Protein AF-A0A7V8VGI6-F1 (afdb_monomer)

Foldseek 3Di:
DPPVVVVVVCVVCVVVVVLVQFLVFWDDKWKWFDAPNDIATDPADEPRGFKMKMKTKGFAAPVPPDDQQQKWKQWPPGDTFTFDDWDDPDHRMIITMGMDGDDPDTHQWIFIGGRPHTSDIDGHHHDYPVNFVVQKDKDWPAKWFDDDPDIDAFQEEELQRLVRIKTKIKIFGPTAQLVQVVQFKWKWKAFPDHFDIDTGTFDDDSVNNNDRIDMTMGRDDPSSSVGQKMKMWIDTRPDTHDIDMGGYDHNVVQLVQKAWPAKWKWWQDPVGTDTGQDLPDPPDWTKMWIKIWIATPPRYKYWAWKWKWWAFDVDRDTHTDDIDIDIHYNDTDIDTRDIDTCVVHVGTQWMFIDRVVRTRDIRGNDPDQDWDADPVRDTDGDPPDDCDPVNVVVVVVVVVVVVVPPDDPDDDDD

Organism: NCBI:txid2755323

Secondary structure (DSSP, 8-state):
--HHHHHHHHHT-HHHHHHHHHHHHEEEEEEEEEETTEEEE-SSEETT-SEEEEEEEEE--GGG---GGGEEEE-SSSSPEEP-EEEEEETTEEEEEEEEE--SS--SEEEEEETTEEEEEEE--EE-HHHHHHH-EEEEEEEEEEETTEEEE-SEEEGGG-TTEEEEEEEE-SS-SHHHHHT--EEEEEEETT--EEEEE-PPPHHHHTSSEEEEEEEPPGGGGGSSEEEEEEEETTEEEEEEEEEEE-HHHHHHH-EEEEEEEEEEETTEEEEE-SS----SS-EEEEEEEEEPSTTEEEEEEEEEEEEETTEEEEEEEEEEEEEEESS-EEE----EEGGG-TTEEEEEEEETTEEEEEEE--SS--PEEPTTS-EE--TT----HHHHHHHHHHHHHHHTTSS-------

Nearest PDB structures (foldseek):
  8ssi-assembly2_C  TM=6.277E-01  e=2.807E-01  Burkholderia pseudomallei
  5e4e-assembly1_B  TM=3.331E-01  e=8.109E-02  Homo sapiens
  6sz6-assembly1_A  TM=5.447E-01  e=7.902E-01  Thermochaetoides thermophila
  7ui8-assembly1_A  TM=4.256E-01  e=4.138E+00  Enterococcus columbae
  6kj0-assembly1_A  TM=4.191E-01  e=3.543E+00  Lentinula edodes

Sequence (414 aa):
MWPSIRRWLDWHRPDRSQCMALRAGLRSFRWSYEHLGLVAPADAIPWVAEAVRLEITLAGSDLLACRRTDFTLHGTSETPLPCQDIQRVQPGLYRLEFRFPLSAVWPAAVQFCWRDYTLLNLTLPRLTQEDYLRSVRWRSWGVAMRWRQKAVTARCFSRRSLRGLAAAVLVSSPHRLLPLASLQPHLFVQGLPNGPHFELPLVLTASQQLDTEALLAVPFPQALLQSQQCHWQWRTTGYSGHAETITFLPPQEWEHQVVLRDACFYLNTNRGWVRHTEASLPHESGLFAPCFLLQAPPGSAGLLPLTFYALTSQAPRLRRLRQECVLVTDAPTPYIPGLFHFQDFPQLTSLELRHGSRILSTLSLSRIPQARFTAEGGFRQAPDVVWTESAEAELWERLQRLSRLGPNNKHPGT

pLDDT: mean 83.07, std 15.1, range [38.22, 97.12]

Mean predicted aligned error: 12.87 Å

Structure (mmCIF, N/CA/C/O backbone):
data_AF-A0A7V8VGI6-F1
#
_entry.id   AF-A0A7V8VGI6-F1
#
loop_
_atom_site.group_PDB
_atom_site.id
_atom_site.type_symbol
_atom_site.label_atom_id
_atom_site.label_alt_id
_atom_site.label_comp_id
_atom_site.label_asym_id
_atom_site.label_entity_id
_atom_site.label_seq_id
_atom_site.pdbx_PDB_ins_code
_atom_site.Cartn_x
_atom_site.Cartn_y
_atom_site.Cartn_z
_atom_site.occupancy
_atom_site.B_iso_or_equiv
_atom_site.auth_seq_id
_atom_site.auth_comp_id
_atom_site.auth_asym_id
_atom_site.auth_atom_id
_atom_site.pdbx_PDB_model_num
ATOM 1 N N . MET A 1 1 ? 14.822 11.434 -71.896 1.00 46.38 1 MET A N 1
ATOM 2 C CA . MET A 1 1 ? 16.238 10.999 -71.831 1.00 46.38 1 MET A CA 1
ATOM 3 C C . MET A 1 1 ? 16.795 10.831 -70.401 1.00 46.38 1 MET A C 1
ATOM 5 O O . MET A 1 1 ? 17.909 10.362 -70.253 1.00 46.38 1 MET A O 1
ATOM 9 N N . TRP A 1 2 ? 16.036 11.144 -69.339 1.00 53.53 2 TRP A N 1
ATOM 10 C CA . TRP A 1 2 ? 16.507 11.124 -67.937 1.00 53.53 2 TRP A CA 1
ATOM 11 C C . TRP A 1 2 ? 16.202 9.863 -67.078 1.00 53.53 2 TRP A C 1
ATOM 13 O O . TRP A 1 2 ? 16.972 9.590 -66.157 1.00 53.53 2 TRP A O 1
ATOM 23 N N . PRO A 1 3 ? 15.147 9.055 -67.328 1.00 55.56 3 PRO A N 1
ATOM 24 C CA . PRO A 1 3 ? 14.854 7.874 -66.495 1.00 55.56 3 PRO A CA 1
ATOM 25 C C . PRO A 1 3 ? 15.824 6.697 -66.690 1.00 55.56 3 PRO A C 1
ATOM 27 O O . PRO A 1 3 ? 16.077 5.941 -65.754 1.00 55.56 3 PRO A O 1
ATOM 30 N N . SER A 1 4 ? 16.373 6.537 -67.898 1.00 53.47 4 SER A N 1
ATOM 31 C CA . SER A 1 4 ? 17.268 5.429 -68.260 1.00 53.47 4 SER A CA 1
ATOM 32 C C . SER A 1 4 ? 18.656 5.562 -67.631 1.00 53.47 4 SER A C 1
ATOM 34 O O . SER A 1 4 ? 19.206 4.565 -67.180 1.00 53.47 4 SER A O 1
ATOM 36 N N . ILE A 1 5 ? 19.183 6.786 -67.510 1.00 56.91 5 ILE A N 1
ATOM 37 C CA . ILE A 1 5 ? 20.479 7.061 -66.865 1.00 56.91 5 ILE A CA 1
ATOM 38 C C . ILE A 1 5 ? 20.400 6.825 -65.348 1.00 56.91 5 ILE A C 1
ATOM 40 O O . ILE A 1 5 ? 21.319 6.249 -64.773 1.00 56.91 5 ILE A O 1
ATOM 44 N N . ARG A 1 6 ? 19.281 7.185 -64.697 1.00 55.50 6 ARG A N 1
ATOM 45 C CA . ARG A 1 6 ? 19.042 6.845 -63.280 1.00 55.50 6 ARG A CA 1
ATOM 46 C C . ARG A 1 6 ? 18.985 5.334 -63.058 1.00 55.50 6 ARG A C 1
ATOM 48 O O . ARG A 1 6 ? 19.694 4.839 -62.193 1.00 55.50 6 ARG A O 1
ATOM 55 N N . ARG A 1 7 ? 18.224 4.603 -63.883 1.00 54.81 7 ARG A N 1
ATOM 56 C CA . ARG A 1 7 ? 18.164 3.130 -63.810 1.00 54.81 7 ARG A CA 1
ATOM 57 C C . ARG A 1 7 ? 19.527 2.474 -64.047 1.00 54.81 7 ARG A C 1
ATOM 59 O O . ARG A 1 7 ? 19.829 1.485 -63.396 1.00 54.81 7 ARG A O 1
ATOM 66 N N . TRP A 1 8 ? 20.352 3.031 -64.933 1.00 54.03 8 TRP A N 1
ATOM 67 C CA . TRP A 1 8 ? 21.702 2.530 -65.205 1.00 54.03 8 TRP A CA 1
ATOM 68 C C . TRP A 1 8 ? 22.683 2.806 -64.048 1.00 54.03 8 TRP A C 1
ATOM 70 O O . TRP A 1 8 ? 23.447 1.927 -63.659 1.00 54.03 8 TRP A O 1
ATOM 80 N N . LEU A 1 9 ? 22.611 3.989 -63.424 1.00 53.22 9 LEU A N 1
ATOM 81 C CA . LEU A 1 9 ? 23.409 4.340 -62.238 1.00 53.22 9 LEU A CA 1
ATOM 82 C C . LEU A 1 9 ? 23.009 3.550 -60.982 1.00 53.22 9 LEU A C 1
ATOM 84 O O . LEU A 1 9 ? 23.883 3.201 -60.187 1.00 53.22 9 LEU A O 1
ATOM 88 N N . ASP A 1 10 ? 21.721 3.246 -60.807 1.00 52.88 10 ASP A N 1
ATOM 89 C CA . ASP A 1 10 ? 21.237 2.387 -59.719 1.00 52.88 10 ASP A CA 1
ATOM 90 C C . ASP A 1 10 ? 21.678 0.924 -59.920 1.00 52.88 10 ASP A C 1
ATOM 92 O O . ASP A 1 10 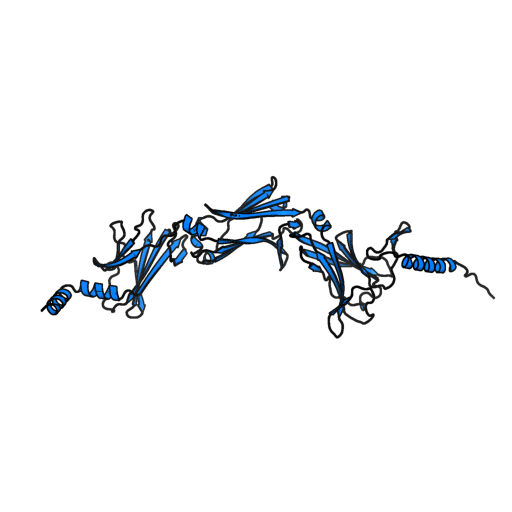? 21.999 0.243 -58.947 1.00 52.88 10 ASP A O 1
ATOM 96 N N . TRP A 1 11 ? 21.808 0.464 -61.172 1.00 53.31 11 TRP A N 1
ATOM 97 C CA . TRP A 1 11 ? 22.364 -0.857 -61.498 1.00 53.31 11 TRP A CA 1
ATOM 98 C C . TRP A 1 11 ? 23.862 -0.963 -61.159 1.00 53.31 11 TRP A C 1
ATOM 100 O O . TRP A 1 11 ? 24.323 -2.008 -60.705 1.00 53.31 11 TRP A O 1
ATOM 110 N N . HIS A 1 12 ? 24.615 0.134 -61.301 1.00 55.22 12 HIS A N 1
ATOM 111 C CA . HIS A 1 12 ? 26.033 0.206 -60.927 1.00 55.22 12 HIS A CA 1
ATOM 112 C C . HIS A 1 12 ? 26.287 0.422 -59.424 1.00 55.22 12 HIS A C 1
ATOM 114 O O . HIS A 1 12 ? 27.441 0.387 -58.994 1.00 55.22 12 HIS A O 1
ATOM 120 N N . ARG A 1 13 ? 25.244 0.630 -58.606 1.00 58.62 13 ARG A N 1
ATOM 121 C CA . ARG A 1 13 ? 25.350 0.764 -57.141 1.00 58.62 13 ARG A CA 1
ATOM 122 C C . ARG A 1 13 ? 24.299 -0.105 -56.437 1.00 58.62 13 ARG A C 1
ATOM 124 O O . ARG A 1 13 ? 23.378 0.447 -55.825 1.00 58.62 13 ARG A O 1
ATOM 131 N N . PRO A 1 14 ? 24.438 -1.446 -56.478 1.00 68.81 14 PRO A N 1
ATOM 132 C CA . PRO A 1 14 ? 23.487 -2.375 -55.855 1.00 68.81 14 PRO A CA 1
ATOM 133 C C . PRO A 1 14 ? 23.233 -2.035 -54.380 1.00 68.81 14 PRO A C 1
ATOM 135 O O . PRO A 1 14 ? 22.086 -2.050 -53.933 1.00 68.81 14 PRO A O 1
ATOM 138 N N . ASP A 1 15 ? 24.265 -1.582 -53.669 1.00 74.31 15 ASP A N 1
ATOM 139 C CA . ASP A 1 15 ? 24.189 -1.152 -52.272 1.00 74.31 15 ASP A CA 1
ATOM 140 C C . ASP A 1 15 ? 23.215 0.012 -52.038 1.00 74.31 15 ASP A C 1
ATOM 142 O O . ASP A 1 15 ? 22.512 0.047 -51.030 1.00 74.31 15 ASP A O 1
ATOM 146 N N . ARG A 1 16 ? 23.087 0.952 -52.982 1.00 78.19 16 ARG A N 1
ATOM 147 C CA . ARG A 1 16 ? 22.143 2.069 -52.842 1.00 78.19 16 ARG A CA 1
ATOM 148 C C . ARG A 1 16 ? 20.697 1.589 -52.949 1.00 78.19 16 ARG A C 1
ATOM 150 O O . ARG A 1 16 ? 19.848 2.033 -52.179 1.00 78.19 16 ARG A O 1
ATOM 157 N N . SER A 1 17 ? 20.421 0.679 -53.883 1.00 79.88 17 SER A N 1
ATOM 158 C CA . SER A 1 17 ? 19.088 0.088 -54.048 1.00 79.88 17 SER A CA 1
ATOM 159 C C . SER A 1 17 ? 18.691 -0.767 -52.837 1.00 79.88 17 SER A C 1
ATOM 161 O O . SER A 1 17 ? 17.567 -0.655 -52.348 1.00 79.88 17 SER A O 1
ATOM 163 N N . GLN A 1 18 ? 19.642 -1.527 -52.283 1.00 82.56 18 GLN A N 1
ATOM 164 C CA . GLN A 1 18 ? 19.458 -2.312 -51.062 1.00 82.56 18 GLN A CA 1
ATOM 165 C C . GLN A 1 18 ? 19.238 -1.415 -49.846 1.00 82.56 18 GLN A C 1
ATOM 167 O O . GLN A 1 18 ? 18.289 -1.634 -49.105 1.00 82.56 18 GLN A O 1
ATOM 172 N N . CYS A 1 19 ? 20.028 -0.353 -49.681 1.00 83.69 19 CYS A N 1
ATOM 173 C CA . CYS A 1 19 ? 19.823 0.644 -48.633 1.00 83.69 19 CYS A CA 1
ATOM 174 C C . CYS A 1 19 ? 18.411 1.255 -48.690 1.00 83.69 19 CYS A C 1
ATOM 176 O O . CYS A 1 19 ? 17.730 1.337 -47.670 1.00 83.69 19 CYS A O 1
ATOM 178 N N . MET A 1 20 ? 17.919 1.622 -49.879 1.00 84.31 20 MET A N 1
ATOM 179 C CA . MET A 1 20 ? 16.554 2.147 -50.032 1.00 84.31 20 MET A CA 1
ATOM 180 C C . MET A 1 20 ? 15.487 1.096 -49.692 1.00 84.31 20 MET A C 1
ATOM 182 O O . MET A 1 20 ? 14.502 1.430 -49.034 1.00 84.31 20 MET A O 1
ATOM 186 N N . ALA A 1 21 ? 15.697 -0.167 -50.075 1.00 85.19 21 ALA A N 1
ATOM 187 C CA . ALA A 1 21 ? 14.814 -1.271 -49.705 1.00 85.19 21 ALA A CA 1
ATOM 188 C C . ALA A 1 21 ? 14.811 -1.529 -48.188 1.00 85.19 21 ALA A C 1
ATOM 190 O O . ALA A 1 21 ? 13.744 -1.686 -47.604 1.00 85.19 21 ALA A O 1
ATOM 191 N N . LEU A 1 22 ? 15.978 -1.493 -47.536 1.00 87.12 22 LEU A N 1
ATOM 192 C CA . LEU A 1 22 ? 16.127 -1.619 -46.084 1.00 87.12 22 LEU A CA 1
ATOM 193 C C . LEU A 1 22 ? 15.429 -0.468 -45.354 1.00 87.12 22 LEU A C 1
ATOM 195 O O . LEU A 1 22 ? 14.666 -0.708 -44.423 1.00 87.12 22 LEU A O 1
ATOM 199 N N . ARG A 1 23 ? 15.605 0.778 -45.813 1.00 87.50 23 ARG A N 1
ATOM 200 C CA . ARG A 1 23 ? 14.881 1.937 -45.265 1.00 87.50 23 ARG A CA 1
ATOM 201 C C . ARG A 1 23 ? 13.365 1.769 -45.391 1.00 87.50 23 ARG A C 1
ATOM 203 O O . ARG A 1 23 ? 12.655 1.981 -44.415 1.00 87.50 23 ARG A O 1
ATOM 210 N N . ALA A 1 24 ? 12.868 1.344 -46.556 1.00 87.81 24 ALA A N 1
ATOM 211 C CA . ALA A 1 24 ? 11.445 1.049 -46.765 1.00 87.81 24 ALA A CA 1
ATOM 212 C C . ALA A 1 24 ? 10.958 -0.175 -45.959 1.00 87.81 24 ALA A C 1
ATOM 214 O O . ALA A 1 24 ? 9.765 -0.327 -45.678 1.00 87.81 24 ALA A O 1
ATOM 215 N N . GLY A 1 25 ? 11.885 -1.054 -45.586 1.00 88.38 25 GLY A N 1
ATOM 216 C CA . GLY A 1 25 ? 11.675 -2.234 -44.764 1.00 88.38 25 GLY A CA 1
ATOM 217 C C . GLY A 1 25 ? 11.595 -1.953 -43.266 1.00 88.38 25 GLY A C 1
ATOM 218 O O . GLY A 1 25 ? 11.126 -2.817 -42.534 1.00 88.38 25 GLY A O 1
ATOM 219 N N . LEU A 1 26 ? 11.997 -0.777 -42.778 1.00 90.19 26 LEU A N 1
ATOM 220 C CA . LEU A 1 26 ? 11.912 -0.449 -41.352 1.00 90.19 26 LEU A CA 1
ATOM 221 C C . LEU A 1 26 ? 10.456 -0.528 -40.867 1.00 90.19 26 LEU A C 1
ATOM 223 O O . LEU A 1 26 ? 9.540 -0.020 -41.518 1.00 90.19 26 LEU A O 1
ATOM 227 N N . ARG A 1 27 ? 10.229 -1.216 -39.743 1.00 91.94 27 ARG A N 1
ATOM 228 C CA . ARG A 1 27 ? 8.886 -1.416 -39.167 1.00 91.94 27 ARG A CA 1
ATOM 229 C C . ARG A 1 27 ? 8.739 -0.776 -37.800 1.00 91.94 27 ARG A C 1
ATOM 231 O O . ARG A 1 27 ? 7.761 -0.079 -37.562 1.00 91.94 27 ARG A O 1
ATOM 238 N N . SER A 1 28 ? 9.703 -1.000 -36.916 1.00 92.81 28 SER A N 1
ATOM 239 C CA . SER A 1 28 ? 9.680 -0.434 -35.571 1.00 92.81 28 SER A CA 1
ATOM 240 C C . SER A 1 28 ? 11.070 -0.395 -34.967 1.00 92.81 28 SER A C 1
ATOM 242 O O . SER A 1 28 ? 11.944 -1.172 -35.346 1.00 92.81 28 SER A O 1
ATOM 244 N N . PHE A 1 29 ? 11.239 0.468 -33.977 1.00 92.50 29 PHE A N 1
ATOM 245 C CA . PHE A 1 29 ? 12.355 0.423 -33.050 1.00 92.50 29 PHE A CA 1
ATOM 246 C C . PHE A 1 29 ? 11.809 0.493 -31.625 1.00 92.50 29 PHE A C 1
ATOM 248 O O . PHE A 1 29 ? 10.754 1.087 -31.392 1.00 92.50 29 PHE A O 1
ATOM 255 N N . ARG A 1 30 ? 12.493 -0.146 -30.681 1.00 94.12 30 ARG A N 1
ATOM 256 C CA . ARG A 1 30 ? 12.133 -0.128 -29.264 1.00 94.12 30 ARG A CA 1
ATOM 257 C C . ARG A 1 30 ? 13.374 0.070 -28.422 1.00 94.12 30 ARG A C 1
ATOM 259 O O . ARG A 1 30 ? 14.388 -0.593 -28.629 1.00 94.12 30 ARG A O 1
ATOM 266 N N . TRP A 1 31 ? 13.254 0.974 -27.466 1.00 93.75 31 TRP A N 1
ATOM 267 C CA . TRP A 1 31 ? 14.274 1.222 -26.470 1.00 93.75 31 TRP A CA 1
ATOM 268 C C . TRP A 1 31 ? 13.976 0.406 -25.214 1.00 93.75 31 TRP A C 1
ATOM 270 O O . TRP A 1 31 ? 12.830 0.273 -24.777 1.00 93.75 31 TRP A O 1
ATOM 280 N N . SER A 1 32 ? 15.024 -0.147 -24.624 1.00 95.25 32 SER A N 1
ATOM 281 C CA . SER A 1 32 ? 14.988 -0.704 -23.276 1.00 95.25 32 SER A CA 1
ATOM 282 C C . SER A 1 32 ? 16.289 -0.378 -22.558 1.00 95.25 32 SER A C 1
ATOM 284 O O . SER A 1 32 ? 17.272 0.019 -23.185 1.00 95.25 32 SER A O 1
ATOM 286 N N . TYR A 1 33 ? 16.303 -0.506 -21.239 1.00 94.94 33 TYR A N 1
ATOM 287 C CA . TYR A 1 33 ? 17.506 -0.291 -20.446 1.00 94.94 33 TYR A CA 1
ATOM 288 C C . TYR A 1 33 ? 17.715 -1.396 -19.430 1.00 94.94 33 TYR A C 1
ATOM 290 O O . TYR A 1 33 ? 16.780 -2.092 -19.038 1.00 94.94 33 TYR A O 1
ATOM 298 N N . GLU A 1 34 ? 18.966 -1.524 -19.012 1.00 94.56 34 GLU A N 1
ATOM 299 C CA . GLU A 1 34 ? 19.404 -2.413 -17.954 1.00 94.56 34 GLU A CA 1
ATOM 300 C C . GLU A 1 34 ? 19.706 -1.605 -16.700 1.00 94.56 34 GLU A C 1
ATOM 302 O O . GLU A 1 34 ? 20.375 -0.572 -16.765 1.00 94.56 34 GLU A O 1
ATOM 307 N N . HIS A 1 35 ? 19.223 -2.077 -15.559 1.00 93.88 35 HIS A N 1
ATOM 308 C CA . HIS A 1 35 ? 19.587 -1.534 -14.258 1.00 93.88 35 HIS A CA 1
ATOM 309 C C . HIS A 1 35 ? 19.416 -2.614 -13.191 1.00 93.88 35 HIS A C 1
ATOM 311 O O . HIS A 1 35 ? 18.386 -3.291 -13.179 1.00 93.88 35 HIS A O 1
ATOM 317 N N . LEU A 1 36 ? 20.411 -2.797 -12.315 1.00 89.25 36 LEU A N 1
ATOM 318 C CA . LEU A 1 36 ? 20.389 -3.808 -11.244 1.00 89.25 36 LEU A CA 1
ATOM 319 C C . LEU A 1 36 ? 20.090 -5.232 -11.752 1.00 89.25 36 LEU A C 1
ATOM 321 O O . LEU A 1 36 ? 19.386 -6.009 -11.107 1.00 89.25 36 LEU A O 1
ATOM 325 N N . GLY A 1 37 ? 20.591 -5.571 -12.943 1.00 91.31 37 GLY A N 1
ATOM 326 C CA . GLY A 1 37 ? 20.358 -6.870 -13.584 1.00 91.31 37 GLY A CA 1
ATOM 327 C C . GLY A 1 37 ? 18.950 -7.078 -14.162 1.00 91.31 37 GLY A C 1
ATOM 328 O O . GLY A 1 37 ? 18.668 -8.155 -14.685 1.00 91.31 37 GLY A O 1
ATOM 329 N N . LEU A 1 38 ? 18.072 -6.073 -14.108 1.00 94.12 38 LEU A N 1
ATOM 330 C CA . LEU A 1 38 ? 16.749 -6.093 -14.735 1.00 94.12 38 LEU A CA 1
ATOM 331 C C . LEU A 1 38 ? 16.774 -5.369 -16.079 1.00 94.12 38 LEU A C 1
ATOM 333 O O . LEU A 1 38 ? 17.516 -4.407 -16.251 1.00 94.12 38 LEU A O 1
ATOM 337 N N . VAL A 1 39 ? 15.929 -5.812 -17.014 1.00 95.12 39 VAL A N 1
ATOM 338 C CA . VAL A 1 39 ? 15.746 -5.177 -18.327 1.00 95.12 39 VAL A CA 1
ATOM 339 C C . VAL A 1 39 ? 14.330 -4.625 -18.415 1.00 95.12 39 VAL A C 1
ATOM 341 O O . VAL A 1 39 ? 13.366 -5.372 -18.252 1.00 95.12 39 VAL A O 1
ATOM 344 N N . ALA A 1 40 ? 14.199 -3.328 -18.682 1.00 94.50 40 ALA A N 1
ATOM 345 C CA . ALA A 1 40 ? 12.916 -2.639 -18.720 1.00 94.50 40 ALA A CA 1
ATOM 346 C C . ALA A 1 40 ? 12.682 -1.964 -20.081 1.00 94.50 40 ALA A C 1
ATOM 348 O O . ALA A 1 40 ? 13.556 -1.226 -20.546 1.00 94.50 40 ALA A O 1
ATOM 349 N N . PRO A 1 41 ? 11.514 -2.162 -20.725 1.00 93.69 41 PRO A N 1
ATOM 350 C CA . PRO A 1 41 ? 11.136 -1.371 -21.891 1.00 93.69 41 PRO A CA 1
ATOM 351 C C . PRO A 1 41 ? 10.929 0.086 -21.475 1.00 93.69 41 PRO A C 1
ATOM 353 O O . PRO A 1 41 ? 10.392 0.356 -20.395 1.00 93.69 41 PRO A O 1
ATOM 356 N N . ALA A 1 42 ? 11.338 1.017 -22.333 1.00 89.56 42 ALA A N 1
ATOM 357 C CA . ALA A 1 42 ? 11.364 2.424 -21.978 1.00 89.56 42 ALA A CA 1
ATOM 358 C C . ALA A 1 42 ? 11.024 3.345 -23.141 1.00 89.56 42 ALA A C 1
ATOM 360 O O . ALA A 1 42 ? 11.649 3.294 -24.195 1.00 89.56 42 ALA A O 1
ATOM 361 N N . ASP A 1 43 ? 10.106 4.269 -22.877 1.00 88.75 43 ASP A N 1
ATOM 362 C CA . ASP A 1 43 ? 9.884 5.436 -23.731 1.00 88.75 43 ASP A CA 1
ATOM 363 C C . ASP A 1 43 ? 10.898 6.550 -23.432 1.00 88.75 43 ASP A C 1
ATOM 365 O O . ASP A 1 43 ? 11.132 7.416 -24.270 1.00 88.75 43 ASP A O 1
ATOM 369 N N . ALA A 1 44 ? 11.525 6.515 -22.250 1.00 92.25 44 ALA A N 1
ATOM 370 C CA . ALA A 1 44 ? 12.619 7.392 -21.852 1.00 92.25 44 ALA A CA 1
ATOM 371 C C . ALA A 1 44 ? 13.626 6.638 -20.972 1.00 92.25 44 ALA A C 1
ATOM 373 O O . ALA A 1 44 ? 13.252 5.961 -20.014 1.00 92.25 44 ALA A O 1
ATOM 374 N N . ILE A 1 45 ? 14.907 6.750 -21.311 1.00 93.12 45 ILE A N 1
ATOM 375 C CA . ILE A 1 45 ? 16.018 6.079 -20.644 1.00 93.12 45 ILE A CA 1
ATOM 376 C C . ILE A 1 45 ? 16.424 6.870 -19.394 1.00 93.12 45 ILE A C 1
ATOM 378 O O . ILE A 1 45 ? 16.824 8.033 -19.524 1.00 93.12 45 ILE A O 1
ATOM 382 N N . PRO A 1 46 ? 16.347 6.275 -18.192 1.00 94.12 46 PRO A N 1
ATOM 383 C CA . PRO A 1 46 ? 16.677 6.960 -16.951 1.00 94.12 46 PRO A CA 1
ATOM 384 C C . PRO A 1 46 ? 18.187 7.119 -16.765 1.00 94.12 46 PRO A C 1
ATOM 386 O O . PRO A 1 46 ? 18.977 6.294 -17.217 1.00 94.12 46 PRO A O 1
ATOM 389 N N . TRP A 1 47 ? 18.580 8.146 -16.013 1.00 91.88 47 TRP A N 1
ATOM 390 C CA . TRP A 1 47 ? 19.974 8.429 -15.644 1.00 91.88 47 TRP A CA 1
ATOM 391 C C . TRP A 1 47 ? 20.690 7.279 -14.914 1.00 91.88 47 TRP A C 1
ATOM 393 O O . TRP A 1 47 ? 21.915 7.245 -14.900 1.00 91.88 47 TRP A O 1
ATOM 403 N N . VAL A 1 48 ? 19.943 6.348 -14.309 1.00 92.50 48 VAL A N 1
ATOM 404 C CA . VAL A 1 48 ? 20.495 5.187 -13.586 1.00 92.50 48 VAL A CA 1
ATOM 405 C C . VAL A 1 48 ? 20.812 3.995 -14.487 1.00 92.50 48 VAL A C 1
ATOM 407 O O . VAL A 1 48 ? 21.372 3.011 -14.011 1.00 92.50 48 VAL A O 1
ATOM 410 N N . ALA A 1 49 ? 20.401 4.033 -15.757 1.00 93.25 49 ALA A N 1
ATOM 411 C CA . ALA A 1 49 ? 20.594 2.912 -16.664 1.00 93.25 49 ALA A CA 1
ATOM 412 C C . ALA A 1 49 ? 22.089 2.602 -16.838 1.00 93.25 49 ALA A C 1
ATOM 414 O O . ALA A 1 49 ? 22.886 3.465 -17.194 1.00 93.25 49 ALA A O 1
ATOM 415 N N . GLU A 1 50 ? 22.455 1.344 -16.607 1.00 92.38 50 GLU A N 1
ATOM 416 C CA . GLU A 1 50 ? 23.825 0.839 -16.741 1.00 92.38 50 GLU A CA 1
ATOM 417 C C . GLU A 1 50 ? 24.147 0.546 -18.212 1.00 92.38 50 GLU A C 1
ATOM 419 O O . GLU A 1 50 ? 25.248 0.804 -18.708 1.00 92.38 50 GLU A O 1
ATOM 424 N N . ALA A 1 51 ? 23.149 0.042 -18.935 1.00 91.38 51 ALA A N 1
ATOM 425 C CA . ALA A 1 51 ? 23.205 -0.174 -20.369 1.00 91.38 51 ALA A CA 1
ATOM 426 C C . ALA A 1 51 ? 21.855 0.140 -21.012 1.00 91.38 51 ALA A C 1
ATOM 428 O O . ALA A 1 51 ? 20.805 0.098 -20.372 1.00 91.38 51 ALA A O 1
ATOM 429 N N . VAL A 1 52 ? 21.885 0.422 -22.306 1.00 91.81 52 VAL A N 1
ATOM 430 C CA . VAL A 1 52 ? 20.694 0.604 -23.135 1.00 91.81 52 VAL A CA 1
ATOM 431 C C . VAL A 1 52 ? 20.703 -0.466 -24.205 1.00 91.81 52 VAL A C 1
ATOM 433 O O . VAL A 1 52 ? 21.763 -0.822 -24.730 1.00 91.81 52 VAL A O 1
ATOM 436 N N . ARG A 1 53 ? 19.516 -0.955 -24.549 1.00 93.12 53 ARG A N 1
ATOM 437 C CA . ARG A 1 53 ? 19.310 -1.797 -25.716 1.00 93.12 53 ARG A CA 1
ATOM 438 C C . ARG A 1 53 ? 18.388 -1.113 -26.709 1.00 93.12 53 ARG A C 1
ATOM 440 O O . ARG A 1 53 ? 17.393 -0.488 -26.335 1.00 93.12 53 ARG A O 1
ATOM 447 N N . LEU A 1 54 ? 18.726 -1.268 -27.978 1.00 93.25 54 LEU A N 1
ATOM 448 C CA . LEU A 1 54 ? 17.904 -0.865 -29.103 1.00 93.25 54 LEU A CA 1
ATOM 449 C C . LEU A 1 54 ? 17.551 -2.112 -29.901 1.00 93.25 54 LEU A C 1
ATOM 451 O O . LEU A 1 54 ? 18.436 -2.788 -30.425 1.00 93.25 54 LEU A O 1
ATOM 455 N N . GLU A 1 55 ? 16.259 -2.386 -30.011 1.00 95.06 55 GLU A N 1
ATOM 456 C CA . GLU A 1 55 ? 15.736 -3.418 -30.898 1.00 95.06 55 GLU A CA 1
ATOM 457 C C . GLU A 1 55 ? 15.160 -2.751 -32.144 1.00 95.06 55 GLU A C 1
ATOM 459 O O . GLU A 1 55 ? 14.293 -1.885 -32.032 1.00 95.06 55 GLU A O 1
ATOM 464 N N . ILE A 1 56 ? 15.610 -3.153 -33.333 1.00 93.44 56 ILE A N 1
ATOM 465 C CA . ILE A 1 56 ? 15.086 -2.667 -34.616 1.00 93.44 56 ILE A CA 1
ATOM 466 C C . ILE A 1 56 ? 14.440 -3.832 -35.354 1.00 93.44 56 ILE A C 1
ATOM 468 O O . ILE A 1 56 ? 15.052 -4.878 -35.544 1.00 93.44 56 ILE A O 1
ATOM 472 N N . THR A 1 57 ? 13.199 -3.653 -35.795 1.00 92.88 57 THR A N 1
ATOM 473 C CA . THR A 1 57 ? 12.482 -4.623 -36.627 1.00 92.88 57 THR A CA 1
ATOM 474 C C . THR A 1 57 ? 12.493 -4.166 -38.079 1.00 92.88 57 THR A C 1
ATOM 476 O O . THR A 1 57 ? 12.053 -3.058 -38.403 1.00 92.88 57 THR A O 1
ATOM 479 N N . LEU A 1 58 ? 12.977 -5.041 -38.953 1.00 90.62 58 LEU A N 1
ATOM 480 C CA . LEU A 1 58 ? 13.236 -4.780 -40.359 1.00 90.62 58 LEU A CA 1
ATOM 481 C C . LEU A 1 58 ? 12.595 -5.874 -41.219 1.00 90.62 58 LEU A C 1
ATOM 483 O O . LEU A 1 58 ? 12.869 -7.059 -41.042 1.00 90.62 58 LEU A O 1
ATOM 487 N N . ALA A 1 59 ? 11.761 -5.475 -42.172 1.00 88.38 59 ALA A N 1
ATOM 488 C CA . ALA A 1 59 ? 11.262 -6.340 -43.228 1.00 88.38 59 ALA A CA 1
ATOM 489 C C . ALA A 1 59 ? 12.242 -6.355 -44.408 1.00 88.38 59 ALA A C 1
ATOM 491 O O . ALA A 1 59 ? 12.703 -5.304 -44.853 1.00 88.38 59 ALA A O 1
ATOM 492 N N . GLY A 1 60 ? 12.536 -7.533 -44.944 1.00 76.88 60 GLY A N 1
ATOM 493 C CA . GLY A 1 60 ? 13.459 -7.692 -46.065 1.00 76.88 60 GLY A CA 1
ATOM 494 C C . GLY A 1 60 ? 13.378 -9.086 -46.674 1.00 76.88 60 GLY A C 1
ATOM 495 O O . GLY A 1 60 ? 12.878 -10.011 -46.051 1.00 76.88 60 GLY A O 1
ATOM 496 N N . SER A 1 61 ? 13.846 -9.250 -47.910 1.00 66.88 61 SER A N 1
ATOM 497 C CA . SER A 1 61 ? 13.966 -10.571 -48.542 1.00 66.88 61 SER A CA 1
ATOM 498 C C . SER A 1 61 ? 15.047 -11.421 -47.868 1.00 66.88 61 SER A C 1
ATOM 500 O O . SER A 1 61 ? 16.032 -10.862 -47.401 1.00 66.88 61 SER A O 1
ATOM 502 N N . ASP A 1 62 ? 14.957 -12.751 -47.945 1.00 63.22 62 ASP A N 1
ATOM 503 C CA . ASP A 1 62 ? 15.986 -13.671 -47.420 1.00 63.22 62 ASP A CA 1
ATOM 504 C C . ASP A 1 62 ? 17.388 -13.464 -48.047 1.00 63.22 62 ASP A C 1
ATOM 506 O O . ASP A 1 62 ? 18.398 -13.833 -47.457 1.00 63.22 62 ASP A O 1
ATOM 510 N N . LEU A 1 63 ? 17.472 -12.806 -49.213 1.00 52.94 63 LEU A N 1
ATOM 511 C CA . LEU A 1 63 ? 18.727 -12.368 -49.850 1.00 52.94 63 LEU A CA 1
ATOM 512 C C . LEU A 1 63 ? 19.397 -11.171 -49.146 1.00 52.94 63 LEU A C 1
ATOM 514 O O . LEU A 1 63 ? 20.571 -10.901 -49.376 1.00 52.94 63 LEU A O 1
ATOM 518 N N . LEU A 1 64 ? 18.669 -10.480 -48.264 1.00 58.47 64 LEU A N 1
ATOM 519 C CA . LEU A 1 64 ? 19.184 -9.505 -47.298 1.00 58.47 64 LEU A CA 1
ATOM 520 C C . LEU A 1 64 ? 19.527 -10.211 -45.975 1.00 58.47 64 LEU A C 1
ATOM 522 O O . LEU A 1 64 ? 19.352 -9.631 -44.905 1.00 58.47 64 LEU A O 1
ATOM 526 N N . ALA A 1 65 ? 20.008 -11.462 -46.031 1.00 54.19 65 ALA A N 1
ATOM 527 C CA . ALA A 1 65 ? 20.691 -12.143 -44.929 1.00 54.19 65 ALA A CA 1
ATOM 528 C C . ALA A 1 65 ? 22.013 -11.414 -44.632 1.00 54.19 65 ALA A C 1
ATOM 530 O O . ALA A 1 65 ? 23.115 -11.869 -44.935 1.00 54.19 65 ALA A O 1
ATOM 531 N N . CYS A 1 66 ? 21.867 -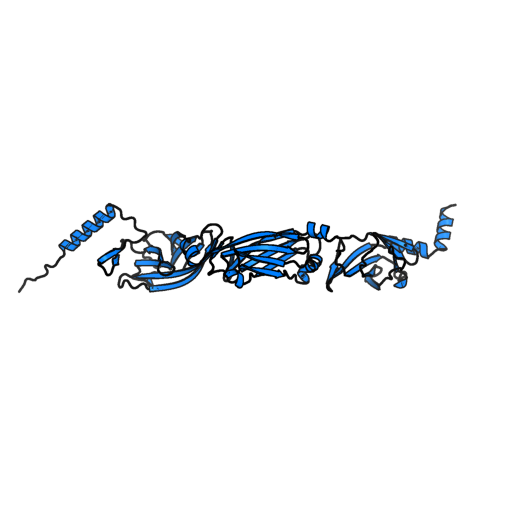10.198 -44.126 1.00 65.44 66 CYS A N 1
ATOM 532 C CA . CYS A 1 66 ? 22.923 -9.268 -43.822 1.00 65.44 66 CYS A CA 1
ATOM 533 C C . CYS A 1 66 ? 23.783 -9.852 -42.709 1.00 65.44 66 CYS A C 1
ATOM 535 O O . CYS A 1 66 ? 23.281 -10.408 -41.726 1.00 65.44 66 CYS A O 1
ATOM 537 N N . ARG A 1 67 ? 25.100 -9.722 -42.859 1.00 78.62 67 ARG A N 1
ATOM 538 C CA . ARG A 1 67 ? 26.015 -10.086 -41.786 1.00 78.62 67 ARG A CA 1
ATOM 539 C C . ARG A 1 67 ? 25.740 -9.144 -40.626 1.00 78.62 67 ARG A C 1
ATOM 541 O O . ARG A 1 67 ? 25.495 -7.960 -40.829 1.00 78.62 67 ARG A O 1
ATOM 548 N N . ARG A 1 68 ? 25.862 -9.641 -39.399 1.00 85.31 68 ARG A N 1
ATOM 549 C CA . ARG A 1 68 ? 25.788 -8.803 -38.196 1.00 85.31 68 ARG A CA 1
ATOM 550 C C . ARG A 1 68 ? 26.694 -7.564 -38.286 1.00 85.31 68 ARG A C 1
ATOM 552 O O . ARG A 1 68 ? 26.319 -6.488 -37.846 1.00 85.31 68 ARG A O 1
ATOM 559 N N . THR A 1 69 ? 27.859 -7.711 -38.913 1.00 86.44 69 THR A N 1
ATOM 560 C CA . THR A 1 69 ? 28.838 -6.639 -39.144 1.00 86.44 69 THR A CA 1
ATOM 561 C C . THR A 1 69 ? 28.385 -5.571 -40.136 1.00 86.44 69 THR A C 1
ATOM 563 O O . THR A 1 69 ? 28.978 -4.502 -40.161 1.00 86.44 69 THR A O 1
ATOM 566 N N . ASP A 1 70 ? 27.370 -5.846 -40.959 1.00 88.88 70 ASP A N 1
ATOM 567 C CA . ASP A 1 70 ? 26.836 -4.867 -41.905 1.00 88.88 70 ASP A CA 1
ATOM 568 C C . ASP A 1 70 ? 25.979 -3.812 -41.201 1.00 88.88 70 ASP A C 1
ATOM 570 O O . ASP A 1 70 ? 25.661 -2.807 -41.819 1.00 88.88 70 ASP A O 1
ATOM 574 N N . PHE A 1 71 ? 25.586 -4.011 -39.940 1.00 90.94 71 PHE A N 1
ATOM 575 C CA . PHE A 1 71 ? 24.758 -3.059 -39.209 1.00 90.94 71 PHE A CA 1
ATOM 576 C C . PHE A 1 71 ? 25.500 -2.458 -38.026 1.00 90.94 71 PHE A C 1
ATOM 578 O O . PHE A 1 71 ? 26.004 -3.172 -37.154 1.00 90.94 71 PHE A O 1
ATOM 585 N N . THR A 1 72 ? 25.501 -1.132 -37.968 1.00 92.25 72 THR A N 1
ATOM 586 C CA . THR A 1 72 ? 26.197 -0.366 -36.937 1.00 92.25 72 THR A CA 1
ATOM 587 C C . THR A 1 72 ? 25.336 0.784 -36.425 1.00 92.25 72 THR A C 1
ATOM 589 O O . THR A 1 72 ? 24.475 1.317 -37.128 1.00 92.25 72 THR A O 1
ATOM 592 N N . LEU A 1 73 ? 25.573 1.181 -35.176 1.00 90.44 73 LEU A N 1
ATOM 593 C CA . LEU A 1 73 ? 25.078 2.426 -34.600 1.00 90.44 73 LEU A CA 1
ATOM 594 C C . LEU A 1 73 ? 26.237 3.409 -34.456 1.00 90.44 73 LEU A C 1
ATOM 596 O O . LEU A 1 73 ? 27.256 3.086 -33.851 1.00 90.44 73 LEU A O 1
ATOM 600 N N . HIS A 1 74 ? 26.079 4.612 -34.993 1.00 87.81 74 HIS A N 1
ATOM 601 C CA . HIS A 1 74 ? 27.073 5.677 -34.912 1.00 87.81 74 HIS A CA 1
ATOM 602 C C . HIS A 1 74 ? 26.573 6.747 -33.938 1.00 87.81 74 HIS A C 1
ATOM 604 O O . HIS A 1 74 ? 25.489 7.306 -34.119 1.00 87.81 74 HIS A O 1
ATOM 610 N N . GLY A 1 75 ? 27.345 7.001 -32.881 1.00 79.62 75 GLY A N 1
ATOM 611 C CA . GLY A 1 75 ? 27.113 8.091 -31.931 1.00 79.62 75 GLY A CA 1
ATOM 612 C C . GLY A 1 75 ? 27.982 9.317 -32.232 1.00 79.62 75 GLY A C 1
ATOM 613 O O . GLY A 1 75 ? 28.550 9.434 -33.312 1.00 79.62 75 GLY A O 1
ATOM 614 N N . THR A 1 76 ? 28.125 10.225 -31.260 1.00 65.94 76 THR A N 1
ATOM 615 C CA . THR A 1 76 ? 29.074 11.357 -31.343 1.00 65.94 76 THR A CA 1
ATOM 616 C C . THR A 1 76 ? 30.529 10.953 -31.110 1.00 65.94 76 THR A C 1
ATOM 618 O O . THR A 1 76 ? 31.416 11.705 -31.493 1.00 65.94 76 THR A O 1
ATOM 621 N N . SER A 1 77 ? 30.797 9.801 -30.484 1.00 62.62 77 SER A N 1
ATOM 622 C CA . SER A 1 77 ? 32.143 9.225 -30.390 1.00 62.62 77 SER A CA 1
ATOM 623 C C . SER A 1 77 ? 32.372 8.277 -31.564 1.00 62.62 77 SER A C 1
ATOM 625 O O . SER A 1 77 ? 31.542 7.409 -31.822 1.00 62.62 77 SER A O 1
ATOM 627 N N . GLU A 1 78 ? 33.495 8.444 -32.251 1.00 64.19 78 GLU A N 1
ATOM 628 C CA . GLU A 1 78 ? 33.761 7.968 -33.615 1.00 64.19 78 GLU A CA 1
ATOM 629 C C . GLU A 1 78 ? 33.770 6.442 -33.826 1.00 64.19 78 GLU A C 1
ATOM 631 O O . GLU A 1 78 ? 33.828 6.004 -34.972 1.00 64.19 78 GLU A O 1
ATOM 636 N N . THR A 1 79 ? 33.688 5.614 -32.779 1.00 81.00 79 THR A N 1
ATOM 637 C CA . THR A 1 79 ? 33.648 4.151 -32.922 1.00 81.00 79 THR A CA 1
ATOM 638 C C . THR A 1 79 ? 32.221 3.639 -33.165 1.00 81.00 79 THR A C 1
ATOM 640 O O . THR A 1 79 ? 31.362 3.752 -32.285 1.00 81.00 79 THR A O 1
ATOM 643 N N . PRO A 1 80 ? 31.940 3.027 -34.333 1.00 85.62 80 PRO A N 1
ATOM 644 C CA . PRO A 1 80 ? 30.643 2.422 -34.601 1.00 85.62 80 PRO A CA 1
ATOM 645 C C . PRO A 1 80 ? 30.380 1.248 -33.655 1.00 85.62 80 PRO A C 1
ATOM 647 O O . PRO A 1 80 ? 31.218 0.360 -33.492 1.00 85.62 80 PRO A O 1
ATOM 650 N N . LEU A 1 81 ? 29.193 1.213 -33.061 1.00 88.25 81 LEU A N 1
ATOM 651 C CA . LEU A 1 81 ? 28.732 0.102 -32.239 1.00 88.25 81 LEU A CA 1
ATOM 652 C C . LEU A 1 81 ? 28.145 -0.980 -33.154 1.00 88.25 81 LEU A C 1
ATOM 654 O O . LEU A 1 81 ? 27.143 -0.718 -33.826 1.00 88.25 81 LEU A O 1
ATOM 658 N N . PRO A 1 82 ? 28.726 -2.188 -33.212 1.00 89.31 82 PRO A N 1
ATOM 659 C CA . PRO A 1 82 ? 28.213 -3.242 -34.073 1.00 89.31 82 PRO A CA 1
ATOM 660 C C . PRO A 1 82 ? 26.890 -3.797 -33.541 1.00 89.31 82 PRO A C 1
ATOM 662 O O . PRO A 1 82 ? 26.633 -3.809 -32.333 1.00 89.31 82 PRO A O 1
ATOM 665 N N . CYS A 1 83 ? 26.069 -4.322 -34.447 1.00 91.12 83 CYS A N 1
ATOM 666 C CA . CYS A 1 83 ? 24.934 -5.159 -34.078 1.00 91.12 83 CYS A CA 1
ATOM 667 C C . CYS A 1 83 ? 25.417 -6.364 -33.255 1.00 91.12 83 CYS A C 1
ATOM 669 O O . CYS A 1 83 ? 26.482 -6.924 -33.523 1.00 91.12 83 CYS A O 1
ATOM 671 N N . GLN A 1 84 ? 24.659 -6.746 -32.229 1.00 92.00 84 GLN A N 1
ATOM 672 C CA . GLN A 1 84 ? 25.001 -7.864 -31.348 1.00 92.00 84 GLN A CA 1
ATOM 673 C C . GLN A 1 84 ? 24.324 -9.156 -31.768 1.00 92.00 84 GLN A C 1
ATOM 675 O O . GLN A 1 84 ? 24.964 -10.211 -31.722 1.00 92.00 84 GLN A O 1
ATOM 680 N N . ASP A 1 85 ? 23.087 -9.063 -32.245 1.00 91.38 85 ASP A N 1
ATOM 681 C CA . ASP A 1 85 ? 22.332 -10.220 -32.696 1.00 91.38 85 ASP A CA 1
ATOM 682 C C . ASP A 1 85 ? 21.342 -9.866 -33.811 1.00 91.38 85 ASP A C 1
ATOM 684 O O . ASP A 1 85 ? 20.820 -8.750 -33.869 1.00 91.38 85 ASP A O 1
ATOM 688 N N . ILE A 1 86 ? 21.095 -10.830 -34.700 1.00 90.50 86 ILE A N 1
ATOM 689 C CA . ILE A 1 86 ? 20.073 -10.755 -35.746 1.00 90.50 86 ILE A CA 1
ATOM 690 C C . ILE A 1 86 ? 19.222 -12.013 -35.651 1.00 90.50 86 ILE A C 1
ATOM 692 O O . ILE A 1 86 ? 19.659 -13.110 -35.998 1.00 90.50 86 ILE A O 1
ATOM 696 N N . GLN A 1 87 ? 17.970 -11.836 -35.252 1.00 90.25 87 GLN A N 1
ATOM 697 C CA . GLN A 1 87 ? 17.011 -12.920 -35.111 1.00 90.25 87 GLN A CA 1
ATOM 698 C C . GLN A 1 87 ? 15.955 -12.835 -36.205 1.00 90.25 87 GLN A C 1
ATOM 700 O O . GLN A 1 87 ? 15.340 -11.791 -36.427 1.00 90.25 87 GLN A O 1
ATOM 705 N N . ARG A 1 88 ? 15.703 -13.949 -36.892 1.00 89.62 88 ARG A N 1
ATOM 706 C CA . ARG A 1 88 ? 14.582 -14.054 -37.830 1.00 89.62 88 ARG A CA 1
ATOM 707 C C . ARG A 1 88 ? 13.304 -14.305 -37.031 1.00 89.62 88 ARG A C 1
ATOM 709 O O . ARG A 1 88 ? 13.137 -15.384 -36.475 1.00 89.62 88 ARG A O 1
ATOM 716 N N . VAL A 1 89 ? 12.417 -13.314 -36.975 1.00 88.88 89 VAL A N 1
ATOM 717 C CA . VAL A 1 89 ? 11.151 -13.398 -36.222 1.00 88.88 89 VAL A CA 1
ATOM 718 C C . VAL A 1 89 ? 10.119 -14.216 -36.999 1.00 88.88 89 VAL A C 1
ATOM 720 O O . VAL A 1 89 ? 9.421 -15.050 -36.436 1.00 88.88 89 VAL A O 1
ATOM 723 N N . GLN A 1 90 ? 10.044 -13.987 -38.310 1.00 88.19 90 GLN A N 1
ATOM 724 C CA . GLN A 1 90 ? 9.217 -14.735 -39.258 1.00 88.19 90 GLN A CA 1
ATOM 725 C C . GLN A 1 90 ? 9.821 -14.593 -40.668 1.00 88.19 90 GLN A C 1
ATOM 727 O O . GLN A 1 90 ? 10.753 -13.799 -40.850 1.00 88.19 90 GLN A O 1
ATOM 732 N N . PRO A 1 91 ? 9.353 -15.342 -41.683 1.00 86.19 91 PRO A N 1
ATOM 733 C CA . PRO A 1 91 ? 9.848 -15.185 -43.045 1.00 86.19 91 PRO A CA 1
ATOM 734 C C . PRO A 1 91 ? 9.798 -13.724 -43.510 1.00 86.19 91 PRO A C 1
ATOM 736 O O . PRO A 1 91 ? 8.761 -13.068 -43.435 1.00 86.19 91 PRO A O 1
ATOM 739 N N . GLY A 1 92 ? 10.952 -13.207 -43.937 1.00 85.06 92 GLY A N 1
ATOM 740 C CA . GLY A 1 92 ? 11.122 -11.825 -44.370 1.00 85.06 92 GLY A CA 1
ATOM 741 C C . GLY A 1 92 ? 11.047 -10.741 -43.284 1.00 85.06 92 GLY A C 1
ATOM 742 O O . GLY A 1 92 ? 10.916 -9.565 -43.624 1.00 85.06 92 GLY A O 1
ATOM 743 N N . LEU A 1 93 ? 11.121 -11.097 -41.994 1.00 89.56 93 LEU A N 1
ATOM 744 C CA . LEU A 1 93 ? 11.156 -10.146 -40.879 1.00 89.56 93 LEU A CA 1
ATOM 745 C C . LEU A 1 93 ? 12.276 -10.486 -39.890 1.00 89.56 93 LEU A C 1
ATOM 747 O O . LEU A 1 93 ? 12.332 -11.585 -39.333 1.00 89.56 93 LEU A O 1
ATOM 751 N N . TYR A 1 94 ? 13.126 -9.503 -39.626 1.00 89.88 94 TYR A N 1
ATOM 752 C CA . TYR A 1 94 ? 14.314 -9.631 -38.793 1.00 89.88 94 TYR A CA 1
ATOM 753 C C . TYR A 1 94 ? 14.265 -8.644 -37.628 1.00 89.88 94 TYR A C 1
ATOM 755 O O . TYR A 1 94 ? 13.830 -7.502 -37.789 1.00 89.88 94 TYR A O 1
ATOM 763 N N . ARG A 1 95 ? 14.732 -9.082 -36.459 1.00 92.56 95 ARG A N 1
ATOM 764 C CA . ARG A 1 95 ? 14.986 -8.257 -35.279 1.00 92.56 95 ARG A CA 1
ATOM 765 C C . ARG A 1 95 ? 16.490 -8.129 -35.091 1.00 92.56 95 ARG A C 1
ATOM 767 O O . ARG A 1 95 ? 17.178 -9.132 -34.949 1.00 92.56 95 ARG A O 1
ATOM 774 N N . LEU A 1 96 ? 16.973 -6.896 -35.108 1.00 93.00 96 LEU A N 1
ATOM 775 C CA . LEU A 1 96 ? 18.359 -6.542 -34.861 1.00 93.00 96 LEU A CA 1
ATOM 776 C C . LEU A 1 96 ? 18.468 -5.998 -33.443 1.00 93.00 96 LEU A C 1
ATOM 778 O O . LEU A 1 96 ? 17.694 -5.114 -33.071 1.00 93.00 96 LEU A O 1
ATOM 782 N N . GLU A 1 97 ? 19.432 -6.494 -32.682 1.00 94.19 97 GLU A N 1
ATOM 783 C CA . GLU A 1 97 ? 19.653 -6.079 -31.300 1.00 94.19 97 GLU A CA 1
ATOM 784 C C . GLU A 1 97 ? 21.005 -5.386 -31.159 1.00 94.19 97 GLU A C 1
ATOM 786 O O . GLU A 1 97 ? 22.042 -5.864 -31.631 1.00 94.19 97 GLU A O 1
ATOM 791 N N . PHE A 1 98 ? 20.991 -4.243 -30.486 1.00 92.69 98 PHE A N 1
ATOM 792 C CA . PHE A 1 98 ? 22.176 -3.491 -30.107 1.00 92.69 98 PHE A CA 1
ATOM 793 C C . PHE A 1 98 ? 22.131 -3.269 -28.605 1.00 92.69 98 PHE A C 1
ATOM 795 O O . PHE A 1 98 ? 21.081 -2.922 -28.071 1.00 92.69 98 PHE A O 1
ATOM 802 N N . ARG A 1 99 ? 23.268 -3.411 -27.929 1.00 90.81 99 ARG A N 1
ATOM 803 C CA . ARG A 1 99 ? 23.422 -3.060 -26.515 1.00 90.81 99 ARG A CA 1
ATOM 804 C C . ARG A 1 99 ? 24.701 -2.268 -26.341 1.00 90.81 99 ARG A C 1
ATOM 806 O O . ARG A 1 99 ? 25.734 -2.608 -26.917 1.00 90.81 99 ARG A O 1
ATOM 813 N N . PHE A 1 100 ? 24.634 -1.229 -25.530 1.00 85.62 100 PHE A N 1
ATOM 814 C CA . PHE A 1 100 ? 25.776 -0.370 -25.264 1.00 85.62 100 PHE A CA 1
ATOM 815 C C . PHE A 1 100 ? 25.708 0.196 -23.842 1.00 85.62 100 PHE A C 1
ATOM 817 O O . PHE A 1 100 ? 24.610 0.391 -23.313 1.00 85.62 100 PHE A O 1
ATOM 824 N N . PRO A 1 101 ? 26.863 0.435 -23.201 1.00 83.06 101 PRO A N 1
ATOM 825 C CA . PRO A 1 101 ? 26.909 1.038 -21.878 1.00 83.06 101 PRO A CA 1
ATOM 826 C C . PRO A 1 101 ? 26.522 2.519 -21.949 1.00 83.06 101 PRO A C 1
ATOM 828 O O . PRO A 1 101 ? 26.863 3.220 -22.909 1.00 83.06 101 PRO A O 1
ATOM 831 N N . LEU A 1 102 ? 25.838 3.006 -20.916 1.00 74.12 102 LEU A N 1
ATOM 832 C CA . LEU A 1 102 ? 25.519 4.425 -20.788 1.00 74.12 102 LEU A CA 1
ATOM 833 C C . LEU A 1 102 ? 26.726 5.138 -20.160 1.00 74.12 102 LEU A C 1
ATOM 835 O O . LEU A 1 102 ? 26.951 5.077 -18.956 1.00 74.12 102 LEU A O 1
ATOM 839 N N . SER A 1 103 ? 27.567 5.760 -20.991 1.00 64.56 103 SER A N 1
ATOM 840 C CA . SER A 1 103 ? 28.661 6.618 -20.515 1.00 64.56 103 SER A CA 1
ATOM 841 C C . SER A 1 103 ? 28.136 8.013 -20.145 1.00 64.56 103 SER A C 1
ATOM 843 O O . SER A 1 103 ? 27.092 8.445 -20.633 1.00 64.56 103 SER A O 1
ATOM 845 N N . ALA A 1 104 ? 28.875 8.746 -19.303 1.00 57.44 104 ALA A N 1
ATOM 846 C CA . ALA A 1 104 ? 28.462 10.051 -18.768 1.00 57.44 104 ALA A CA 1
ATOM 847 C C . ALA A 1 104 ? 28.187 11.134 -19.837 1.00 57.44 104 ALA A C 1
ATOM 849 O O . ALA A 1 104 ? 27.503 12.116 -19.557 1.00 57.44 104 ALA A O 1
ATOM 850 N N . VAL A 1 105 ? 28.689 10.965 -21.066 1.00 61.19 105 VAL A N 1
ATOM 851 C CA . VAL A 1 105 ? 28.494 11.904 -22.178 1.00 61.19 105 VAL A CA 1
ATOM 852 C C . VAL A 1 105 ? 28.008 11.131 -23.395 1.00 61.19 105 VAL A C 1
ATOM 854 O O . VAL A 1 105 ? 28.799 10.622 -24.184 1.00 61.19 105 VAL A O 1
ATOM 857 N N . TRP A 1 106 ? 26.691 11.027 -23.545 1.00 65.50 106 TRP A N 1
ATOM 858 C CA . TRP A 1 106 ? 26.097 10.418 -24.731 1.00 65.50 106 TRP A CA 1
ATOM 859 C C . TRP A 1 106 ? 25.703 11.467 -25.782 1.00 65.50 106 TRP A C 1
ATOM 861 O O . TRP A 1 106 ? 25.418 12.620 -25.429 1.00 65.50 106 TRP A O 1
ATOM 871 N N . PRO A 1 107 ? 25.607 11.087 -27.064 1.00 71.06 107 PRO A N 1
ATOM 872 C CA . PRO A 1 107 ? 24.967 11.900 -28.090 1.00 71.06 107 PRO A CA 1
ATOM 873 C C . PRO A 1 107 ? 23.462 12.054 -27.849 1.00 71.06 107 PRO A C 1
ATOM 875 O O . PRO A 1 107 ? 22.800 11.161 -27.314 1.00 71.06 107 PRO A O 1
ATOM 878 N N . ALA A 1 108 ? 22.896 13.177 -28.288 1.00 75.62 108 ALA A N 1
ATOM 879 C CA . ALA A 1 108 ? 21.443 13.352 -28.360 1.00 75.62 108 ALA A CA 1
ATOM 880 C C . ALA A 1 108 ? 20.809 12.494 -29.476 1.00 75.62 108 ALA A C 1
ATOM 882 O O . ALA A 1 108 ? 19.633 12.143 -29.392 1.00 75.62 108 ALA A O 1
ATOM 883 N N . ALA A 1 109 ? 21.589 12.131 -30.501 1.00 83.38 109 ALA A N 1
ATOM 884 C CA . ALA A 1 109 ? 21.136 11.352 -31.647 1.00 83.38 109 ALA A CA 1
ATOM 885 C C . ALA A 1 109 ? 22.135 10.255 -32.041 1.00 83.38 109 ALA A C 1
ATOM 887 O O . ALA A 1 109 ? 23.345 10.466 -32.033 1.00 83.38 109 ALA A O 1
ATOM 888 N N . VAL A 1 110 ? 21.612 9.096 -32.427 1.00 88.00 110 VAL A N 1
ATOM 889 C CA . VAL A 1 110 ? 22.355 7.942 -32.932 1.00 88.00 110 VAL A CA 1
ATOM 890 C C . VAL A 1 110 ? 21.930 7.682 -34.367 1.00 88.00 110 VAL A C 1
ATOM 892 O O . VAL A 1 110 ? 20.740 7.699 -34.681 1.00 88.00 110 VAL A O 1
ATOM 895 N N . GLN A 1 111 ? 22.886 7.415 -35.245 1.00 91.50 111 GLN A N 1
ATOM 896 C CA . GLN A 1 111 ? 22.608 7.024 -36.620 1.00 91.50 111 GLN A CA 1
ATOM 897 C C . GLN A 1 111 ? 22.644 5.502 -36.723 1.00 91.50 111 GLN A C 1
ATOM 899 O O . GLN A 1 111 ? 23.650 4.876 -36.400 1.00 91.50 111 GLN A O 1
ATOM 904 N N . PHE A 1 112 ? 21.547 4.899 -37.165 1.00 92.31 112 PHE A N 1
ATOM 905 C CA . PHE A 1 112 ? 21.508 3.498 -37.554 1.00 92.31 112 PHE A CA 1
ATOM 906 C C . PHE A 1 112 ? 21.969 3.373 -38.998 1.00 92.31 112 PHE A C 1
ATOM 908 O O . PHE A 1 112 ? 21.357 3.968 -39.885 1.00 92.31 112 PHE A O 1
ATOM 915 N N . CYS A 1 113 ? 23.031 2.609 -39.229 1.00 91.38 113 CYS A N 1
ATOM 916 C CA . CYS A 1 113 ? 23.691 2.472 -40.518 1.00 91.38 113 CYS A CA 1
ATOM 917 C C . CYS A 1 113 ? 23.670 1.018 -41.001 1.00 91.38 113 CYS A C 1
ATOM 919 O O . CYS A 1 113 ? 23.731 0.074 -40.211 1.00 91.38 113 CYS A O 1
ATOM 921 N N . TRP A 1 114 ? 23.599 0.859 -42.321 1.00 90.69 114 TRP A N 1
ATOM 922 C CA . TRP A 1 114 ? 23.940 -0.371 -43.019 1.00 90.69 114 TRP A CA 1
ATOM 923 C C . TRP A 1 114 ? 25.182 -0.115 -43.869 1.00 90.69 114 TRP A C 1
ATOM 925 O O . TRP A 1 114 ? 25.137 0.682 -44.813 1.00 90.69 114 TRP A O 1
ATOM 935 N N . ARG A 1 115 ? 26.295 -0.757 -43.507 1.00 87.94 115 ARG A N 1
ATOM 936 C CA . ARG A 1 115 ? 27.645 -0.410 -43.959 1.00 87.94 115 ARG A CA 1
ATOM 937 C C . ARG A 1 115 ? 27.863 1.095 -43.754 1.00 87.94 115 ARG A C 1
ATOM 939 O O . ARG A 1 115 ? 27.594 1.607 -42.672 1.00 87.94 115 ARG A O 1
ATOM 946 N N . ASP A 1 116 ? 28.235 1.814 -44.806 1.00 85.38 116 ASP A N 1
ATOM 947 C CA . ASP A 1 116 ? 28.469 3.261 -44.763 1.00 85.38 116 ASP A CA 1
ATOM 948 C C . ASP A 1 116 ? 27.200 4.098 -45.015 1.00 85.38 116 ASP A C 1
ATOM 950 O O . ASP A 1 116 ? 27.257 5.326 -45.097 1.00 85.38 116 ASP A O 1
ATOM 954 N N . TYR A 1 117 ? 26.033 3.461 -45.167 1.00 88.25 117 TYR A N 1
ATOM 955 C CA . TYR A 1 117 ? 24.785 4.154 -45.470 1.00 88.25 117 TYR A CA 1
ATOM 956 C C . TYR A 1 117 ? 23.898 4.298 -44.234 1.00 88.25 117 TYR A C 1
ATOM 958 O O . TYR A 1 117 ? 23.362 3.320 -43.717 1.00 88.25 117 TYR A O 1
ATOM 966 N N . THR A 1 118 ? 23.628 5.535 -43.821 1.00 90.56 118 THR A N 1
ATOM 967 C CA . THR A 1 118 ? 22.649 5.822 -42.765 1.00 90.56 118 THR A CA 1
ATOM 968 C C . THR A 1 118 ? 21.255 5.357 -43.180 1.00 90.56 118 THR A C 1
ATOM 970 O O . THR A 1 118 ? 20.709 5.827 -44.171 1.00 90.56 118 THR A O 1
ATOM 973 N N . LEU A 1 119 ? 20.631 4.463 -42.431 1.00 90.25 119 LEU A N 1
ATOM 974 C CA . LEU A 1 119 ? 19.243 4.058 -42.625 1.00 90.25 119 LEU A CA 1
ATOM 975 C C . LEU A 1 119 ? 18.280 5.002 -41.899 1.00 90.25 119 LEU A C 1
ATOM 977 O O . LEU A 1 119 ? 17.283 5.416 -42.490 1.00 90.25 119 LEU A O 1
ATOM 981 N N . LEU A 1 120 ? 18.586 5.363 -40.650 1.00 91.50 120 LEU A N 1
ATOM 982 C CA . LEU A 1 120 ? 17.712 6.170 -39.798 1.00 91.50 120 LEU A CA 1
ATOM 983 C C . LEU A 1 120 ? 18.518 6.971 -38.769 1.00 91.50 120 LEU A C 1
ATOM 985 O O . LEU A 1 120 ? 19.498 6.470 -38.230 1.00 91.50 120 LEU A O 1
ATOM 989 N N . ASN A 1 121 ? 18.066 8.185 -38.454 1.00 91.38 121 ASN A N 1
ATOM 990 C CA . ASN A 1 121 ? 18.551 8.948 -37.304 1.00 91.38 121 ASN A CA 1
ATOM 991 C C . ASN A 1 121 ? 17.558 8.785 -36.153 1.00 91.38 121 ASN A C 1
ATOM 993 O O . ASN A 1 121 ? 16.365 9.033 -36.324 1.00 91.38 121 ASN A O 1
ATOM 997 N N . LEU A 1 122 ? 18.049 8.368 -34.993 1.00 90.12 122 LEU A N 1
ATOM 998 C CA . LEU A 1 122 ? 17.261 8.095 -33.801 1.00 90.12 122 LEU A CA 1
ATOM 999 C C . LEU A 1 122 ? 17.669 9.050 -32.687 1.00 90.12 122 LEU A C 1
ATOM 1001 O O . LEU A 1 122 ? 18.851 9.200 -32.398 1.00 90.12 122 LEU A O 1
ATOM 1005 N N . THR A 1 123 ? 16.700 9.665 -32.023 1.00 88.75 123 THR A N 1
ATOM 1006 C CA . THR A 1 123 ? 16.953 10.429 -30.797 1.00 88.75 123 THR A CA 1
ATOM 1007 C C . THR A 1 123 ? 16.903 9.481 -29.609 1.00 88.75 123 THR A C 1
ATOM 1009 O O . THR A 1 123 ? 15.988 8.661 -29.523 1.00 88.75 123 THR A O 1
ATOM 1012 N N . LEU A 1 124 ? 17.868 9.589 -28.693 1.00 86.19 124 LEU A N 1
ATOM 1013 C CA . LEU A 1 124 ? 17.811 8.849 -27.435 1.00 86.19 124 LEU A CA 1
ATOM 1014 C C . LEU A 1 124 ? 16.934 9.634 -26.444 1.00 86.19 124 LEU A C 1
ATOM 1016 O O . LEU A 1 124 ? 17.351 10.714 -26.014 1.00 86.19 124 LEU A O 1
ATOM 1020 N N . PRO A 1 125 ? 15.747 9.134 -26.064 1.00 87.62 125 PRO A N 1
ATOM 1021 C CA . PRO A 1 125 ? 14.893 9.840 -25.121 1.00 87.62 125 PRO A CA 1
ATOM 1022 C C . PRO A 1 125 ? 15.502 9.718 -23.723 1.00 87.62 125 PRO A C 1
ATOM 1024 O O . PRO A 1 125 ? 15.622 8.616 -23.199 1.00 87.62 125 PRO A O 1
ATOM 1027 N N . ARG A 1 126 ? 15.931 10.830 -23.122 1.00 90.19 126 ARG A N 1
ATOM 1028 C CA . ARG A 1 126 ? 16.550 10.831 -21.788 1.00 90.19 126 ARG A CA 1
ATOM 1029 C C . ARG A 1 126 ? 15.562 11.258 -20.724 1.00 90.19 126 ARG A C 1
ATOM 1031 O O . ARG A 1 126 ? 14.797 12.193 -20.931 1.00 90.19 126 ARG A O 1
ATOM 1038 N N . LEU A 1 127 ? 15.659 10.616 -19.570 1.00 93.06 127 LEU A N 1
ATOM 1039 C CA . LEU A 1 127 ? 14.922 10.965 -18.371 1.00 93.06 127 LEU A CA 1
ATOM 1040 C C . LEU A 1 127 ? 15.911 11.350 -17.272 1.00 93.06 127 LEU A C 1
ATOM 1042 O O . LEU A 1 127 ? 16.687 10.517 -16.795 1.00 93.06 127 LEU A O 1
ATOM 1046 N N . THR A 1 128 ? 15.903 12.629 -16.899 1.00 92.62 128 THR A N 1
ATOM 1047 C CA . THR A 1 128 ? 16.750 13.141 -15.818 1.00 92.62 128 THR A CA 1
ATOM 1048 C C . THR A 1 128 ? 16.199 12.722 -14.454 1.00 92.62 128 THR A C 1
ATOM 1050 O O . THR A 1 128 ? 15.016 12.396 -14.319 1.00 92.62 128 THR A O 1
ATOM 1053 N N . GLN A 1 129 ? 17.050 12.752 -13.423 1.00 93.69 129 GLN A N 1
ATOM 1054 C CA . GLN A 1 129 ? 16.621 12.484 -12.048 1.00 93.69 129 GLN A CA 1
ATOM 1055 C C . GLN A 1 129 ? 15.525 13.454 -11.594 1.00 93.69 129 GLN A C 1
ATOM 1057 O O . GLN A 1 129 ? 14.550 13.035 -10.973 1.00 93.69 129 GLN A O 1
ATOM 1062 N N . GLU A 1 130 ? 15.668 14.739 -11.922 1.00 93.44 130 GLU A N 1
ATOM 1063 C CA . GLU A 1 130 ? 14.692 15.766 -11.556 1.00 93.44 130 GLU A CA 1
ATOM 1064 C C . GLU A 1 130 ? 13.342 15.539 -12.234 1.00 93.44 130 GLU A C 1
ATOM 1066 O O . GLU A 1 130 ? 12.308 15.581 -11.567 1.00 93.44 130 GLU A O 1
ATOM 1071 N N . ASP A 1 131 ? 13.340 15.262 -13.540 1.00 94.44 131 ASP A N 1
ATOM 1072 C CA . ASP A 1 131 ? 12.103 15.037 -14.293 1.00 94.44 131 ASP A CA 1
ATOM 1073 C C . ASP A 1 131 ? 11.389 13.773 -13.815 1.00 94.44 131 ASP A C 1
ATOM 1075 O O . ASP A 1 131 ? 10.168 13.773 -13.638 1.00 94.44 131 ASP A O 1
ATOM 1079 N N . TYR A 1 132 ? 12.147 12.714 -13.515 1.00 95.56 132 TYR A N 1
ATOM 1080 C CA . TYR A 1 132 ? 11.582 11.511 -12.920 1.00 95.56 132 TYR A CA 1
ATOM 1081 C C . TYR A 1 132 ? 10.958 11.802 -11.559 1.00 95.56 132 TYR A C 1
ATOM 1083 O O . TYR A 1 132 ? 9.780 11.508 -11.375 1.00 95.56 132 TYR A O 1
ATOM 1091 N N . LEU A 1 133 ? 11.687 12.428 -10.630 1.00 94.31 133 LEU A N 1
ATOM 1092 C CA . LEU A 1 133 ? 11.171 12.760 -9.298 1.00 94.31 133 LEU A CA 1
ATOM 1093 C C . LEU A 1 133 ? 9.914 13.639 -9.358 1.00 94.31 133 LEU A C 1
ATOM 1095 O O . LEU A 1 133 ? 8.977 13.400 -8.601 1.00 94.31 133 LEU A O 1
ATOM 1099 N N . ARG A 1 134 ? 9.850 14.603 -10.289 1.00 93.50 134 ARG A N 1
ATOM 1100 C CA . ARG A 1 134 ? 8.648 15.423 -10.536 1.00 93.50 134 ARG A CA 1
ATOM 1101 C C . ARG A 1 134 ? 7.469 14.603 -11.070 1.00 93.50 134 ARG A C 1
ATOM 1103 O O . ARG A 1 134 ? 6.318 14.972 -10.842 1.00 93.50 134 ARG A O 1
ATOM 1110 N N . SER A 1 135 ? 7.741 13.511 -11.785 1.00 93.81 135 SER A N 1
ATOM 1111 C CA . SER A 1 135 ? 6.719 12.612 -12.333 1.00 93.81 135 SER A CA 1
ATOM 1112 C C . SER A 1 135 ? 6.182 11.596 -11.314 1.00 93.81 135 SER A C 1
ATOM 1114 O O . SER A 1 135 ? 5.042 11.145 -11.454 1.00 93.81 135 SER A O 1
ATOM 1116 N N . VAL A 1 136 ? 6.977 11.233 -10.298 1.00 94.38 136 VAL A N 1
ATOM 1117 C CA . VAL A 1 136 ? 6.589 10.246 -9.281 1.00 94.38 136 VAL A CA 1
ATOM 1118 C C . VAL A 1 136 ? 5.544 10.842 -8.341 1.00 94.38 136 VAL A C 1
ATOM 1120 O O . VAL A 1 136 ? 5.724 11.901 -7.742 1.00 94.38 136 VAL A O 1
ATOM 1123 N N . ARG A 1 137 ? 4.443 10.117 -8.156 1.00 94.50 137 ARG A N 1
ATOM 1124 C CA . ARG A 1 137 ? 3.355 10.476 -7.250 1.00 94.50 137 ARG A CA 1
ATOM 1125 C C . ARG A 1 137 ? 3.294 9.501 -6.087 1.00 94.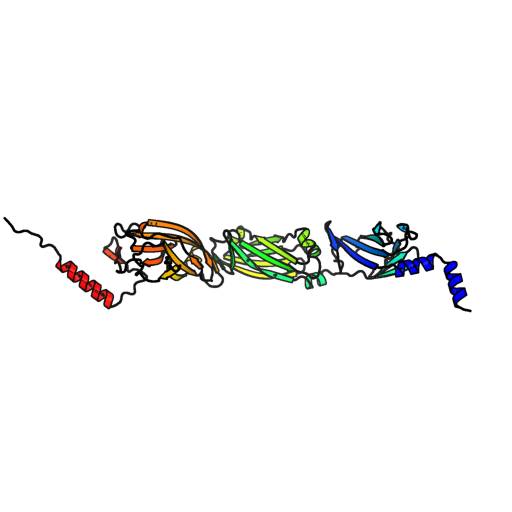50 137 ARG A C 1
ATOM 1127 O O . ARG A 1 137 ? 3.201 8.291 -6.284 1.00 94.50 137 ARG A O 1
ATOM 1134 N N . TRP A 1 138 ? 3.259 10.064 -4.886 1.00 93.50 138 TRP A N 1
ATOM 1135 C CA . TRP A 1 138 ? 3.141 9.341 -3.625 1.00 93.50 138 TRP A CA 1
ATOM 1136 C C . TRP A 1 138 ? 1.743 9.562 -3.053 1.00 93.50 138 TRP A C 1
ATOM 1138 O O . TRP A 1 138 ? 1.401 10.674 -2.650 1.00 93.50 138 TRP A O 1
ATOM 1148 N N . ARG A 1 139 ? 0.916 8.516 -3.023 1.00 93.38 139 ARG A N 1
ATOM 1149 C CA . ARG A 1 139 ? -0.421 8.559 -2.418 1.00 93.38 139 ARG A CA 1
ATOM 1150 C C . ARG A 1 139 ? -0.411 7.746 -1.137 1.00 93.38 139 ARG A C 1
ATOM 1152 O O . ARG A 1 139 ? -0.450 6.519 -1.162 1.00 93.38 139 ARG A O 1
ATOM 1159 N N . SER A 1 140 ? -0.307 8.452 -0.021 1.00 89.19 140 SER A N 1
ATOM 1160 C CA . SER A 1 140 ? -0.291 7.839 1.301 1.00 89.19 140 SER A CA 1
ATOM 1161 C C . SER A 1 140 ? -1.709 7.527 1.775 1.00 89.19 140 SER A C 1
ATOM 1163 O O . SER A 1 140 ? -2.598 8.364 1.630 1.00 89.19 140 SER A O 1
ATOM 1165 N N . TRP A 1 141 ? -1.907 6.364 2.398 1.00 83.88 141 TRP A N 1
ATOM 1166 C CA . TRP A 1 141 ? -3.151 6.040 3.117 1.00 83.88 141 TRP A CA 1
ATOM 1167 C C . TRP A 1 141 ? -3.041 6.254 4.630 1.00 83.88 141 TRP A C 1
ATOM 1169 O O . TRP A 1 141 ? -3.941 5.889 5.386 1.00 83.88 141 TRP A O 1
ATOM 1179 N N . GLY A 1 142 ? -1.934 6.852 5.069 1.00 85.50 142 GLY A N 1
ATOM 1180 C CA . GLY A 1 142 ? -1.633 7.060 6.474 1.00 85.50 142 GLY A CA 1
ATOM 1181 C C . GLY A 1 142 ? -1.169 5.778 7.156 1.00 85.50 142 GLY A C 1
ATOM 1182 O O . GLY A 1 142 ? -0.631 4.856 6.534 1.00 85.50 142 GLY A O 1
ATOM 1183 N N . VAL A 1 143 ? -1.368 5.745 8.468 1.00 89.62 143 VAL A N 1
ATOM 1184 C CA . VAL A 1 143 ? -0.950 4.640 9.325 1.00 89.62 143 VAL A CA 1
ATOM 1185 C C . VAL A 1 143 ? -2.151 3.764 9.634 1.00 89.62 143 VAL A C 1
ATOM 1187 O O . VAL A 1 143 ? -3.183 4.241 10.106 1.00 89.62 143 VAL A O 1
ATOM 1190 N N . ALA A 1 144 ? -2.001 2.470 9.375 1.00 90.38 144 ALA A N 1
ATOM 1191 C CA . ALA A 1 144 ? -2.998 1.457 9.646 1.00 90.38 144 ALA A CA 1
ATOM 1192 C C . ALA A 1 144 ? -2.530 0.527 10.766 1.00 90.38 144 ALA A C 1
ATOM 1194 O O . ALA A 1 144 ? -1.378 0.098 10.826 1.00 90.38 144 ALA A O 1
ATOM 1195 N N . MET A 1 145 ? -3.462 0.160 11.632 1.00 89.12 145 MET A N 1
ATOM 1196 C CA . MET A 1 145 ? -3.292 -0.887 12.623 1.00 89.12 145 MET A CA 1
ATOM 1197 C C . MET A 1 145 ? -3.998 -2.149 12.143 1.00 89.12 145 MET A C 1
ATOM 1199 O O . MET A 1 145 ? -5.196 -2.123 11.843 1.00 89.12 145 MET A O 1
ATOM 1203 N N . ARG A 1 146 ? -3.275 -3.271 12.112 1.00 87.38 146 ARG A N 1
ATOM 1204 C CA . ARG A 1 146 ? -3.853 -4.578 11.794 1.00 87.38 146 ARG A CA 1
ATOM 1205 C C . ARG A 1 146 ? -4.237 -5.337 13.060 1.00 87.38 146 ARG A C 1
ATOM 1207 O O . ARG A 1 146 ? -3.388 -5.652 13.888 1.00 87.38 146 ARG A O 1
ATOM 1214 N N . TRP A 1 147 ? -5.502 -5.735 13.153 1.00 85.25 147 TRP A N 1
ATOM 1215 C CA . TRP A 1 147 ? -5.995 -6.634 14.192 1.00 85.25 147 TRP A CA 1
ATOM 1216 C C . TRP A 1 147 ? -6.790 -7.786 13.583 1.00 85.25 147 TRP A C 1
ATOM 1218 O O . TRP A 1 147 ? -7.862 -7.588 13.008 1.00 85.25 147 TRP A O 1
ATOM 1228 N N . ARG A 1 148 ? -6.288 -9.016 13.749 1.00 84.12 148 ARG A N 1
ATOM 1229 C CA . ARG A 1 148 ? -6.852 -10.222 13.118 1.00 84.12 148 ARG A CA 1
ATOM 1230 C C . ARG A 1 148 ? -7.006 -10.010 11.601 1.00 84.12 148 ARG A C 1
ATOM 1232 O O . ARG A 1 148 ? -6.013 -9.777 10.921 1.00 84.12 148 ARG A O 1
ATOM 1239 N N . GLN A 1 149 ? -8.236 -10.077 11.093 1.00 87.00 149 GLN A N 1
ATOM 1240 C CA . GLN A 1 149 ? -8.594 -9.887 9.683 1.00 87.00 149 GLN A CA 1
ATOM 1241 C C . GLN A 1 149 ? -9.028 -8.443 9.360 1.00 87.00 149 GLN A C 1
ATOM 1243 O O . GLN A 1 149 ? -9.517 -8.183 8.268 1.00 87.00 149 GLN A O 1
ATOM 1248 N N . LYS A 1 150 ? -8.892 -7.503 10.305 1.00 87.06 150 LYS A N 1
ATOM 1249 C CA . LYS A 1 150 ? -9.281 -6.097 10.136 1.00 87.06 150 LYS A CA 1
ATOM 1250 C C . LYS A 1 150 ? -8.045 -5.201 10.075 1.00 87.06 150 LYS A C 1
ATOM 1252 O O . LYS A 1 150 ? -7.067 -5.442 10.784 1.00 87.06 150 LYS A O 1
ATOM 1257 N N . ALA A 1 151 ? -8.121 -4.147 9.273 1.00 88.25 151 ALA A N 1
ATOM 1258 C CA . ALA A 1 151 ? -7.164 -3.048 9.258 1.00 88.25 151 ALA A CA 1
ATOM 1259 C C . ALA A 1 151 ? -7.932 -1.735 9.415 1.00 88.25 151 ALA A C 1
ATOM 1261 O O . ALA A 1 151 ? -8.969 -1.556 8.779 1.00 88.25 151 ALA A O 1
ATOM 1262 N N . VAL A 1 152 ? -7.452 -0.851 10.286 1.00 90.62 152 VAL A N 1
ATOM 1263 C CA . VAL A 1 152 ? -8.079 0.452 10.536 1.00 90.62 152 VAL A CA 1
ATOM 1264 C C . VAL A 1 152 ? -7.014 1.530 10.532 1.00 90.62 152 VAL A C 1
ATOM 1266 O O . VAL A 1 152 ? -5.978 1.378 11.180 1.00 90.62 152 VAL A O 1
ATOM 1269 N N . THR A 1 153 ? -7.286 2.615 9.817 1.00 92.38 153 THR A N 1
ATOM 1270 C CA . THR A 1 153 ? -6.481 3.832 9.833 1.00 92.38 153 THR A CA 1
ATOM 1271 C C . THR A 1 153 ? -7.010 4.796 10.887 1.00 92.38 153 THR A C 1
ATOM 1273 O O . THR A 1 153 ? -8.215 4.901 11.104 1.00 92.38 153 THR A O 1
ATOM 1276 N N . ALA A 1 154 ? -6.102 5.477 11.580 1.00 92.50 154 ALA A N 1
ATOM 1277 C CA . ALA A 1 154 ? -6.440 6.477 12.586 1.00 92.50 154 ALA A CA 1
ATOM 1278 C C . ALA A 1 154 ? -5.258 7.434 12.789 1.00 92.50 154 ALA A C 1
ATOM 1280 O O . ALA A 1 154 ? -4.121 7.126 12.429 1.00 92.50 154 ALA A O 1
ATOM 1281 N N . ARG A 1 155 ? -5.523 8.593 13.394 1.00 92.75 155 ARG A N 1
ATOM 1282 C CA . ARG A 1 155 ? -4.488 9.554 13.820 1.00 92.75 155 ARG A CA 1
ATOM 1283 C C . ARG A 1 155 ? -4.099 9.370 15.283 1.00 92.75 155 ARG A C 1
ATOM 1285 O O . ARG A 1 155 ? -3.058 9.851 15.721 1.00 92.75 155 ARG A O 1
ATOM 1292 N N . CYS A 1 156 ? -4.928 8.656 16.037 1.00 94.25 156 CYS A N 1
ATOM 1293 C CA . CYS A 1 156 ? -4.719 8.362 17.440 1.00 94.25 156 CYS A CA 1
ATOM 1294 C C . CYS A 1 156 ? -4.939 6.870 17.709 1.00 94.25 156 CYS A C 1
ATOM 1296 O O . CYS A 1 156 ? -5.979 6.316 17.362 1.00 94.25 156 CYS A O 1
ATOM 1298 N N . PHE A 1 157 ? -3.990 6.213 18.369 1.00 93.81 157 PHE A N 1
ATOM 1299 C CA . PHE A 1 157 ? -4.094 4.794 18.700 1.00 93.81 157 PHE A CA 1
ATOM 1300 C C . PHE A 1 157 ? -3.928 4.546 20.197 1.00 93.81 157 PHE A C 1
ATOM 1302 O O . PHE A 1 157 ? -3.066 5.138 20.847 1.00 93.81 157 PHE A O 1
ATOM 1309 N N . SER A 1 158 ? -4.705 3.610 20.746 1.00 91.88 158 SER A N 1
ATOM 1310 C CA . SER A 1 158 ? -4.435 3.080 22.089 1.00 91.88 158 SER A CA 1
ATOM 1311 C C . SER A 1 158 ? -3.166 2.233 22.084 1.00 91.88 158 SER A C 1
ATOM 1313 O O . SER A 1 158 ? -3.039 1.306 21.277 1.00 91.88 158 SER A O 1
ATOM 1315 N N . ARG A 1 159 ? -2.267 2.467 23.050 1.00 89.25 159 ARG A N 1
ATOM 1316 C CA . ARG A 1 159 ? -0.999 1.727 23.197 1.00 89.25 159 ARG A CA 1
ATOM 1317 C C . ARG A 1 159 ? -1.148 0.207 23.276 1.00 89.25 159 ARG A C 1
ATOM 1319 O O . ARG A 1 159 ? -0.262 -0.522 22.836 1.00 89.25 159 ARG A O 1
ATOM 1326 N N . ARG A 1 160 ? -2.289 -0.291 23.763 1.00 83.06 160 ARG A N 1
ATOM 1327 C CA . ARG A 1 160 ? -2.617 -1.730 23.810 1.00 83.06 1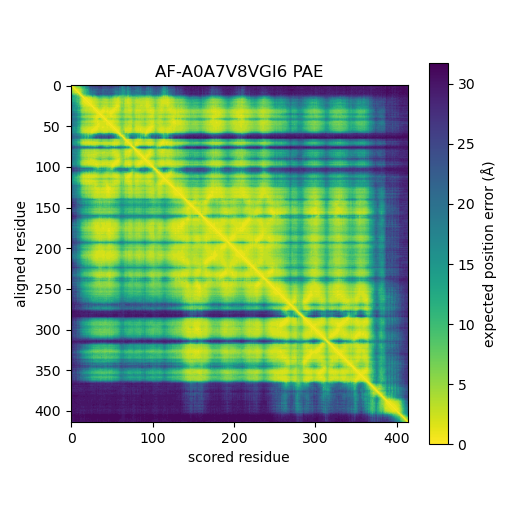60 ARG A CA 1
ATOM 1328 C C . ARG A 1 160 ? -2.718 -2.370 22.416 1.00 83.06 160 ARG A C 1
ATOM 1330 O O . ARG A 1 160 ? -2.642 -3.589 22.289 1.00 83.06 160 ARG A O 1
ATOM 1337 N N . SER A 1 161 ? -2.866 -1.548 21.385 1.00 73.94 161 SER A N 1
ATOM 1338 C CA . SER A 1 161 ? -3.295 -1.947 20.044 1.00 73.94 161 SER A CA 1
ATOM 1339 C C . SER A 1 161 ? -2.192 -1.800 19.000 1.00 73.94 161 SER A C 1
ATOM 1341 O O . SER A 1 161 ? -2.387 -2.143 17.846 1.00 73.94 161 SER A O 1
ATOM 1343 N N . LEU A 1 162 ? -1.002 -1.339 19.389 1.00 78.06 162 LEU A N 1
ATOM 1344 C CA . LEU A 1 162 ? 0.038 -0.941 18.435 1.00 78.06 162 LEU A CA 1
ATOM 1345 C C . LEU A 1 162 ? 0.785 -2.117 17.779 1.00 78.06 162 LEU A C 1
ATOM 1347 O O . LEU A 1 162 ? 1.686 -1.914 16.965 1.00 78.06 162 LEU A O 1
ATOM 1351 N N . ARG A 1 163 ? 0.433 -3.365 18.112 1.00 78.00 163 ARG A N 1
ATOM 1352 C CA . ARG A 1 163 ? 0.988 -4.536 17.423 1.00 78.00 163 ARG A CA 1
ATOM 1353 C C . ARG A 1 163 ? 0.439 -4.583 15.999 1.00 78.00 163 ARG A C 1
ATOM 1355 O O . ARG A 1 163 ? -0.767 -4.663 15.808 1.00 78.00 163 ARG A O 1
ATOM 1362 N N . GLY A 1 164 ? 1.333 -4.596 15.011 1.00 81.50 164 GLY A N 1
ATOM 1363 C CA . GLY A 1 164 ? 0.948 -4.640 13.598 1.00 81.50 164 GLY A CA 1
ATOM 1364 C C . GLY A 1 164 ? 0.588 -3.276 13.007 1.00 81.50 164 GLY A C 1
ATOM 1365 O O . GLY A 1 164 ? -0.184 -3.230 12.050 1.00 81.50 164 GLY A O 1
ATOM 1366 N N . LEU A 1 165 ? 1.115 -2.191 13.582 1.00 90.31 165 LEU A N 1
ATOM 1367 C CA . LEU A 1 165 ? 1.059 -0.855 12.999 1.00 90.31 165 LEU A CA 1
ATOM 1368 C C . LEU A 1 165 ? 1.970 -0.786 11.763 1.00 90.31 165 LEU A C 1
ATOM 1370 O O . LEU A 1 165 ? 3.119 -1.233 11.814 1.00 90.31 165 LEU A O 1
ATOM 1374 N N . ALA A 1 166 ? 1.466 -0.244 10.662 1.00 92.12 166 ALA A N 1
ATOM 1375 C CA . ALA A 1 166 ? 2.209 -0.081 9.421 1.00 92.12 166 ALA A CA 1
ATOM 1376 C C . ALA A 1 166 ? 1.740 1.173 8.680 1.00 92.12 166 ALA A C 1
ATOM 1378 O O . ALA A 1 166 ? 0.557 1.508 8.724 1.00 92.12 166 ALA A O 1
ATOM 1379 N N . ALA A 1 167 ? 2.645 1.839 7.970 1.00 93.00 167 ALA A N 1
ATOM 1380 C CA . ALA A 1 167 ? 2.255 2.826 6.966 1.00 93.00 167 ALA A CA 1
ATOM 1381 C C . ALA A 1 167 ? 2.203 2.162 5.595 1.00 93.00 167 ALA A C 1
ATOM 1383 O O . ALA A 1 167 ? 2.997 1.264 5.303 1.00 93.00 167 ALA A O 1
ATOM 1384 N N . ALA A 1 168 ? 1.279 2.620 4.758 1.00 92.62 168 ALA A N 1
ATOM 1385 C CA . ALA A 1 168 ? 1.154 2.159 3.385 1.00 92.62 168 ALA A CA 1
ATOM 1386 C C . ALA A 1 168 ? 1.123 3.339 2.411 1.00 92.62 168 ALA A C 1
ATOM 1388 O O . ALA A 1 168 ? 0.535 4.387 2.696 1.00 92.62 168 ALA A O 1
ATOM 1389 N N . VAL A 1 169 ? 1.729 3.142 1.244 1.00 93.56 169 VAL A N 1
ATOM 1390 C CA . VAL A 1 169 ? 1.792 4.134 0.173 1.00 93.56 169 VAL A CA 1
ATOM 1391 C C . VAL A 1 169 ? 1.659 3.474 -1.190 1.00 93.56 169 VAL A C 1
ATOM 1393 O O . VAL A 1 169 ? 2.243 2.421 -1.445 1.00 93.56 169 VAL A O 1
ATOM 1396 N N . LEU A 1 170 ? 0.874 4.099 -2.065 1.00 95.38 170 LEU A N 1
ATOM 1397 C CA . LEU A 1 170 ? 0.890 3.821 -3.494 1.00 95.38 170 LEU A CA 1
ATOM 1398 C C . LEU A 1 170 ? 1.877 4.772 -4.143 1.00 95.38 170 LEU A C 1
ATOM 1400 O O . LEU A 1 170 ? 1.691 5.993 -4.101 1.00 95.38 170 LEU A O 1
ATOM 1404 N N . VAL A 1 171 ? 2.905 4.208 -4.756 1.00 95.25 171 VAL A N 1
ATOM 1405 C CA . VAL A 1 171 ? 3.829 4.961 -5.595 1.00 95.25 171 VAL A CA 1
ATOM 1406 C C . VAL A 1 171 ? 3.461 4.707 -7.045 1.00 95.25 171 VAL A C 1
ATOM 1408 O O . VAL A 1 171 ? 3.233 3.565 -7.431 1.00 95.25 171 VAL A O 1
ATOM 1411 N N . SER A 1 172 ? 3.368 5.773 -7.834 1.00 96.50 172 SER A N 1
ATOM 1412 C CA . SER A 1 172 ? 3.008 5.706 -9.254 1.00 96.50 172 SER A CA 1
ATOM 1413 C C . SER A 1 172 ? 3.869 6.665 -10.069 1.00 96.50 172 SER A C 1
ATOM 1415 O O . SER A 1 172 ? 4.230 7.737 -9.584 1.00 96.50 172 SER A O 1
ATOM 1417 N N . SER A 1 173 ? 4.206 6.294 -11.297 1.00 95.50 173 SER A N 1
ATOM 1418 C CA . SER A 1 173 ? 4.947 7.127 -12.246 1.00 95.50 173 SER A CA 1
ATOM 1419 C C . SER A 1 173 ? 4.497 6.799 -13.673 1.00 95.50 173 SER A C 1
ATOM 1421 O O . SER A 1 173 ? 4.146 5.655 -13.944 1.00 95.50 173 SER A O 1
ATOM 1423 N N . PRO A 1 174 ? 4.510 7.760 -14.615 1.00 95.62 174 PRO A N 1
ATOM 1424 C CA . PRO A 1 174 ? 4.368 7.441 -16.038 1.00 95.62 174 PRO A CA 1
ATOM 1425 C C . PRO A 1 174 ? 5.542 6.603 -16.581 1.00 95.62 174 PRO A C 1
ATOM 1427 O O . PRO A 1 174 ? 5.442 6.037 -17.666 1.00 95.62 174 PRO A O 1
ATOM 1430 N N . HIS A 1 175 ? 6.651 6.523 -15.842 1.00 95.38 175 HIS A N 1
ATOM 1431 C CA . HIS A 1 175 ? 7.808 5.693 -16.151 1.00 95.38 175 HIS A CA 1
ATOM 1432 C C . HIS A 1 175 ? 7.870 4.481 -15.212 1.00 95.38 175 HIS A C 1
ATOM 1434 O O . HIS A 1 175 ? 7.173 4.415 -14.201 1.00 95.38 175 HIS A O 1
ATOM 1440 N N . ARG A 1 176 ? 8.718 3.501 -15.542 1.00 95.81 176 ARG A N 1
ATOM 1441 C CA . ARG A 1 176 ? 8.944 2.332 -14.677 1.00 95.81 176 ARG A CA 1
ATOM 1442 C C . ARG A 1 176 ? 9.499 2.762 -13.321 1.00 95.81 176 ARG A C 1
ATOM 1444 O O . ARG A 1 176 ? 10.260 3.722 -13.262 1.00 95.81 176 ARG A O 1
ATOM 1451 N N . LEU A 1 177 ? 9.172 2.025 -12.260 1.00 95.88 177 LEU A N 1
ATOM 1452 C CA . LEU A 1 177 ? 9.618 2.317 -10.893 1.00 95.88 177 LEU A CA 1
ATOM 1453 C C . LEU A 1 177 ? 11.060 1.882 -10.599 1.00 95.88 177 LEU A C 1
ATOM 1455 O O . LEU A 1 177 ? 11.594 2.195 -9.539 1.00 95.88 177 LEU A O 1
ATOM 1459 N N . LEU A 1 178 ? 11.722 1.192 -11.523 1.00 95.50 178 LEU A N 1
ATOM 1460 C CA . LEU A 1 178 ? 13.102 0.725 -11.391 1.00 95.50 178 LEU A CA 1
ATOM 1461 C C . LEU A 1 178 ? 14.099 1.836 -10.984 1.00 95.50 178 LEU A C 1
ATOM 1463 O O . LEU A 1 178 ? 14.885 1.584 -10.074 1.00 95.50 178 LEU A O 1
ATOM 1467 N N . PRO A 1 179 ? 14.043 3.079 -11.516 1.00 95.06 179 PRO A N 1
ATOM 1468 C CA . PRO A 1 179 ? 14.909 4.172 -11.061 1.00 95.06 179 PRO A CA 1
ATOM 1469 C C . PRO A 1 179 ? 14.637 4.633 -9.629 1.00 95.06 179 PRO A C 1
ATOM 1471 O O . PRO A 1 179 ? 15.511 5.212 -8.989 1.00 95.06 179 PRO A O 1
ATOM 1474 N N . LEU A 1 180 ? 13.433 4.382 -9.100 1.00 94.62 180 LEU A N 1
ATOM 1475 C CA . LEU A 1 180 ? 13.135 4.699 -7.707 1.00 94.62 180 LEU A CA 1
ATOM 1476 C C . LEU A 1 180 ? 13.979 3.843 -6.761 1.00 94.62 180 LEU A C 1
ATOM 1478 O O . LEU A 1 180 ? 14.405 4.351 -5.733 1.00 94.62 180 LEU A O 1
ATOM 1482 N N . ALA A 1 181 ? 14.265 2.583 -7.105 1.00 91.44 181 ALA A N 1
ATOM 1483 C CA . ALA A 1 181 ? 15.070 1.699 -6.259 1.00 91.44 181 ALA A CA 1
ATOM 1484 C C . ALA A 1 181 ? 16.478 2.268 -5.993 1.00 91.44 181 ALA A C 1
ATOM 1486 O O . ALA A 1 181 ? 16.999 2.136 -4.885 1.00 91.44 181 ALA A O 1
ATOM 1487 N N . SER A 1 182 ? 17.062 2.971 -6.967 1.00 91.50 182 SER A N 1
ATOM 1488 C CA . SER A 1 182 ? 18.380 3.611 -6.855 1.00 91.50 182 SER A CA 1
ATOM 1489 C C . SER A 1 182 ? 18.367 4.872 -5.983 1.00 91.50 182 SER A C 1
ATOM 1491 O O . SER A 1 182 ? 19.413 5.285 -5.492 1.00 91.50 182 SER A O 1
ATOM 1493 N N . LEU A 1 183 ? 17.195 5.478 -5.765 1.00 93.62 183 LEU A N 1
ATOM 1494 C CA . LEU A 1 183 ? 17.015 6.676 -4.936 1.00 93.62 183 LEU A CA 1
ATOM 1495 C C . LEU A 1 183 ? 16.752 6.354 -3.454 1.00 93.62 183 LEU A C 1
ATOM 1497 O O . LEU A 1 183 ? 16.404 7.247 -2.679 1.00 93.62 183 LEU A O 1
ATOM 1501 N N . GLN A 1 184 ? 16.883 5.084 -3.058 1.00 92.56 184 GLN A N 1
ATOM 1502 C CA . GLN A 1 184 ? 16.782 4.620 -1.669 1.00 92.56 184 GLN A CA 1
ATOM 1503 C C . GLN A 1 184 ? 15.538 5.166 -0.938 1.00 92.56 184 GLN A C 1
ATOM 1505 O O . GLN A 1 184 ? 15.652 5.873 0.074 1.00 92.56 184 GLN A O 1
ATOM 1510 N N . PRO A 1 185 ? 14.326 4.894 -1.459 1.00 94.75 185 PRO A N 1
ATOM 1511 C CA . PRO A 1 185 ? 13.100 5.323 -0.815 1.00 94.75 185 PRO A CA 1
ATOM 1512 C C . PRO A 1 185 ? 13.018 4.697 0.576 1.00 94.75 185 PRO A C 1
ATOM 1514 O O . PRO A 1 185 ? 13.252 3.501 0.752 1.00 94.75 185 PRO A O 1
ATOM 1517 N N . HIS A 1 186 ? 12.678 5.499 1.574 1.00 95.94 186 HIS A N 1
ATOM 1518 C CA . HIS A 1 186 ? 12.539 5.060 2.954 1.00 95.94 186 HIS A CA 1
ATOM 1519 C C . HIS A 1 186 ? 11.394 5.798 3.658 1.00 95.94 186 HIS A C 1
ATOM 1521 O O . HIS A 1 186 ? 10.963 6.885 3.270 1.00 95.94 186 HIS A O 1
ATOM 1527 N N . LEU A 1 187 ? 10.875 5.174 4.707 1.00 96.00 187 LEU A N 1
ATOM 1528 C CA . LEU A 1 187 ? 9.983 5.790 5.670 1.00 96.00 187 LEU A CA 1
ATOM 1529 C C . LEU A 1 187 ? 10.840 6.289 6.827 1.00 96.00 187 LEU A C 1
ATOM 1531 O O . LEU A 1 187 ? 11.431 5.493 7.556 1.00 96.00 187 LEU A O 1
ATOM 1535 N N . PHE A 1 188 ? 10.891 7.602 6.999 1.00 95.81 188 PHE A N 1
ATOM 1536 C CA . PHE A 1 188 ? 11.429 8.205 8.205 1.00 95.81 188 PHE A CA 1
ATOM 1537 C C . PHE A 1 188 ? 10.348 8.195 9.283 1.00 95.81 188 PHE A C 1
ATOM 1539 O O . PHE A 1 188 ? 9.218 8.614 9.036 1.00 95.81 188 PHE A O 1
ATOM 1546 N N . VAL A 1 189 ? 10.691 7.730 10.478 1.00 95.56 189 VAL A N 1
ATOM 1547 C CA . VAL A 1 189 ? 9.812 7.718 11.651 1.00 95.56 189 VAL A CA 1
ATOM 1548 C C . VAL A 1 189 ? 10.593 8.180 12.870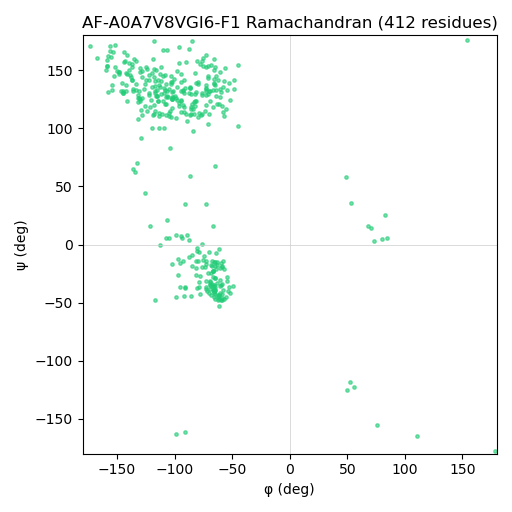 1.00 95.56 189 VAL A C 1
ATOM 1550 O O . VAL A 1 189 ? 11.677 7.679 13.152 1.00 95.56 189 VAL A O 1
ATOM 1553 N N . GLN A 1 190 ? 10.021 9.105 13.628 1.00 95.69 190 GLN A N 1
ATOM 1554 C CA . GLN A 1 190 ? 10.614 9.668 14.831 1.00 95.69 190 GLN A CA 1
ATOM 1555 C C . GLN A 1 190 ? 9.608 9.623 15.972 1.00 95.69 190 GLN A C 1
ATOM 1557 O O . GLN A 1 190 ? 8.508 10.166 15.872 1.00 95.69 190 GLN A O 1
ATOM 1562 N N . GLY A 1 191 ? 9.989 8.984 17.071 1.00 95.50 191 GLY A N 1
ATOM 1563 C CA . GLY A 1 191 ? 9.261 9.061 18.326 1.00 95.50 191 GLY A CA 1
ATOM 1564 C C . GLY A 1 191 ? 9.463 10.426 18.983 1.00 95.50 191 GLY A C 1
ATOM 1565 O O . GLY A 1 191 ? 10.587 10.907 19.091 1.00 95.50 191 GLY A O 1
ATOM 1566 N N . LEU A 1 192 ? 8.387 11.048 19.454 1.00 94.62 192 LEU A N 1
ATOM 1567 C CA . LEU A 1 192 ? 8.407 12.359 20.106 1.00 94.62 192 LEU A CA 1
ATOM 1568 C C . LEU A 1 192 ? 8.052 12.250 21.606 1.00 94.62 192 LEU A C 1
ATOM 1570 O O . LEU A 1 192 ? 7.322 11.323 21.996 1.00 94.62 192 LEU A O 1
ATOM 1574 N N . PRO A 1 193 ? 8.536 13.184 22.457 1.00 88.69 193 PRO A N 1
ATOM 1575 C CA . PRO A 1 193 ? 9.379 14.345 22.114 1.00 88.69 193 PRO A CA 1
ATOM 1576 C C . PRO A 1 193 ? 10.867 14.014 21.890 1.00 88.69 193 PRO A C 1
ATOM 1578 O O . PRO A 1 193 ? 11.462 14.559 20.973 1.00 88.69 193 PRO A O 1
ATOM 1581 N N . ASN A 1 194 ? 11.440 13.073 22.648 1.00 87.31 194 ASN A N 1
ATOM 1582 C CA . ASN A 1 194 ? 12.854 12.664 22.560 1.00 87.31 194 ASN A CA 1
ATOM 1583 C C . ASN A 1 194 ? 12.975 11.144 22.359 1.00 87.31 194 ASN A C 1
ATOM 1585 O O . ASN A 1 194 ? 13.703 10.458 23.074 1.00 87.31 194 ASN A O 1
ATOM 1589 N N . GLY A 1 195 ? 12.152 10.592 21.469 1.00 89.81 195 GLY A N 1
ATOM 1590 C CA . GLY A 1 195 ? 12.103 9.160 21.202 1.00 89.81 195 GLY A CA 1
ATOM 1591 C C . GLY A 1 195 ? 13.148 8.697 20.183 1.00 89.81 195 GLY A C 1
ATOM 1592 O O . GLY A 1 195 ? 13.864 9.509 19.590 1.00 89.81 195 GLY A O 1
ATOM 1593 N N . PRO A 1 196 ? 13.231 7.377 19.951 1.00 94.19 196 PRO A N 1
ATOM 1594 C CA . PRO A 1 196 ? 14.087 6.827 18.910 1.00 94.19 196 PRO A CA 1
ATOM 1595 C C . PRO A 1 196 ? 13.607 7.264 17.519 1.00 94.19 196 PRO A C 1
ATOM 1597 O O . PRO A 1 196 ? 12.412 7.492 17.307 1.00 94.19 196 PRO A O 1
ATOM 1600 N N . HIS A 1 197 ? 14.530 7.339 16.563 1.00 95.25 197 HIS A N 1
ATOM 1601 C CA . HIS A 1 197 ? 14.218 7.542 15.150 1.00 95.25 197 HIS A CA 1
ATOM 1602 C C . HIS A 1 197 ? 14.683 6.341 14.327 1.00 95.25 197 HIS A C 1
ATOM 1604 O O . HIS A 1 197 ? 15.629 5.652 14.707 1.00 95.25 197 HIS A O 1
ATOM 1610 N N . PHE A 1 198 ? 14.000 6.086 13.213 1.00 95.75 198 PHE A N 1
ATOM 1611 C CA . PHE A 1 198 ? 14.335 5.018 12.280 1.00 95.75 198 PHE A CA 1
ATOM 1612 C C . PHE A 1 198 ? 14.132 5.479 10.840 1.00 95.75 198 PHE A C 1
ATOM 1614 O O . PHE A 1 198 ? 13.202 6.227 10.532 1.00 95.75 198 PHE A O 1
ATOM 1621 N N . GLU A 1 199 ? 14.977 4.958 9.962 1.00 95.62 199 GLU A N 1
ATOM 1622 C CA . GLU A 1 199 ? 14.828 5.037 8.514 1.00 95.62 199 GLU A CA 1
ATOM 1623 C C . GLU A 1 199 ? 14.576 3.623 8.003 1.00 95.62 199 GLU A C 1
ATOM 1625 O O . GLU A 1 199 ? 15.428 2.741 8.099 1.00 95.62 199 GLU A O 1
ATOM 1630 N N . LEU A 1 200 ? 13.355 3.378 7.540 1.00 95.38 200 LEU A N 1
ATOM 1631 C CA . LEU A 1 200 ? 12.893 2.048 7.165 1.00 95.38 200 LEU A CA 1
ATOM 1632 C C . LEU A 1 200 ? 12.850 1.959 5.638 1.00 95.38 200 LEU A C 1
ATOM 1634 O O . LEU A 1 200 ? 12.040 2.661 5.030 1.00 95.38 200 LEU A O 1
ATOM 1638 N N . PRO A 1 201 ? 13.692 1.135 4.995 1.00 95.00 201 PRO A N 1
ATOM 1639 C CA . PRO A 1 201 ? 13.774 1.097 3.541 1.00 95.00 201 PRO A CA 1
ATOM 1640 C C . PRO A 1 201 ? 12.472 0.576 2.920 1.00 95.00 201 PRO A C 1
ATOM 1642 O O . PRO A 1 201 ? 11.884 -0.399 3.393 1.00 95.00 201 PRO A O 1
ATOM 1645 N N . LEU A 1 202 ? 12.041 1.203 1.825 1.00 94.38 202 LEU A N 1
ATOM 1646 C CA . LEU A 1 202 ? 10.974 0.696 0.972 1.00 94.38 202 LEU A CA 1
ATOM 1647 C C . LEU A 1 202 ? 11.608 -0.207 -0.081 1.00 94.38 202 LEU A C 1
ATOM 1649 O O . LEU A 1 202 ? 12.243 0.256 -1.026 1.00 94.38 202 LEU A O 1
ATOM 1653 N N . VAL A 1 203 ? 11.425 -1.513 0.082 1.00 91.88 203 VAL A N 1
ATOM 1654 C CA . VAL A 1 203 ? 11.958 -2.502 -0.854 1.00 91.88 203 VAL A CA 1
ATOM 1655 C C . VAL A 1 203 ? 10.904 -2.814 -1.908 1.00 91.88 203 VAL A C 1
ATOM 1657 O O . VAL A 1 203 ? 9.820 -3.297 -1.585 1.00 91.88 203 VAL A O 1
ATOM 1660 N N . LEU A 1 204 ? 11.234 -2.554 -3.172 1.00 94.38 204 LEU A N 1
ATOM 1661 C CA . LEU A 1 204 ? 10.423 -2.959 -4.315 1.00 94.38 204 LEU A CA 1
ATOM 1662 C C . LEU A 1 204 ? 10.902 -4.322 -4.816 1.00 94.38 204 LEU A C 1
ATOM 1664 O O . LEU A 1 204 ? 12.097 -4.521 -5.041 1.00 94.38 204 LEU A O 1
ATOM 1668 N N . THR A 1 205 ? 9.975 -5.247 -5.047 1.00 95.06 205 THR A N 1
ATOM 1669 C CA . THR A 1 205 ? 10.281 -6.497 -5.761 1.00 95.06 205 THR A CA 1
ATOM 1670 C C . THR A 1 205 ? 10.652 -6.211 -7.219 1.00 95.06 205 THR A C 1
ATOM 1672 O O . THR A 1 205 ? 10.247 -5.191 -7.772 1.00 95.06 205 THR A O 1
ATOM 1675 N N . ALA A 1 206 ? 11.349 -7.136 -7.885 1.00 94.94 206 ALA A N 1
ATOM 1676 C CA . ALA A 1 206 ? 11.677 -6.996 -9.308 1.00 94.94 206 ALA A CA 1
ATOM 1677 C C . ALA A 1 206 ? 10.435 -6.723 -10.180 1.00 94.94 206 ALA A C 1
ATOM 1679 O O . ALA A 1 206 ? 10.472 -5.868 -11.060 1.00 94.94 206 ALA A O 1
ATOM 1680 N N . SER A 1 207 ? 9.309 -7.387 -9.886 1.00 95.62 207 SER A N 1
ATOM 1681 C CA . SER A 1 207 ? 8.040 -7.149 -10.589 1.00 95.62 207 SER A CA 1
ATOM 1682 C C . SER A 1 207 ? 7.519 -5.720 -10.410 1.00 95.62 207 SER A C 1
ATOM 1684 O O . SER A 1 207 ? 7.151 -5.086 -11.388 1.00 95.62 207 SER A O 1
ATOM 1686 N N . GLN A 1 208 ? 7.573 -5.183 -9.187 1.00 95.88 208 GLN A N 1
ATOM 1687 C CA . GLN A 1 208 ? 7.144 -3.814 -8.886 1.00 95.88 208 GLN A CA 1
ATOM 1688 C C . GLN A 1 208 ? 8.080 -2.769 -9.498 1.00 95.88 208 GLN A C 1
ATOM 1690 O O . GLN A 1 208 ? 7.621 -1.721 -9.931 1.00 95.88 208 GLN A O 1
ATOM 1695 N N . GLN A 1 209 ? 9.385 -3.046 -9.560 1.00 95.44 209 GLN A N 1
ATOM 1696 C CA . GLN A 1 209 ? 10.351 -2.166 -10.222 1.00 95.44 209 GLN A CA 1
ATOM 1697 C C . GLN A 1 209 ? 10.087 -2.067 -11.734 1.00 95.44 209 GLN A C 1
ATOM 1699 O O . GLN A 1 209 ? 10.233 -1.002 -12.329 1.00 95.44 209 GLN A O 1
ATOM 1704 N N . LEU A 1 210 ? 9.665 -3.164 -12.365 1.00 95.81 210 LEU A N 1
ATOM 1705 C CA . LEU A 1 210 ? 9.299 -3.191 -13.782 1.00 95.81 210 LEU A CA 1
ATOM 1706 C C . LEU A 1 210 ? 7.887 -2.658 -14.060 1.00 95.81 210 LEU A C 1
ATOM 1708 O O . LEU A 1 210 ? 7.502 -2.558 -15.225 1.00 95.81 210 LEU A O 1
ATOM 1712 N N . ASP A 1 211 ? 7.120 -2.298 -13.036 1.00 96.25 211 ASP A N 1
ATOM 1713 C CA . ASP A 1 211 ? 5.788 -1.715 -13.175 1.00 96.25 211 ASP A CA 1
ATOM 1714 C C . ASP A 1 211 ? 5.836 -0.178 -13.097 1.00 96.25 211 ASP A C 1
ATOM 1716 O O . ASP A 1 211 ? 6.872 0.422 -12.804 1.00 96.25 211 ASP A O 1
ATOM 1720 N N . THR A 1 212 ? 4.719 0.471 -13.410 1.00 96.62 212 THR A N 1
ATOM 1721 C CA . THR A 1 212 ? 4.501 1.918 -13.259 1.00 96.62 212 THR A CA 1
ATOM 1722 C C . THR A 1 212 ? 3.855 2.272 -11.922 1.00 96.62 212 THR A C 1
ATOM 1724 O O . THR A 1 212 ? 3.851 3.439 -11.531 1.00 96.62 212 THR A O 1
ATOM 1727 N N . GLU A 1 213 ? 3.315 1.283 -11.202 1.00 97.00 213 GLU A N 1
ATOM 1728 C CA . GLU A 1 213 ? 2.681 1.463 -9.896 1.00 97.00 213 GLU A CA 1
ATOM 1729 C C . GLU A 1 213 ? 3.075 0.355 -8.910 1.00 97.00 213 GLU A C 1
ATOM 1731 O O . GLU A 1 213 ? 3.234 -0.806 -9.278 1.00 97.00 213 GLU A O 1
ATOM 1736 N N . ALA A 1 214 ? 3.216 0.704 -7.630 1.00 96.44 214 ALA A N 1
ATOM 1737 C CA . ALA A 1 214 ? 3.489 -0.257 -6.567 1.00 96.44 214 ALA A CA 1
ATOM 1738 C C . ALA A 1 214 ? 2.836 0.157 -5.244 1.00 96.44 214 ALA A C 1
ATOM 1740 O O . ALA A 1 214 ? 2.987 1.286 -4.773 1.00 96.44 214 ALA A O 1
ATOM 1741 N N . LEU A 1 215 ? 2.149 -0.801 -4.618 1.00 94.81 215 LEU A N 1
ATOM 1742 C CA . LEU A 1 215 ? 1.683 -0.719 -3.237 1.00 94.81 215 LEU A CA 1
ATOM 1743 C C . LEU A 1 215 ? 2.796 -1.189 -2.297 1.00 94.81 215 LEU A C 1
ATOM 1745 O O . LEU A 1 215 ? 3.206 -2.350 -2.351 1.00 94.81 215 LEU A O 1
ATOM 1749 N N . LEU A 1 216 ? 3.255 -0.299 -1.421 1.00 92.94 216 LEU A N 1
ATOM 1750 C CA . LEU A 1 216 ? 4.320 -0.563 -0.459 1.00 92.94 216 LEU A CA 1
ATOM 1751 C C . LEU A 1 216 ? 3.782 -0.371 0.958 1.00 92.94 216 LEU A C 1
ATOM 1753 O O . LEU A 1 216 ? 3.075 0.596 1.236 1.00 92.94 216 LEU A O 1
ATOM 1757 N N . ALA A 1 217 ? 4.111 -1.300 1.854 1.00 92.62 217 ALA A N 1
ATOM 1758 C CA . ALA A 1 217 ? 3.715 -1.252 3.255 1.00 92.62 217 ALA A CA 1
ATOM 1759 C C . ALA A 1 217 ? 4.930 -1.502 4.146 1.00 92.62 217 ALA A C 1
ATOM 1761 O O . ALA A 1 217 ? 5.681 -2.452 3.927 1.00 92.62 217 ALA A O 1
ATOM 1762 N N . VAL A 1 218 ? 5.110 -0.653 5.155 1.00 93.44 218 VAL A N 1
ATOM 1763 C CA . VAL A 1 218 ? 6.270 -0.685 6.048 1.00 93.44 218 VAL A CA 1
ATOM 1764 C C . VAL A 1 218 ? 5.786 -0.769 7.497 1.00 93.44 218 VAL A C 1
ATOM 1766 O O . VAL A 1 218 ? 5.063 0.125 7.950 1.00 93.44 218 VAL A O 1
ATOM 1769 N N . PRO A 1 219 ? 6.137 -1.836 8.239 1.00 92.38 219 PRO A N 1
ATOM 1770 C CA . PRO A 1 219 ? 5.759 -1.973 9.639 1.00 92.38 219 PRO A CA 1
ATOM 1771 C C . PRO A 1 219 ? 6.530 -0.981 10.513 1.00 92.38 219 PRO A C 1
ATOM 1773 O O . PRO A 1 219 ? 7.715 -0.737 10.299 1.00 92.38 219 PRO A O 1
ATOM 1776 N N . PHE A 1 220 ? 5.873 -0.443 11.539 1.00 91.50 220 PHE A N 1
ATOM 1777 C CA . PHE A 1 220 ? 6.524 0.455 12.491 1.00 91.50 220 PHE A CA 1
ATOM 1778 C C . PHE A 1 220 ? 7.336 -0.346 13.524 1.00 91.50 220 PHE A C 1
ATOM 1780 O O . PHE A 1 220 ? 6.844 -1.350 14.053 1.00 91.50 220 PHE A O 1
ATOM 1787 N N . PRO A 1 221 ? 8.556 0.105 13.870 1.00 90.38 221 PRO A N 1
ATOM 1788 C CA . PRO A 1 221 ? 9.362 -0.479 14.931 1.00 90.38 221 PRO A CA 1
ATOM 1789 C C . PRO A 1 221 ? 8.647 -0.475 16.278 1.00 90.38 221 PRO A C 1
ATOM 1791 O O . PRO A 1 221 ? 8.111 0.542 16.718 1.00 90.38 221 PRO A O 1
ATOM 1794 N N . GLN A 1 222 ? 8.723 -1.597 16.998 1.00 87.00 222 GLN A N 1
ATOM 1795 C CA . GLN A 1 222 ? 8.124 -1.710 18.333 1.00 87.00 222 GLN A CA 1
ATOM 1796 C C . GLN A 1 222 ? 8.761 -0.764 19.367 1.00 87.00 222 GLN A C 1
ATOM 1798 O O . GLN A 1 222 ? 8.141 -0.434 20.374 1.00 87.00 222 GLN A O 1
ATOM 1803 N N . ALA A 1 223 ? 9.982 -0.291 19.122 1.00 87.00 223 ALA A N 1
ATOM 1804 C CA . ALA A 1 223 ? 10.632 0.694 19.981 1.00 87.00 223 ALA A CA 1
ATOM 1805 C C . ALA A 1 223 ? 9.898 2.052 19.992 1.00 87.00 223 ALA A C 1
ATOM 1807 O O . ALA A 1 223 ? 9.895 2.733 21.015 1.00 87.00 223 ALA A O 1
ATOM 1808 N N . LEU A 1 224 ? 9.201 2.421 18.904 1.00 85.25 224 LEU A N 1
ATOM 1809 C CA . LEU A 1 224 ? 8.412 3.663 18.833 1.00 85.25 224 LEU A CA 1
ATOM 1810 C C . LEU A 1 224 ? 7.194 3.648 19.762 1.00 85.25 224 LEU A C 1
ATOM 1812 O O . LEU A 1 224 ? 6.659 4.701 20.097 1.00 85.25 224 LEU A O 1
ATOM 1816 N N . LEU A 1 225 ? 6.764 2.466 20.214 1.00 76.00 225 LEU A N 1
ATOM 1817 C CA . LEU A 1 225 ? 5.577 2.311 21.058 1.00 76.00 225 LEU A CA 1
ATOM 1818 C C . LEU A 1 225 ? 5.761 2.916 22.461 1.00 76.00 225 LEU A C 1
ATOM 1820 O O . LEU A 1 225 ? 4.789 3.086 23.199 1.00 76.00 225 LEU A O 1
ATOM 1824 N N . GLN A 1 226 ? 7.003 3.229 22.844 1.00 84.31 226 GLN A N 1
ATOM 1825 C CA . GLN A 1 226 ? 7.317 3.921 24.093 1.00 84.31 226 GLN A CA 1
ATOM 1826 C C . GLN A 1 226 ? 7.040 5.430 24.003 1.00 84.31 226 GLN A C 1
ATOM 1828 O O . GLN A 1 226 ? 6.714 6.054 25.018 1.00 84.31 226 GLN A O 1
ATOM 1833 N N . SER A 1 227 ? 7.102 6.007 22.801 1.00 91.19 227 SER A N 1
ATOM 1834 C CA . SER A 1 227 ? 6.883 7.432 22.547 1.00 91.19 227 SER A CA 1
ATOM 1835 C C . SER A 1 227 ? 5.410 7.820 22.665 1.00 91.19 227 SER A C 1
ATOM 1837 O O . SER A 1 227 ? 4.511 6.996 22.502 1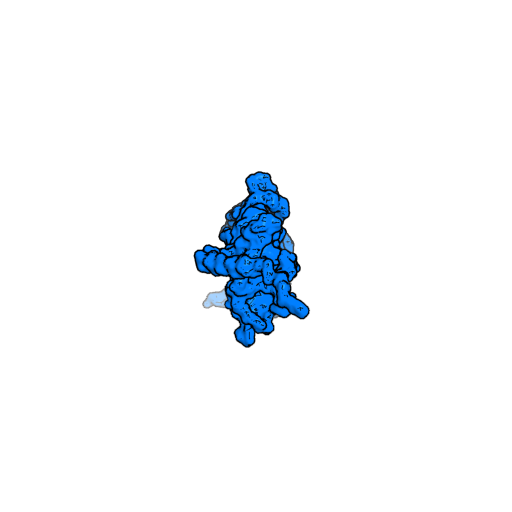.00 91.19 227 SER A O 1
ATOM 1839 N N . GLN A 1 228 ? 5.131 9.076 23.016 1.00 92.56 228 GLN A N 1
ATOM 1840 C CA . GLN A 1 228 ? 3.749 9.573 23.115 1.00 92.56 228 GLN A CA 1
ATOM 1841 C C . GLN A 1 228 ? 3.170 9.903 21.744 1.00 92.56 228 GLN A C 1
ATOM 1843 O O . GLN A 1 228 ? 1.977 9.739 21.512 1.00 92.56 228 GLN A O 1
ATOM 1848 N N . GLN A 1 229 ? 4.024 10.351 20.835 1.00 94.38 229 GLN A N 1
ATOM 1849 C CA . GLN A 1 229 ? 3.675 10.646 19.458 1.00 94.38 229 GLN A CA 1
ATOM 1850 C C . GLN A 1 229 ? 4.744 10.070 18.539 1.00 94.38 229 GLN A C 1
ATOM 1852 O O . GLN A 1 229 ? 5.874 9.810 18.964 1.00 94.38 229 GLN A O 1
ATOM 1857 N N . CYS A 1 230 ? 4.389 9.886 17.277 1.00 94.12 230 CYS A N 1
ATOM 1858 C CA . CYS A 1 230 ? 5.332 9.548 16.231 1.00 94.12 230 CYS A CA 1
ATOM 1859 C C . CYS A 1 230 ? 5.101 10.454 15.026 1.00 94.12 230 CYS A C 1
ATOM 1861 O O . CYS A 1 230 ? 4.000 10.498 14.479 1.00 94.12 230 CYS A O 1
ATOM 1863 N N . HIS A 1 231 ? 6.142 11.177 14.631 1.00 94.94 231 HIS A N 1
ATOM 1864 C CA . HIS A 1 231 ? 6.190 11.861 13.351 1.00 94.94 231 HIS A CA 1
ATOM 1865 C C . HIS A 1 231 ? 6.707 10.890 12.295 1.00 94.94 231 HIS A C 1
ATOM 1867 O O . HIS A 1 231 ? 7.676 10.174 12.548 1.00 94.94 231 HIS A O 1
ATOM 1873 N N . TRP A 1 232 ? 6.084 10.857 11.123 1.00 94.75 232 TRP A N 1
ATOM 1874 C CA . TRP A 1 232 ? 6.521 9.992 10.037 1.00 94.75 232 TRP A CA 1
ATOM 1875 C C . TRP A 1 232 ? 6.427 10.695 8.689 1.00 94.75 232 TRP A C 1
ATOM 1877 O O . TRP A 1 232 ? 5.583 11.569 8.492 1.00 94.75 232 TRP A O 1
ATOM 1887 N N . GLN A 1 233 ? 7.309 10.316 7.765 1.00 95.50 233 GLN A N 1
ATOM 1888 C CA . GLN A 1 233 ? 7.430 10.940 6.454 1.00 95.50 233 GLN A CA 1
ATOM 1889 C C . GLN A 1 233 ? 8.017 9.974 5.421 1.00 95.50 233 GLN A C 1
ATOM 1891 O O . GLN A 1 233 ? 9.015 9.304 5.684 1.00 95.50 233 GLN A O 1
ATOM 1896 N N . TRP A 1 234 ? 7.451 9.957 4.213 1.00 95.31 234 TRP A N 1
ATOM 1897 C CA . TRP A 1 234 ? 8.072 9.282 3.067 1.00 95.31 234 TRP A CA 1
ATOM 1898 C C . TRP A 1 234 ? 9.228 10.119 2.519 1.00 95.31 234 TRP A C 1
ATOM 1900 O O . TRP A 1 234 ? 9.059 11.311 2.260 1.00 95.31 234 TRP A O 1
ATOM 1910 N N . ARG A 1 235 ? 10.393 9.510 2.318 1.00 94.81 235 ARG A N 1
ATOM 1911 C CA . ARG A 1 235 ? 11.600 10.186 1.833 1.00 94.81 235 ARG A CA 1
ATOM 1912 C C . ARG A 1 235 ? 12.311 9.352 0.780 1.00 94.81 235 ARG A C 1
ATOM 1914 O O . ARG A 1 235 ? 12.178 8.135 0.725 1.00 94.81 235 ARG A O 1
ATOM 1921 N N . THR A 1 236 ? 13.075 10.025 -0.062 1.00 92.81 236 THR A N 1
ATOM 1922 C CA . THR A 1 236 ? 13.997 9.436 -1.037 1.00 92.81 236 THR A CA 1
ATOM 1923 C C . THR A 1 236 ? 15.068 10.481 -1.357 1.00 92.81 236 THR A C 1
ATOM 1925 O O . THR A 1 236 ? 14.923 11.653 -0.996 1.00 92.81 236 THR A O 1
ATOM 1928 N N . THR A 1 237 ? 16.169 10.102 -2.001 1.00 88.69 237 THR A N 1
ATOM 1929 C CA . THR A 1 237 ? 17.223 11.057 -2.359 1.00 88.69 237 THR A CA 1
ATOM 1930 C C . THR A 1 237 ? 16.665 12.177 -3.247 1.00 88.69 237 THR A C 1
ATOM 1932 O O . THR A 1 237 ? 16.250 11.942 -4.379 1.00 88.69 237 THR A O 1
ATOM 1935 N N . GLY A 1 238 ? 16.660 13.411 -2.733 1.00 82.56 238 GLY A N 1
ATOM 1936 C CA . GLY A 1 238 ? 16.172 14.592 -3.455 1.00 82.56 238 GLY A CA 1
ATOM 1937 C C . GLY A 1 238 ? 14.658 14.837 -3.386 1.00 82.56 238 GLY A C 1
ATOM 1938 O O . GLY A 1 238 ? 14.183 15.767 -4.032 1.00 82.56 238 GLY A O 1
ATOM 1939 N N . TYR A 1 239 ? 13.892 14.058 -2.609 1.00 86.19 239 TYR A N 1
ATOM 1940 C CA . TYR A 1 239 ? 12.460 14.303 -2.407 1.00 86.19 239 TYR A CA 1
ATOM 1941 C C . TYR A 1 239 ? 11.980 13.928 -1.000 1.00 86.19 239 TYR A C 1
ATOM 1943 O O . TYR A 1 239 ? 12.298 12.868 -0.457 1.00 86.19 239 TYR A O 1
ATOM 1951 N N . SER A 1 240 ? 11.127 14.792 -0.454 1.00 87.31 240 SER A N 1
ATOM 1952 C CA . SER A 1 240 ? 10.422 14.593 0.808 1.00 87.31 240 SER A CA 1
ATOM 1953 C C . SER A 1 240 ? 8.925 14.655 0.542 1.00 87.31 240 SER A C 1
ATOM 1955 O O . SER A 1 240 ? 8.407 15.667 0.071 1.00 87.31 240 SER A O 1
ATOM 1957 N N . GLY A 1 241 ? 8.241 13.552 0.818 1.00 84.38 241 GLY A N 1
ATOM 1958 C CA . GLY A 1 241 ? 6.818 13.394 0.574 1.00 84.38 241 GLY A CA 1
ATOM 1959 C C . GLY A 1 241 ? 5.951 13.786 1.761 1.00 84.38 241 GLY A C 1
ATOM 1960 O O . GLY A 1 241 ? 6.368 14.495 2.682 1.00 84.38 241 GLY A O 1
ATOM 1961 N N . HIS A 1 242 ? 4.715 13.287 1.712 1.00 88.75 242 HIS A N 1
ATOM 1962 C CA . HIS A 1 242 ? 3.710 13.464 2.752 1.00 88.75 242 HIS A CA 1
ATOM 1963 C C . HIS A 1 242 ? 4.242 13.060 4.134 1.00 88.75 242 HIS A C 1
ATOM 1965 O O . HIS A 1 242 ? 4.927 12.041 4.274 1.00 88.75 242 HIS A O 1
ATOM 1971 N N . ALA A 1 243 ? 3.885 13.866 5.133 1.00 92.44 243 ALA A N 1
ATOM 1972 C CA . ALA A 1 243 ? 4.270 13.690 6.519 1.00 92.44 243 ALA A CA 1
ATOM 1973 C C . ALA A 1 243 ? 3.076 13.948 7.440 1.00 92.44 243 ALA A C 1
ATOM 1975 O O . ALA A 1 243 ? 2.298 14.874 7.209 1.00 92.44 243 ALA A O 1
ATOM 1976 N N . GLU A 1 244 ? 2.963 13.157 8.499 1.00 93.50 244 GLU A N 1
ATOM 1977 C CA . GLU A 1 244 ? 1.930 13.303 9.521 1.00 93.50 244 GLU A CA 1
ATOM 1978 C C . GLU A 1 244 ? 2.493 12.963 10.903 1.00 93.50 244 GLU A C 1
ATOM 1980 O O . GLU A 1 244 ? 3.562 12.364 11.050 1.00 93.50 244 GLU A O 1
ATOM 1985 N N . THR A 1 245 ? 1.745 13.346 11.934 1.00 94.19 245 THR A N 1
ATOM 1986 C CA . THR A 1 245 ? 2.018 12.957 13.315 1.00 94.19 245 THR A CA 1
ATOM 1987 C C . THR A 1 245 ? 0.857 12.120 13.827 1.00 94.19 245 THR A C 1
ATOM 1989 O O . THR A 1 245 ? -0.303 12.512 13.702 1.00 94.19 245 THR A O 1
ATOM 1992 N N . ILE A 1 246 ? 1.178 10.969 14.413 1.00 93.81 246 ILE A N 1
ATOM 1993 C CA . ILE A 1 246 ? 0.225 10.091 15.092 1.00 93.81 246 ILE A CA 1
ATOM 1994 C C . ILE A 1 246 ? 0.439 10.148 16.601 1.00 93.81 246 ILE A C 1
ATOM 1996 O O . ILE A 1 246 ? 1.570 10.262 17.077 1.00 93.81 246 ILE A O 1
ATOM 2000 N N . THR A 1 247 ? -0.648 10.025 17.355 1.00 94.44 247 THR A N 1
ATOM 2001 C CA . THR A 1 247 ? -0.628 10.043 18.821 1.00 94.44 247 THR A CA 1
ATOM 2002 C C . THR A 1 247 ? -0.878 8.647 19.380 1.00 94.44 247 THR A C 1
ATOM 2004 O O . THR A 1 247 ? -1.752 7.916 18.913 1.00 94.44 247 THR A O 1
ATOM 2007 N N . PHE A 1 248 ? -0.125 8.281 20.413 1.00 93.12 248 PHE A N 1
ATOM 2008 C CA . PHE A 1 248 ? -0.251 7.023 21.137 1.00 93.12 248 PHE A CA 1
ATOM 2009 C C . PHE A 1 248 ? -0.726 7.281 22.562 1.00 93.12 248 PHE A C 1
ATOM 2011 O O . PHE A 1 248 ? 0.068 7.607 23.450 1.00 93.12 248 PHE A O 1
ATOM 2018 N N . LEU A 1 249 ? -2.019 7.078 22.797 1.00 93.31 249 LEU A N 1
ATOM 2019 C CA . LEU A 1 249 ? -2.602 7.282 24.116 1.00 93.31 249 LEU A CA 1
ATOM 2020 C C . LEU A 1 249 ? -2.330 6.086 25.042 1.00 93.31 249 LEU A C 1
ATOM 2022 O O . LEU A 1 249 ? -2.423 4.926 24.607 1.00 93.31 249 LEU A O 1
ATOM 2026 N N . PRO A 1 250 ? -2.021 6.331 26.329 1.00 92.38 250 PRO A N 1
ATOM 2027 C CA . PRO A 1 250 ? -2.039 5.301 27.360 1.00 92.38 250 PRO A CA 1
ATOM 2028 C C . PRO A 1 250 ? -3.345 4.492 27.310 1.00 92.38 250 PRO A C 1
ATOM 2030 O O . PRO A 1 250 ? -4.406 5.078 27.088 1.00 92.38 250 PRO A O 1
ATOM 2033 N N . PRO A 1 251 ? -3.314 3.162 27.539 1.00 91.56 251 PRO A N 1
ATOM 2034 C CA . PRO A 1 251 ? -4.511 2.336 27.393 1.00 91.56 251 PRO A CA 1
ATOM 2035 C C . PRO A 1 251 ? -5.657 2.826 28.272 1.00 91.56 251 PRO A C 1
ATOM 2037 O O . PRO A 1 251 ? -6.756 3.018 27.774 1.00 91.56 251 PRO A O 1
ATOM 2040 N N . GLN A 1 252 ? -5.377 3.118 29.545 1.00 92.12 252 GLN A N 1
ATOM 2041 C CA . GLN A 1 252 ? -6.384 3.623 30.474 1.00 92.12 252 GLN A CA 1
ATOM 2042 C C . GLN A 1 252 ? -6.994 4.934 29.972 1.00 92.12 252 GLN A C 1
ATOM 2044 O O . GLN A 1 252 ? -8.210 5.051 29.940 1.00 92.12 252 GLN A O 1
ATOM 2049 N N . GLU A 1 253 ? -6.179 5.897 29.544 1.00 93.88 253 GLU A N 1
ATOM 2050 C CA . GLU A 1 253 ? -6.666 7.196 29.073 1.00 93.88 253 GLU A CA 1
ATOM 2051 C C . GLU A 1 253 ? -7.603 7.052 27.868 1.00 93.88 253 GLU A C 1
ATOM 2053 O O . GLU A 1 253 ? -8.704 7.596 27.882 1.00 93.88 253 GLU A O 1
ATOM 2058 N N . TRP A 1 254 ? -7.216 6.262 26.863 1.00 94.94 254 TRP A N 1
ATOM 2059 C CA . TRP A 1 254 ? -8.066 6.019 25.696 1.00 94.94 254 TRP A CA 1
ATOM 2060 C C . TRP A 1 254 ? -9.344 5.248 26.062 1.00 94.94 254 TRP A C 1
ATOM 2062 O O . TRP A 1 254 ? -10.431 5.592 25.606 1.00 94.94 254 TRP A O 1
ATOM 2072 N N . GLU A 1 255 ? -9.239 4.235 26.927 1.00 94.25 255 GLU A N 1
ATOM 2073 C CA . GLU A 1 255 ? -10.371 3.414 27.378 1.00 94.25 255 GLU A CA 1
ATOM 2074 C C . GLU A 1 255 ? -11.420 4.232 28.144 1.00 94.25 255 GLU A C 1
ATOM 2076 O O . GLU A 1 255 ? -12.615 3.966 28.020 1.00 94.25 255 GLU A O 1
ATOM 2081 N N . HIS A 1 256 ? -11.003 5.257 28.895 1.00 92.38 256 HIS A N 1
ATOM 2082 C CA . HIS A 1 256 ? -11.938 6.157 29.576 1.00 92.38 256 HIS A CA 1
ATOM 2083 C C . HIS A 1 256 ? -12.762 7.002 28.603 1.00 92.38 256 HIS A C 1
ATOM 2085 O O . HIS A 1 256 ? -13.898 7.347 28.934 1.00 92.38 256 HIS A O 1
ATOM 2091 N N . GLN A 1 257 ? -12.224 7.281 27.415 1.00 94.31 257 GLN A N 1
ATOM 2092 C CA . GLN A 1 257 ? -12.870 8.099 26.392 1.00 94.31 257 GLN A CA 1
ATOM 2093 C C . GLN A 1 257 ? -13.797 7.299 25.463 1.00 94.31 257 GLN A C 1
ATOM 2095 O O . GLN A 1 257 ? -14.547 7.897 24.691 1.00 94.31 257 GLN A O 1
ATOM 2100 N N . VAL A 1 258 ? -13.771 5.962 25.517 1.00 95.00 258 VAL A N 1
ATOM 2101 C CA . VAL A 1 258 ? -14.740 5.139 24.785 1.00 95.00 258 VAL A CA 1
ATOM 2102 C C . VAL A 1 258 ? -16.109 5.263 25.446 1.00 95.00 258 VAL A C 1
ATOM 2104 O O . VAL A 1 258 ? -16.258 5.062 26.654 1.00 95.00 258 VAL A O 1
ATOM 2107 N N . VAL A 1 259 ? -17.120 5.561 24.634 1.00 94.62 259 VAL A N 1
ATOM 2108 C CA . VAL A 1 259 ? -18.504 5.726 25.077 1.00 94.62 259 VAL A CA 1
ATOM 2109 C C . VAL A 1 259 ? -19.395 4.619 24.527 1.00 94.62 259 VAL A C 1
ATOM 2111 O O . VAL A 1 259 ? -19.209 4.136 23.407 1.00 94.62 259 VAL A O 1
ATOM 2114 N N . LEU A 1 260 ? -20.395 4.237 25.319 1.00 94.69 260 LEU A N 1
ATOM 2115 C CA . LEU A 1 260 ? -21.542 3.480 24.838 1.00 94.69 260 LEU A CA 1
ATOM 2116 C C . LEU A 1 260 ? -22.519 4.468 24.191 1.00 94.69 260 LEU A C 1
ATOM 2118 O O . LEU A 1 260 ? -22.938 5.429 24.830 1.00 94.69 260 LEU A O 1
ATOM 2122 N N . ARG A 1 261 ? -22.867 4.244 22.926 1.00 93.62 261 ARG A N 1
ATOM 2123 C CA . ARG A 1 261 ? -23.864 5.049 22.206 1.00 93.62 261 ARG A CA 1
ATOM 2124 C C . ARG A 1 261 ? -25.267 4.495 22.335 1.00 93.62 261 ARG A C 1
ATOM 2126 O O . ARG A 1 261 ? -26.216 5.264 22.388 1.00 93.62 261 ARG A O 1
ATOM 2133 N N . ASP A 1 262 ? -25.373 3.176 22.336 1.00 92.88 262 ASP A N 1
ATOM 2134 C CA . ASP A 1 262 ? -26.643 2.472 22.347 1.00 92.88 262 ASP A CA 1
ATOM 2135 C C . ASP A 1 262 ? -26.446 1.049 22.877 1.00 92.88 262 ASP A C 1
ATOM 2137 O O . ASP A 1 262 ? -25.357 0.472 22.760 1.00 92.88 262 ASP A O 1
ATOM 2141 N N . ALA A 1 263 ? -27.501 0.477 23.444 1.00 92.12 263 ALA A N 1
ATOM 2142 C CA . ALA A 1 263 ? -27.549 -0.916 23.849 1.00 92.12 263 ALA A CA 1
ATOM 2143 C C . ALA A 1 263 ? -28.960 -1.461 23.627 1.00 92.12 263 ALA A C 1
ATOM 2145 O O . ALA A 1 263 ? -29.952 -0.847 24.010 1.00 92.12 263 ALA A O 1
ATOM 2146 N N . CYS A 1 264 ? -29.055 -2.629 23.000 1.00 90.94 264 CYS A N 1
ATOM 2147 C CA . CYS A 1 264 ? -30.332 -3.262 22.703 1.00 90.94 264 CYS A CA 1
ATOM 2148 C C . CYS A 1 264 ? -30.208 -4.785 22.649 1.00 90.94 264 CYS A C 1
ATOM 2150 O O . CYS A 1 264 ? -29.117 -5.355 22.661 1.00 90.94 264 CYS A O 1
ATOM 2152 N N . PHE A 1 265 ? -31.350 -5.448 22.556 1.00 88.75 265 PHE A N 1
ATOM 2153 C CA . PHE A 1 265 ? -31.475 -6.850 22.206 1.00 88.75 265 PHE A CA 1
ATOM 2154 C C . PHE A 1 265 ? -31.925 -6.979 20.758 1.00 88.75 265 PHE A C 1
ATOM 2156 O O . PHE A 1 265 ? -32.824 -6.269 20.318 1.00 88.75 265 PHE A O 1
ATOM 2163 N N . TYR A 1 266 ? -31.358 -7.933 20.035 1.00 89.69 266 TYR A N 1
ATOM 2164 C CA . TYR A 1 266 ? -31.975 -8.472 18.835 1.00 89.69 266 TYR A CA 1
ATOM 2165 C C . TYR A 1 266 ? -32.646 -9.793 19.180 1.00 89.69 266 TYR A C 1
ATOM 2167 O O . TYR A 1 266 ? -32.012 -10.679 19.751 1.00 89.69 266 TYR A O 1
ATOM 2175 N N . LEU A 1 267 ? -33.919 -9.926 18.834 1.00 87.62 267 LEU A N 1
ATOM 2176 C CA . LEU A 1 267 ? -34.693 -11.146 19.009 1.00 87.62 267 LEU A CA 1
ATOM 2177 C C . LEU A 1 267 ? -34.913 -11.827 17.674 1.00 87.62 267 LEU A C 1
ATOM 2179 O O . LEU A 1 267 ? -35.342 -11.180 16.719 1.00 87.62 267 LEU A O 1
ATOM 2183 N N . ASN A 1 268 ? -34.656 -13.129 17.618 1.00 86.06 268 ASN A N 1
ATOM 2184 C CA . ASN A 1 268 ? -35.021 -13.931 16.468 1.00 86.06 268 ASN A CA 1
ATOM 2185 C C . ASN A 1 268 ? -36.518 -14.250 16.532 1.00 86.06 268 ASN A C 1
ATOM 2187 O O . ASN A 1 268 ? -36.972 -14.961 17.427 1.00 86.06 268 ASN A O 1
ATOM 2191 N N . THR A 1 269 ? -37.273 -13.707 15.584 1.00 81.56 269 THR A N 1
ATOM 2192 C CA . THR A 1 269 ? -38.698 -13.984 15.392 1.00 81.56 269 THR A CA 1
ATOM 2193 C C . THR A 1 269 ? -38.896 -14.790 14.111 1.00 81.56 269 THR A C 1
ATOM 2195 O O . THR A 1 269 ? -38.030 -14.814 13.238 1.00 81.56 269 THR A O 1
ATOM 2198 N N . ASN A 1 270 ? -40.089 -15.352 13.913 1.00 80.81 270 ASN A N 1
ATOM 2199 C CA . ASN A 1 270 ? -40.447 -16.042 12.664 1.00 80.81 270 ASN A CA 1
ATOM 2200 C C . ASN A 1 270 ? -40.334 -15.147 11.407 1.00 80.81 270 ASN A C 1
ATOM 2202 O O . ASN A 1 270 ? -40.364 -15.652 10.289 1.00 80.81 270 ASN A O 1
ATOM 2206 N N . ARG A 1 271 ? -40.223 -13.820 11.576 1.00 81.00 271 ARG A N 1
ATOM 2207 C CA . ARG A 1 271 ? -40.062 -12.825 10.502 1.00 81.00 271 ARG A CA 1
ATOM 2208 C C . ARG A 1 271 ? -38.633 -12.270 10.392 1.00 81.00 271 ARG A C 1
ATOM 2210 O O . ARG A 1 271 ? -38.405 -11.360 9.602 1.00 81.00 271 ARG A O 1
ATOM 2217 N N . GLY A 1 272 ? -37.682 -12.795 11.169 1.00 84.69 272 GLY A N 1
ATOM 2218 C CA . GLY A 1 272 ? -36.292 -12.337 11.228 1.00 84.69 272 GLY A CA 1
ATOM 2219 C C . GLY A 1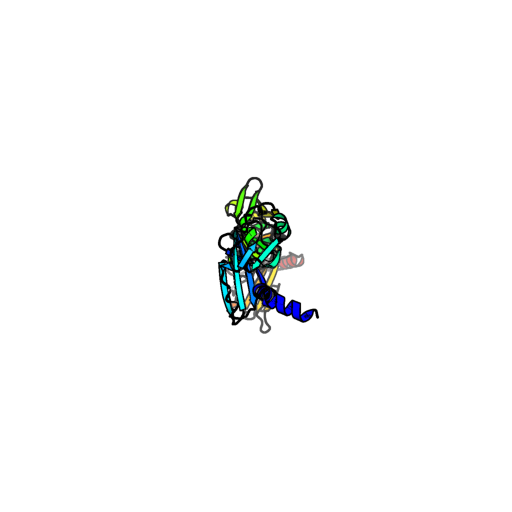 272 ? -35.926 -11.650 12.548 1.00 84.69 272 GLY A C 1
ATOM 2220 O O . GLY A 1 272 ? -36.632 -11.771 13.550 1.00 84.69 272 GLY A O 1
ATOM 2221 N N . TRP A 1 273 ? -34.795 -10.938 12.551 1.00 86.12 273 TRP A N 1
ATOM 2222 C CA . TRP A 1 273 ? -34.249 -10.283 13.744 1.00 86.12 273 TRP A CA 1
ATOM 2223 C C . TRP A 1 273 ? -34.893 -8.916 13.998 1.00 86.12 273 TRP A C 1
ATOM 2225 O O . TRP A 1 273 ? -34.816 -8.027 13.152 1.00 86.12 273 TRP A O 1
ATOM 2235 N N . VAL A 1 274 ? -35.481 -8.731 15.182 1.00 86.69 274 VAL A N 1
ATOM 2236 C CA . VAL A 1 274 ? -36.136 -7.481 15.602 1.00 86.69 274 VAL A CA 1
ATOM 2237 C C . VAL A 1 274 ? -35.353 -6.836 16.741 1.00 86.69 274 VAL A C 1
ATOM 2239 O O . VAL A 1 274 ? -34.926 -7.525 17.665 1.00 86.69 274 VAL A O 1
ATOM 2242 N N . ARG A 1 275 ? -35.149 -5.515 16.677 1.00 87.94 275 ARG A N 1
ATOM 2243 C CA . ARG A 1 275 ? -34.468 -4.730 17.719 1.00 87.94 275 ARG A CA 1
ATOM 2244 C C . ARG A 1 275 ? -35.440 -4.377 18.848 1.00 87.94 275 ARG A C 1
ATOM 2246 O O . ARG A 1 275 ? -36.495 -3.810 18.593 1.00 87.94 275 ARG A O 1
ATOM 2253 N N . HIS A 1 276 ? -35.039 -4.643 20.085 1.00 81.69 276 HIS A N 1
ATOM 2254 C CA . HIS A 1 276 ? -35.760 -4.328 21.315 1.00 81.69 276 HIS A CA 1
ATOM 2255 C C . HIS A 1 276 ? -34.838 -3.581 22.282 1.00 81.69 276 HIS A C 1
ATOM 2257 O O . HIS A 1 276 ? -33.750 -4.053 22.600 1.00 81.69 276 HIS A O 1
ATOM 2263 N N . THR A 1 277 ? -35.263 -2.417 22.760 1.00 70.62 277 THR A N 1
ATOM 2264 C CA . THR A 1 277 ? -34.525 -1.609 23.749 1.00 70.62 277 THR A CA 1
ATOM 2265 C C . THR A 1 277 ? -35.011 -1.828 25.184 1.00 70.62 277 THR A C 1
ATOM 2267 O O . THR A 1 277 ? -34.333 -1.421 26.119 1.00 70.62 277 THR A O 1
ATOM 2270 N N . GLU A 1 278 ? -36.158 -2.487 25.375 1.00 64.12 278 GLU A N 1
ATOM 2271 C CA . GLU A 1 278 ? -36.841 -2.588 26.671 1.00 64.12 278 GLU A CA 1
ATOM 2272 C C . GLU A 1 278 ? -36.989 -4.026 27.192 1.00 64.12 278 GLU A C 1
ATOM 2274 O O . GLU A 1 278 ? -36.997 -4.994 26.431 1.00 64.12 278 GLU A O 1
ATOM 2279 N N . ALA A 1 279 ? -37.202 -4.127 28.511 1.00 50.59 279 ALA A N 1
ATOM 2280 C CA . ALA A 1 279 ? -37.390 -5.346 29.308 1.00 50.59 279 ALA A CA 1
ATOM 2281 C C . ALA A 1 279 ? -38.617 -6.203 28.931 1.00 50.59 279 ALA A C 1
ATOM 2283 O O . ALA A 1 279 ? -38.843 -7.272 29.500 1.00 50.59 279 ALA A O 1
ATOM 2284 N N . SER A 1 280 ? -39.436 -5.752 27.984 1.00 55.78 280 SER A N 1
ATOM 2285 C CA . SER A 1 280 ? -40.577 -6.506 27.465 1.00 55.78 280 SER A CA 1
ATOM 2286 C C . SER A 1 280 ? -40.129 -7.427 26.336 1.00 55.78 280 SER A C 1
ATOM 2288 O O . SER A 1 280 ? -40.598 -7.319 25.205 1.00 55.78 280 SER A O 1
ATOM 2290 N N . LEU A 1 281 ? -39.198 -8.331 26.637 1.00 60.38 281 LEU A N 1
ATOM 2291 C CA . LEU A 1 281 ? -38.890 -9.411 25.710 1.00 60.38 281 LEU A CA 1
ATOM 2292 C C . LEU A 1 281 ? -40.069 -10.396 25.755 1.00 60.38 281 LEU A C 1
ATOM 2294 O O . LEU A 1 281 ? -40.561 -10.700 26.849 1.00 60.38 281 LEU A O 1
ATOM 2298 N N . PRO A 1 282 ? -40.574 -10.866 24.605 1.00 56.47 282 PRO A N 1
ATOM 2299 C CA . PRO A 1 282 ? -41.558 -11.933 24.579 1.00 56.47 282 PRO A CA 1
ATOM 2300 C C . PRO A 1 282 ? -40.982 -13.120 25.356 1.00 56.47 282 PRO A C 1
ATOM 2302 O O . PRO A 1 282 ? -39.843 -13.516 25.119 1.00 56.47 282 PRO A O 1
ATOM 2305 N N . HIS A 1 283 ? -41.764 -13.719 26.256 1.00 56.12 283 HIS A N 1
ATOM 2306 C CA . HIS A 1 283 ? -41.421 -14.990 26.914 1.00 56.12 283 HIS A CA 1
ATOM 2307 C C . HIS A 1 283 ? -41.386 -16.182 25.938 1.00 56.12 283 HIS A C 1
ATOM 2309 O O . HIS A 1 283 ? -41.421 -17.340 26.349 1.00 56.12 283 HIS A O 1
ATOM 2315 N N . GLU A 1 284 ? -41.327 -15.911 24.640 1.00 57.97 284 GLU A N 1
ATOM 2316 C CA . GLU A 1 284 ? -41.376 -16.919 23.607 1.00 57.97 284 GLU A CA 1
ATOM 2317 C C . GLU A 1 284 ? -39.972 -17.465 23.370 1.00 57.97 284 GLU A C 1
ATOM 2319 O O . GLU A 1 284 ? -38.993 -16.733 23.221 1.00 57.97 284 GLU A O 1
ATOM 2324 N N . SER A 1 285 ? -39.891 -18.792 23.391 1.00 58.84 285 SER A N 1
ATOM 2325 C CA . SER A 1 285 ? -38.727 -19.599 23.050 1.00 58.84 285 SER A CA 1
ATOM 2326 C C . SER A 1 285 ? -38.067 -19.088 21.770 1.00 58.84 285 SER A C 1
ATOM 2328 O O . SER A 1 285 ? -38.554 -19.337 20.669 1.00 58.84 285 SER A O 1
ATOM 2330 N N . GLY A 1 286 ? -36.966 -18.360 21.923 1.00 75.88 286 GLY A N 1
ATOM 2331 C CA . GLY A 1 286 ? -36.260 -17.744 20.813 1.00 75.88 286 GLY A CA 1
ATOM 2332 C C . GLY A 1 286 ? -34.816 -17.427 21.170 1.00 75.88 286 GLY A C 1
ATOM 2333 O O . GLY A 1 286 ? -34.459 -17.234 22.336 1.00 75.88 286 GLY A O 1
ATOM 2334 N N . LEU A 1 287 ? -33.973 -17.389 20.140 1.00 86.94 287 LEU A N 1
ATOM 2335 C CA . LEU A 1 287 ? -32.606 -16.899 20.261 1.00 86.94 287 LEU A CA 1
ATOM 2336 C C . LEU A 1 287 ? -32.627 -15.378 20.421 1.00 86.94 287 LEU A C 1
ATOM 2338 O O . LEU A 1 287 ? -33.331 -14.678 19.691 1.00 86.94 287 LEU A O 1
ATOM 2342 N N . PHE A 1 288 ? -31.805 -14.865 21.326 1.00 87.81 288 PHE A N 1
ATOM 2343 C CA . PHE A 1 288 ? -31.570 -13.437 21.477 1.00 87.81 288 PHE A CA 1
ATOM 2344 C C . PHE A 1 288 ? -30.082 -13.107 21.380 1.00 87.81 288 PHE A C 1
ATOM 2346 O O . PHE A 1 288 ? -29.217 -13.923 21.701 1.00 87.81 288 PHE A O 1
ATOM 2353 N N . ALA A 1 289 ? -29.785 -11.889 20.941 1.00 91.56 289 ALA A N 1
ATOM 2354 C CA . ALA A 1 289 ? -28.436 -11.370 20.805 1.00 91.56 289 ALA A CA 1
ATOM 2355 C C . ALA A 1 289 ? -28.360 -9.976 21.446 1.00 91.56 289 ALA A C 1
ATOM 2357 O O . ALA A 1 289 ? -28.923 -9.024 20.902 1.00 91.56 289 ALA A O 1
ATOM 2358 N N . PRO A 1 290 ? -27.697 -9.814 22.601 1.00 92.19 290 PRO A N 1
ATOM 2359 C CA . PRO A 1 290 ? -27.418 -8.489 23.134 1.00 92.19 290 PRO A CA 1
ATOM 2360 C C . PRO A 1 290 ? -26.447 -7.768 22.191 1.00 92.19 290 PRO A C 1
ATOM 2362 O O . PRO A 1 290 ? -25.491 -8.362 21.694 1.00 92.19 290 PRO A O 1
ATOM 2365 N N . CYS A 1 291 ? -26.686 -6.490 21.938 1.00 94.38 291 CYS A N 1
ATOM 2366 C CA . CYS A 1 291 ? -25.865 -5.660 21.074 1.00 94.38 291 CYS A CA 1
ATOM 2367 C C . CYS A 1 291 ? -25.537 -4.352 21.780 1.00 94.38 291 CYS A C 1
ATOM 2369 O O . CYS A 1 291 ? -26.430 -3.620 22.202 1.00 94.38 291 CYS A O 1
ATOM 2371 N N . PHE A 1 292 ? -24.248 -4.043 21.854 1.00 95.50 292 PHE A N 1
ATOM 2372 C CA . PHE A 1 292 ? -23.728 -2.808 22.425 1.00 95.50 292 PHE A CA 1
ATOM 2373 C C . PHE A 1 292 ? -23.021 -2.020 21.333 1.00 95.50 292 PHE A C 1
ATOM 2375 O O . PHE A 1 292 ? -22.152 -2.558 20.648 1.00 95.50 292 PHE A O 1
ATOM 2382 N N . LEU A 1 293 ? -23.382 -0.755 21.159 1.00 96.25 293 LEU A N 1
ATOM 2383 C CA . LEU A 1 293 ? -22.772 0.116 20.168 1.00 96.25 293 LEU A CA 1
ATOM 2384 C C . LEU A 1 293 ? -21.726 0.997 20.852 1.00 96.25 293 LEU A C 1
ATOM 2386 O O . LEU A 1 293 ? -22.063 1.887 21.631 1.00 96.25 293 LEU A O 1
ATOM 2390 N N . LEU A 1 294 ? -20.452 0.727 20.583 1.00 97.12 294 LEU A N 1
ATOM 2391 C CA . LEU A 1 294 ? -19.314 1.409 21.202 1.00 97.12 294 LEU A CA 1
ATOM 2392 C C . LEU A 1 294 ? -18.708 2.415 20.231 1.00 97.12 294 LEU A C 1
ATOM 2394 O O . LEU A 1 294 ? -18.645 2.151 19.034 1.00 97.12 294 LEU A O 1
ATOM 2398 N N . GLN A 1 295 ? -18.219 3.544 20.731 1.00 96.94 295 GLN A N 1
ATOM 2399 C CA . GLN A 1 295 ? -17.558 4.539 19.893 1.00 96.94 295 GLN A CA 1
ATOM 2400 C C . GLN A 1 295 ? -16.369 5.161 20.622 1.00 96.94 295 GLN A C 1
ATOM 2402 O O . GLN A 1 295 ? -16.477 5.561 21.781 1.00 96.94 295 GLN A O 1
ATOM 2407 N N . ALA A 1 296 ? -15.235 5.232 19.934 1.00 96.00 296 ALA A N 1
ATOM 2408 C CA . ALA A 1 296 ? -14.035 5.906 20.404 1.00 96.00 296 ALA A CA 1
ATOM 2409 C C . ALA A 1 296 ? -14.063 7.405 20.029 1.00 96.00 296 ALA A C 1
ATOM 2411 O O . ALA A 1 296 ? -14.898 7.835 19.228 1.00 96.00 296 ALA A O 1
ATOM 2412 N N . PRO A 1 297 ? -13.153 8.222 20.580 1.00 93.81 297 PRO A N 1
ATOM 2413 C CA . PRO A 1 297 ? -12.976 9.612 20.165 1.00 93.81 297 PRO A CA 1
ATOM 2414 C C . PRO A 1 297 ? -12.694 9.762 18.663 1.00 93.81 297 PRO A C 1
ATOM 2416 O O . PRO A 1 297 ? -12.074 8.861 18.086 1.00 93.81 297 PRO A O 1
ATOM 2419 N N . PRO A 1 298 ? -13.067 10.900 18.046 1.00 94.19 298 PRO A N 1
ATOM 2420 C CA . PRO A 1 298 ? -12.806 11.190 16.636 1.00 94.19 298 PRO A CA 1
ATOM 2421 C C . PRO A 1 298 ? -11.359 10.925 16.207 1.00 94.19 298 PRO A C 1
ATOM 2423 O O . PRO A 1 298 ? -10.415 11.329 16.886 1.00 94.19 298 PRO A O 1
ATOM 2426 N N . GLY A 1 299 ? -11.178 10.254 15.067 1.00 92.88 299 GLY A N 1
ATOM 2427 C CA . GLY A 1 299 ? -9.866 9.938 14.508 1.00 92.88 299 GLY A CA 1
ATOM 2428 C C . GLY A 1 299 ? -9.050 8.933 15.322 1.00 92.88 299 GLY A C 1
ATOM 2429 O O . GLY A 1 299 ? -7.833 8.856 15.113 1.00 92.88 299 GLY A O 1
ATOM 2430 N N . SER A 1 300 ? -9.674 8.191 16.249 1.00 94.75 300 SER A N 1
ATOM 2431 C CA . SER A 1 300 ? -8.990 7.219 17.102 1.00 94.75 300 SER A CA 1
ATOM 2432 C C . SER A 1 300 ? -9.430 5.771 16.882 1.00 94.75 300 SER A C 1
ATOM 2434 O O . SER A 1 300 ? -10.575 5.486 16.532 1.00 94.75 300 SER A O 1
ATOM 2436 N N . ALA A 1 301 ? -8.507 4.841 17.123 1.00 94.94 301 ALA A N 1
ATOM 2437 C CA . ALA A 1 301 ? -8.778 3.411 17.088 1.00 94.94 301 ALA A CA 1
ATOM 2438 C C . ALA A 1 301 ? -8.017 2.661 18.187 1.00 94.94 301 ALA A C 1
ATOM 2440 O O . ALA A 1 301 ? -6.890 3.004 18.556 1.00 94.94 301 ALA A O 1
ATOM 2441 N N . GLY A 1 302 ? -8.611 1.590 18.703 1.00 94.25 302 GLY A N 1
ATOM 2442 C CA . GLY A 1 302 ? -7.962 0.789 19.731 1.00 94.25 302 GLY A CA 1
ATOM 2443 C C . GLY A 1 302 ? -8.709 -0.481 20.107 1.00 94.25 302 GLY A C 1
ATOM 2444 O O . GLY A 1 302 ? -9.841 -0.718 19.695 1.00 94.25 302 GLY A O 1
ATOM 2445 N N . LEU A 1 303 ? -8.045 -1.321 20.891 1.00 93.12 303 LEU A N 1
ATOM 2446 C CA . LEU A 1 303 ? -8.573 -2.560 21.435 1.00 93.12 303 LEU A CA 1
ATOM 2447 C C . LEU A 1 303 ? -9.083 -2.321 22.851 1.00 93.12 303 LEU A C 1
ATOM 2449 O O . LEU A 1 303 ? -8.305 -2.000 23.750 1.00 93.12 303 LEU A O 1
ATOM 2453 N N . LEU A 1 304 ? -10.376 -2.551 23.045 1.00 94.56 304 LEU A N 1
ATOM 2454 C CA . LEU A 1 304 ? -11.047 -2.485 24.332 1.00 94.56 304 LEU A CA 1
ATOM 2455 C C . LEU A 1 304 ? -11.324 -3.909 24.842 1.00 94.56 304 LEU A C 1
ATOM 2457 O O . LEU A 1 304 ? -12.094 -4.637 24.208 1.00 94.56 304 LEU A O 1
ATOM 2461 N N . PRO A 1 305 ? -10.713 -4.347 25.959 1.00 94.75 305 PRO A N 1
ATOM 2462 C CA . PRO A 1 305 ? -11.061 -5.623 26.574 1.00 94.75 305 PRO A CA 1
ATOM 2463 C C . PRO A 1 305 ? -12.415 -5.543 27.265 1.00 94.75 305 PRO A C 1
ATOM 2465 O O . PRO A 1 305 ? -12.608 -4.781 28.208 1.00 94.75 305 PRO A O 1
ATOM 2468 N N . LEU A 1 306 ? -13.346 -6.366 26.823 1.00 96.31 306 LEU A N 1
ATOM 2469 C CA . LEU A 1 306 ? -14.695 -6.409 27.347 1.00 96.31 306 LEU A CA 1
ATOM 2470 C C . LEU A 1 306 ? -14.942 -7.742 28.029 1.00 96.31 306 LEU A C 1
ATOM 2472 O O . LEU A 1 306 ? -14.527 -8.800 27.550 1.00 96.31 306 LEU A O 1
ATOM 2476 N N . THR A 1 307 ? -15.666 -7.677 29.136 1.00 96.44 307 THR A N 1
ATOM 2477 C CA . THR A 1 307 ? -16.178 -8.845 29.833 1.00 96.44 307 THR A CA 1
ATOM 2478 C C . THR A 1 307 ? -17.689 -8.735 29.919 1.00 96.44 307 THR A C 1
ATOM 2480 O O . THR A 1 307 ? -18.231 -7.715 30.345 1.00 96.44 307 THR A O 1
ATOM 2483 N N . PHE A 1 308 ? -18.363 -9.796 29.498 1.00 95.25 308 PHE A N 1
ATOM 2484 C CA . PHE A 1 308 ? -19.810 -9.894 29.468 1.00 95.25 308 PHE A CA 1
ATOM 2485 C C . PHE A 1 308 ? -20.290 -10.811 30.592 1.00 95.25 308 PHE A C 1
ATOM 2487 O O . PHE A 1 308 ? -19.809 -11.943 30.715 1.00 95.25 308 PHE A O 1
ATOM 2494 N N . TYR A 1 309 ? -21.214 -10.322 31.414 1.00 92.69 309 TYR A N 1
ATOM 2495 C CA . TYR A 1 309 ? -21.724 -11.022 32.590 1.00 92.69 309 TYR A CA 1
ATOM 2496 C C . TYR A 1 309 ? -23.238 -11.200 32.529 1.00 92.69 309 TYR A C 1
ATOM 2498 O O . TYR A 1 309 ? -23.955 -10.319 32.066 1.00 92.69 309 TYR A O 1
ATOM 2506 N N . ALA A 1 310 ? -23.705 -12.318 33.075 1.00 89.25 310 ALA A N 1
ATOM 2507 C CA . ALA A 1 310 ? -25.098 -12.571 33.406 1.00 89.25 310 ALA A CA 1
ATOM 2508 C C . ALA A 1 310 ? -25.336 -12.401 34.905 1.00 89.25 310 ALA A C 1
ATOM 2510 O O . ALA A 1 310 ? -24.529 -12.853 35.726 1.00 89.25 310 ALA A O 1
ATOM 2511 N N . LEU A 1 311 ? -26.470 -11.795 35.246 1.00 85.19 311 LEU A N 1
ATOM 2512 C CA . LEU A 1 311 ? -26.975 -11.700 36.611 1.00 85.19 311 LEU A CA 1
ATOM 2513 C C . LEU A 1 311 ? -28.254 -12.498 36.762 1.00 85.19 311 LEU A C 1
ATOM 2515 O O . LEU A 1 311 ? -29.131 -12.447 35.905 1.00 85.19 311 LEU A O 1
ATOM 2519 N N . THR A 1 312 ? -28.344 -13.226 37.869 1.00 80.81 312 THR A N 1
ATOM 2520 C CA . THR A 1 312 ? -29.472 -14.104 38.174 1.00 80.81 312 THR A CA 1
ATOM 2521 C C . THR A 1 312 ? -30.111 -13.750 39.507 1.00 80.81 312 THR A C 1
ATOM 2523 O O . THR A 1 312 ? -29.426 -13.285 40.416 1.00 80.81 312 THR A O 1
ATOM 2526 N N . SER A 1 313 ? -31.411 -14.008 39.650 1.00 73.50 313 SER A N 1
ATOM 2527 C CA . SER A 1 313 ? -32.178 -13.662 40.854 1.00 73.50 313 SER A CA 1
ATOM 2528 C C . SER A 1 313 ? -31.826 -14.483 42.105 1.00 73.50 313 SER A C 1
ATOM 2530 O O . SER A 1 313 ? -31.890 -13.941 43.204 1.00 73.50 313 SER A O 1
ATOM 2532 N N . GLN A 1 314 ? -31.436 -15.760 41.979 1.00 64.38 314 GLN A N 1
ATOM 2533 C CA . GLN A 1 314 ? -31.241 -16.649 43.143 1.00 64.38 314 GLN A CA 1
ATOM 2534 C C . GLN A 1 314 ? -29.898 -16.496 43.868 1.00 64.38 314 GLN A C 1
ATOM 2536 O O . GLN A 1 314 ? -29.747 -16.957 44.996 1.00 64.38 314 GLN A O 1
ATOM 2541 N N . ALA A 1 315 ? -28.927 -15.823 43.255 1.00 57.81 315 ALA A N 1
ATOM 2542 C CA . ALA A 1 315 ? -27.703 -15.397 43.913 1.00 57.81 315 ALA A CA 1
ATOM 2543 C C . ALA A 1 315 ? -27.112 -14.229 43.114 1.00 57.81 315 ALA A C 1
ATOM 2545 O O . ALA A 1 315 ? -26.929 -14.379 41.903 1.00 57.81 315 ALA A O 1
ATOM 2546 N N . PRO A 1 316 ? -26.726 -13.104 43.746 1.00 60.22 316 PRO A N 1
ATOM 2547 C CA . PRO A 1 316 ? -26.089 -11.967 43.075 1.00 60.22 316 PRO A CA 1
ATOM 2548 C C . PRO A 1 316 ? -24.633 -12.274 42.664 1.00 60.22 316 PRO A C 1
ATOM 2550 O O . PRO A 1 316 ? -23.752 -11.418 42.716 1.00 60.22 316 PRO A O 1
ATOM 2553 N N . ARG A 1 317 ? -24.341 -13.521 42.278 1.00 67.12 317 ARG A N 1
ATOM 2554 C CA . ARG A 1 317 ? -23.050 -13.919 41.729 1.00 67.12 317 ARG A CA 1
ATOM 2555 C C . ARG A 1 317 ? -23.062 -13.642 40.233 1.00 67.12 317 ARG A C 1
ATOM 2557 O O . ARG A 1 317 ? -23.766 -14.289 39.468 1.00 67.12 317 ARG A O 1
ATOM 2564 N N . LEU A 1 318 ? -22.243 -12.677 39.833 1.00 78.38 318 LEU A N 1
ATOM 2565 C CA . LEU A 1 318 ? -21.950 -12.365 38.439 1.00 78.38 318 LEU A CA 1
ATOM 2566 C C . LEU A 1 318 ? -21.389 -13.604 37.727 1.00 78.38 318 LEU A C 1
ATOM 2568 O O . LEU A 1 318 ? -20.253 -14.012 37.982 1.00 78.38 318 LEU A O 1
ATOM 2572 N N . ARG A 1 319 ? -22.155 -14.189 36.800 1.00 86.44 319 ARG A N 1
ATOM 2573 C CA . ARG A 1 319 ? -21.672 -15.284 35.950 1.00 86.44 319 ARG A CA 1
ATOM 2574 C C . ARG A 1 319 ? -20.989 -14.690 34.725 1.00 86.44 319 ARG A C 1
ATOM 2576 O O . ARG A 1 319 ? -21.649 -14.102 33.874 1.00 86.44 319 ARG A O 1
ATOM 2583 N N . ARG A 1 320 ? -19.666 -14.839 34.612 1.00 91.19 320 ARG A N 1
ATOM 2584 C CA . ARG A 1 320 ? -18.930 -14.423 33.406 1.00 91.19 320 ARG A CA 1
ATOM 2585 C C . ARG A 1 320 ? -19.343 -15.309 32.233 1.00 91.19 320 ARG A C 1
ATOM 2587 O O . ARG A 1 320 ? -19.121 -16.515 32.280 1.00 91.19 320 ARG A O 1
ATOM 2594 N N . LEU A 1 321 ? -19.912 -14.703 31.197 1.00 91.12 321 LEU A N 1
ATOM 2595 C CA . LEU A 1 321 ? -20.313 -15.388 29.971 1.00 91.12 321 LEU A CA 1
ATOM 2596 C C . LEU A 1 321 ? -19.199 -15.369 28.928 1.00 91.12 321 LEU A C 1
ATOM 2598 O O . LEU A 1 321 ? -18.920 -16.388 28.305 1.00 91.12 321 LEU A O 1
ATOM 2602 N N . ARG A 1 322 ? -18.548 -14.215 28.742 1.00 93.56 322 ARG A N 1
ATOM 2603 C CA . ARG A 1 322 ? -17.526 -14.042 27.704 1.00 93.56 322 ARG A CA 1
ATOM 2604 C C . ARG A 1 322 ? -16.496 -12.990 28.090 1.00 93.56 322 ARG A C 1
ATOM 2606 O O . ARG A 1 322 ? -16.794 -12.075 28.855 1.00 93.56 322 ARG A O 1
ATOM 2613 N N . GLN A 1 323 ? -15.290 -13.126 27.553 1.00 94.44 323 GLN A N 1
ATOM 2614 C CA . GLN A 1 323 ? -14.223 -12.139 27.667 1.00 94.44 323 GLN A CA 1
ATOM 2615 C C . GLN A 1 323 ? -13.480 -12.058 26.334 1.00 94.44 323 GLN A C 1
ATOM 2617 O O . GLN A 1 323 ? -12.992 -13.075 25.844 1.00 94.44 323 GLN A O 1
ATOM 2622 N N . GLU A 1 324 ? -13.394 -10.869 25.742 1.00 93.50 324 GLU A N 1
ATOM 2623 C CA . GLU A 1 324 ? -12.705 -10.665 24.465 1.00 93.50 324 GLU A CA 1
ATOM 2624 C C . GLU A 1 324 ? -12.216 -9.228 24.268 1.00 93.50 324 GLU A C 1
ATOM 2626 O O . GLU A 1 324 ? -12.673 -8.303 24.930 1.00 93.50 324 GLU A O 1
ATOM 2631 N N . CYS A 1 325 ? -11.266 -9.035 23.350 1.00 92.25 325 CYS A N 1
ATOM 2632 C CA . CYS A 1 325 ? -10.806 -7.706 22.947 1.00 92.25 325 CYS A CA 1
ATOM 2633 C C . CYS A 1 325 ? -11.502 -7.281 21.655 1.00 92.25 325 CYS A C 1
ATOM 2635 O O . CYS A 1 325 ? -11.397 -7.971 20.634 1.00 92.25 325 CYS A O 1
ATOM 2637 N N . VAL A 1 326 ? -12.155 -6.123 21.692 1.00 92.75 326 VAL A N 1
ATOM 2638 C CA . VAL A 1 326 ? -12.909 -5.563 20.568 1.00 92.75 326 VAL A CA 1
ATOM 2639 C C . VAL A 1 326 ? -12.164 -4.371 19.993 1.00 92.75 326 VAL A C 1
ATOM 2641 O O . VAL A 1 326 ? -11.719 -3.500 20.733 1.00 92.75 326 VAL A O 1
ATOM 2644 N N . LEU A 1 327 ? -12.029 -4.336 18.669 1.00 93.88 327 LEU A N 1
ATOM 2645 C CA . LEU A 1 327 ? -11.530 -3.168 17.952 1.00 93.88 327 LEU A CA 1
ATOM 2646 C C . LEU A 1 327 ? -12.629 -2.112 17.892 1.00 93.88 327 LEU A C 1
ATOM 2648 O O . LEU A 1 327 ? -13.619 -2.347 17.209 1.00 93.88 327 LEU A O 1
ATOM 2652 N N . VAL A 1 328 ? -12.438 -0.991 18.583 1.00 95.06 328 VAL A N 1
ATOM 2653 C CA . VAL A 1 328 ? -13.353 0.155 18.594 1.00 95.06 328 VAL A CA 1
ATOM 2654 C C . VAL A 1 328 ? -12.708 1.312 17.840 1.00 95.06 328 VAL A C 1
ATOM 2656 O O . VAL A 1 328 ? -11.523 1.603 18.026 1.00 95.06 328 VAL A O 1
ATOM 2659 N N . THR A 1 329 ? -13.497 1.951 16.984 1.00 95.50 329 THR A N 1
ATOM 2660 C CA . THR A 1 329 ? -13.104 3.101 16.162 1.00 95.50 329 THR A CA 1
ATOM 2661 C C . THR A 1 329 ? -13.935 4.328 16.508 1.00 95.50 329 THR A C 1
ATOM 2663 O O . THR A 1 329 ? -14.884 4.250 17.290 1.00 95.50 329 THR A O 1
ATOM 2666 N N . ASP A 1 330 ? -13.610 5.460 15.899 1.00 94.31 330 ASP A N 1
ATOM 2667 C CA . ASP A 1 330 ? -14.426 6.671 15.950 1.00 94.31 330 ASP A CA 1
ATOM 2668 C C . ASP A 1 330 ? -15.798 6.528 15.273 1.00 94.31 330 ASP A C 1
ATOM 2670 O O . ASP A 1 330 ? -16.710 7.295 15.578 1.00 94.31 330 ASP A O 1
ATOM 2674 N N . ALA A 1 331 ? -15.980 5.524 14.414 1.00 94.31 331 ALA A N 1
ATOM 2675 C CA . ALA A 1 331 ? -17.288 5.081 13.945 1.00 94.31 331 ALA A CA 1
ATOM 2676 C C . ALA A 1 331 ? -17.981 4.130 14.953 1.00 94.31 331 ALA A C 1
ATOM 2678 O O . ALA A 1 331 ? -17.299 3.335 15.617 1.00 94.31 331 ALA A O 1
ATOM 2679 N N . PRO A 1 332 ? -19.329 4.150 15.045 1.00 94.25 332 PRO A N 1
ATOM 2680 C CA . PRO A 1 332 ? -20.082 3.233 15.894 1.00 94.25 332 PRO A CA 1
ATOM 2681 C C . PRO A 1 332 ? -19.769 1.764 15.580 1.00 94.25 332 PRO A C 1
ATOM 2683 O O . PRO A 1 332 ? -20.029 1.261 14.488 1.00 94.25 332 PRO A O 1
ATOM 2686 N N . THR A 1 333 ? -19.199 1.071 16.560 1.00 94.88 333 THR A N 1
ATOM 2687 C CA . THR A 1 333 ? -18.732 -0.309 16.463 1.00 94.88 333 THR A CA 1
ATOM 2688 C C . THR A 1 333 ? -19.720 -1.227 17.189 1.00 94.88 333 THR A C 1
ATOM 2690 O O . THR A 1 333 ? -19.787 -1.176 18.422 1.00 94.88 333 THR A O 1
ATOM 2693 N N . PRO A 1 334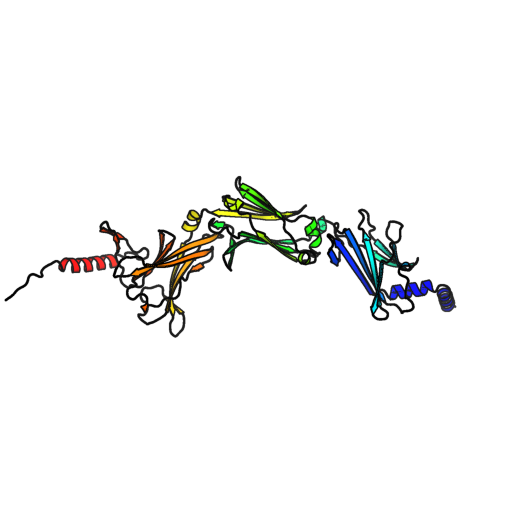 ? -20.479 -2.084 16.480 1.00 94.81 334 PRO A N 1
ATOM 2694 C CA . PRO A 1 334 ? -21.372 -3.032 17.130 1.00 94.81 334 PRO A CA 1
ATOM 2695 C C . PRO A 1 334 ? -20.575 -4.167 17.781 1.00 94.81 334 PRO A C 1
ATOM 2697 O O . PRO A 1 334 ? -19.713 -4.794 17.160 1.00 94.81 334 PRO A O 1
ATOM 2700 N N . TYR A 1 335 ? -20.904 -4.456 19.035 1.00 95.69 335 TYR A N 1
ATOM 2701 C CA . TYR A 1 335 ? -20.398 -5.585 19.796 1.00 95.69 335 TYR A CA 1
ATOM 2702 C C . TYR A 1 335 ? -21.542 -6.526 20.170 1.00 95.69 335 TYR A C 1
ATOM 2704 O O . TYR A 1 335 ? -22.427 -6.165 20.947 1.00 95.69 335 TYR A O 1
ATOM 2712 N N . ILE A 1 336 ? -21.497 -7.743 19.623 1.00 94.69 336 ILE A N 1
ATOM 2713 C CA . ILE A 1 336 ? -22.477 -8.806 19.862 1.00 94.69 336 ILE A CA 1
ATOM 2714 C C . ILE A 1 336 ? -21.720 -9.999 20.467 1.00 94.69 336 ILE A C 1
ATOM 2716 O O . ILE A 1 336 ? -21.061 -10.736 19.728 1.00 94.69 336 ILE A O 1
ATOM 2720 N N . PRO A 1 337 ? -21.765 -10.200 21.799 1.00 92.81 337 PRO A N 1
ATOM 2721 C CA . PRO A 1 337 ? -20.986 -11.232 22.483 1.00 92.81 337 PRO A CA 1
ATOM 2722 C C . PRO A 1 337 ? -21.479 -12.655 22.189 1.00 92.81 337 PRO A C 1
ATOM 2724 O O . PRO A 1 337 ? -20.851 -13.618 22.620 1.00 92.81 337 PRO A O 1
ATOM 2727 N N . GLY A 1 338 ? -22.593 -12.831 21.482 1.00 90.69 338 GLY A N 1
ATOM 2728 C CA . GLY A 1 338 ? -23.085 -14.143 21.081 1.00 90.69 338 GLY A CA 1
ATOM 2729 C C . GLY A 1 338 ? -24.587 -14.176 20.860 1.00 90.69 338 GLY A C 1
ATOM 2730 O O . GLY A 1 338 ? -25.288 -13.190 21.088 1.00 90.69 338 GLY A O 1
ATOM 2731 N N . LEU A 1 339 ? -25.044 -15.345 20.420 1.00 91.06 339 LEU A N 1
ATOM 2732 C CA . LEU A 1 339 ? -26.448 -15.726 20.401 1.00 91.06 339 LEU A CA 1
ATOM 2733 C C . LEU A 1 339 ? -26.714 -16.582 21.639 1.00 91.06 339 LEU A C 1
ATOM 2735 O O . LEU A 1 339 ? -25.918 -17.465 21.956 1.00 91.06 339 LEU A O 1
ATOM 2739 N N . PHE A 1 340 ? -27.816 -16.316 22.323 1.00 88.06 340 PHE A N 1
ATOM 2740 C CA . PHE A 1 340 ? -28.189 -16.972 23.569 1.00 88.06 340 PHE A CA 1
ATOM 2741 C C . PHE A 1 340 ? -29.624 -17.474 23.486 1.00 88.06 340 PHE A C 1
ATOM 2743 O O . PHE A 1 340 ? -30.446 -16.881 22.787 1.00 88.06 340 PHE A O 1
ATOM 2750 N N . HIS A 1 341 ? -29.935 -18.538 24.220 1.00 86.25 341 HIS A N 1
ATOM 2751 C CA . HIS A 1 341 ? -31.303 -19.013 24.370 1.00 86.25 341 HIS A CA 1
ATOM 2752 C C . HIS A 1 341 ? -31.855 -18.607 25.741 1.00 86.25 341 HIS A C 1
ATOM 2754 O O . HIS A 1 341 ? -31.164 -18.725 26.753 1.00 86.25 341 HIS A O 1
ATOM 2760 N N . PHE A 1 342 ? -33.110 -18.150 25.816 1.00 79.00 342 PHE A N 1
ATOM 2761 C CA . PHE A 1 342 ? -33.717 -17.772 27.105 1.00 79.00 342 PHE A CA 1
ATOM 2762 C C . PHE A 1 342 ? -33.782 -18.940 28.100 1.00 79.00 342 PHE A C 1
ATOM 2764 O O . PHE A 1 342 ? -33.657 -18.731 29.305 1.00 79.00 342 PHE A O 1
ATOM 2771 N N . GLN A 1 343 ? -33.912 -20.174 27.602 1.00 80.88 343 GLN A N 1
ATOM 2772 C CA . GLN A 1 343 ? -33.939 -21.374 28.450 1.00 80.88 343 GLN A CA 1
ATOM 2773 C C . GLN A 1 343 ? -32.599 -21.649 29.149 1.00 80.88 343 GLN A C 1
ATOM 2775 O O . GLN A 1 343 ? -32.597 -22.273 30.206 1.00 80.88 343 GLN A O 1
ATOM 2780 N N . ASP A 1 344 ? -31.478 -21.148 28.618 1.00 80.06 344 ASP A N 1
ATOM 2781 C CA . ASP A 1 344 ? -30.158 -21.306 29.248 1.00 80.06 344 ASP A CA 1
ATOM 2782 C C . ASP A 1 344 ? -30.016 -20.433 30.505 1.00 80.06 344 ASP A C 1
ATOM 2784 O O . ASP A 1 344 ? -29.119 -20.637 31.333 1.00 80.06 344 ASP A O 1
ATOM 2788 N N . PHE A 1 345 ? -30.900 -19.441 30.652 1.00 78.81 345 PHE A N 1
ATOM 2789 C CA . PHE A 1 345 ? -30.867 -18.468 31.732 1.00 78.81 345 PHE A CA 1
ATOM 2790 C C . PHE A 1 345 ? -32.272 -18.225 32.316 1.00 78.81 345 PHE A C 1
ATOM 2792 O O . PHE A 1 345 ? -32.783 -17.105 32.266 1.00 78.81 345 PHE A O 1
ATOM 2799 N N . PRO A 1 346 ? -32.893 -19.239 32.948 1.00 72.62 346 PRO A N 1
ATOM 2800 C CA . PRO A 1 346 ? -34.279 -19.163 33.432 1.00 72.62 346 PRO A CA 1
ATOM 2801 C C . PRO A 1 346 ? -34.502 -18.104 34.524 1.00 72.62 346 PRO A C 1
ATOM 2803 O O . PRO A 1 346 ? -35.633 -17.750 34.835 1.00 72.62 346 PRO A O 1
ATOM 2806 N N . GLN A 1 347 ? -33.422 -17.602 35.124 1.00 77.81 347 GLN A N 1
ATOM 2807 C CA . GLN A 1 347 ? -33.440 -16.615 36.203 1.00 77.81 347 GLN A CA 1
ATOM 2808 C C . GLN A 1 347 ? -32.675 -15.339 35.843 1.00 77.81 347 GLN A C 1
ATOM 2810 O O . GLN A 1 347 ? -32.297 -14.589 36.743 1.00 77.81 347 GLN A O 1
ATOM 2815 N N . LEU A 1 348 ? -32.382 -15.118 34.556 1.00 79.25 348 LEU A N 1
ATOM 2816 C CA . LEU A 1 348 ? -31.627 -13.956 34.093 1.00 79.25 348 LEU A CA 1
ATOM 2817 C C . LEU A 1 348 ? -32.398 -12.674 34.397 1.00 79.25 348 LEU A C 1
ATOM 2819 O O . LEU A 1 348 ? -33.519 -12.488 33.932 1.00 79.25 348 LEU A O 1
ATOM 2823 N N . THR A 1 349 ? -31.790 -11.779 35.163 1.00 80.19 349 THR A N 1
ATOM 2824 C CA . THR A 1 349 ? -32.369 -10.469 35.474 1.00 80.19 349 THR A CA 1
ATOM 2825 C C . THR A 1 349 ? -31.784 -9.396 34.571 1.00 80.19 349 THR A C 1
ATOM 2827 O O . THR A 1 349 ? -32.520 -8.591 33.998 1.00 80.19 349 THR A O 1
ATOM 2830 N N . SER A 1 350 ? -30.464 -9.406 34.391 1.00 85.62 350 SER A N 1
ATOM 2831 C CA . SER A 1 350 ? -29.772 -8.471 33.514 1.00 85.62 350 SER A CA 1
ATOM 2832 C C . SER A 1 350 ? -28.456 -9.021 32.971 1.00 85.62 350 SER A C 1
ATOM 2834 O O . SER A 1 350 ? -27.910 -10.027 33.437 1.00 85.62 350 SER A O 1
ATOM 2836 N N . LEU A 1 351 ? -27.952 -8.332 31.954 1.00 89.25 351 LEU A N 1
ATOM 2837 C CA . LEU A 1 351 ? -26.682 -8.583 31.299 1.00 89.25 351 LEU A CA 1
ATOM 2838 C C . LEU A 1 351 ? -25.808 -7.338 31.430 1.00 89.25 351 LEU A C 1
ATOM 2840 O O . LEU A 1 351 ? -26.204 -6.249 31.024 1.00 89.25 351 LEU A O 1
ATOM 2844 N N . GLU A 1 352 ? -24.613 -7.493 31.989 1.00 92.62 352 GLU A N 1
ATOM 2845 C CA . GLU A 1 352 ? -23.676 -6.387 32.195 1.00 92.62 352 GLU A CA 1
ATOM 2846 C C . GLU A 1 352 ? -22.520 -6.475 31.197 1.00 92.62 352 GLU A C 1
ATOM 2848 O O . GLU A 1 352 ? -21.827 -7.496 31.104 1.00 92.62 352 GLU A O 1
ATOM 2853 N N . LEU A 1 353 ? -22.271 -5.371 30.490 1.00 95.00 353 LEU A N 1
ATOM 2854 C CA . LEU A 1 353 ? -21.038 -5.159 29.744 1.00 95.00 353 LEU A CA 1
ATOM 2855 C C . LEU A 1 353 ? -20.055 -4.384 30.616 1.00 95.00 353 LEU A C 1
ATOM 2857 O O . LEU A 1 353 ? -20.359 -3.283 31.081 1.00 95.00 353 LEU A O 1
ATOM 2861 N N . ARG A 1 354 ? -18.861 -4.939 30.825 1.00 94.69 354 ARG A N 1
ATOM 2862 C CA . ARG A 1 354 ? -17.839 -4.345 31.693 1.00 94.69 354 ARG A CA 1
ATOM 2863 C C . ARG A 1 354 ? -16.496 -4.230 30.988 1.00 94.69 354 ARG A C 1
ATOM 2865 O O . ARG A 1 354 ? -16.131 -5.083 30.182 1.00 94.69 354 ARG A O 1
ATOM 2872 N N . HIS A 1 355 ? -15.738 -3.209 31.366 1.00 93.25 355 HIS A N 1
ATOM 2873 C CA . HIS A 1 355 ? -14.310 -3.077 31.085 1.00 93.25 355 HIS A CA 1
ATOM 2874 C C . HIS A 1 355 ? -13.579 -3.015 32.430 1.00 93.25 355 HIS A C 1
ATOM 2876 O O . HIS A 1 355 ? -13.767 -2.090 33.220 1.00 93.25 355 HIS A O 1
ATOM 2882 N N . GLY A 1 356 ? -12.816 -4.064 32.749 1.00 89.38 356 GLY A N 1
ATOM 2883 C CA . GLY A 1 356 ? -12.252 -4.238 34.091 1.00 89.38 356 GLY A CA 1
ATOM 2884 C C . GLY A 1 356 ? -13.341 -4.221 35.173 1.00 89.38 356 GLY A C 1
ATOM 2885 O O . GLY A 1 356 ? -14.281 -5.016 35.134 1.00 89.38 356 GLY A O 1
ATOM 2886 N N . SER A 1 357 ? -13.222 -3.308 36.138 1.00 87.62 357 SER A N 1
ATOM 2887 C CA . SER A 1 357 ? -14.219 -3.092 37.195 1.00 87.62 357 SER A CA 1
ATOM 2888 C C . SER A 1 357 ? -15.367 -2.158 36.780 1.00 87.62 357 SER A C 1
ATOM 2890 O O . SER A 1 357 ? -16.431 -2.196 37.410 1.00 87.62 357 SER A O 1
ATOM 2892 N N . ARG A 1 358 ? -15.197 -1.356 35.720 1.00 89.69 358 ARG A N 1
ATOM 2893 C CA . ARG A 1 358 ? -16.173 -0.365 35.245 1.00 89.69 358 ARG A CA 1
ATOM 2894 C C . ARG A 1 358 ? -17.318 -1.052 34.502 1.00 89.69 358 ARG A C 1
ATOM 2896 O O . ARG A 1 358 ? -17.086 -1.838 33.584 1.00 89.69 358 ARG A O 1
ATOM 2903 N N . ILE A 1 359 ? -18.557 -0.749 34.886 1.00 90.69 359 ILE A N 1
ATOM 2904 C CA . ILE A 1 359 ? -19.753 -1.138 34.125 1.00 90.69 359 ILE A CA 1
ATOM 2905 C C . ILE A 1 359 ? -19.940 -0.108 33.010 1.00 90.69 359 ILE A C 1
ATOM 2907 O O . ILE A 1 359 ? -19.983 1.089 33.284 1.00 90.69 359 ILE A O 1
ATOM 2911 N N . LEU A 1 360 ? -19.986 -0.575 31.763 1.00 92.00 360 LEU A N 1
ATOM 2912 C CA . LEU A 1 360 ? -20.231 0.263 30.588 1.00 92.00 360 LEU A CA 1
ATOM 2913 C C . LEU A 1 360 ? -21.723 0.350 30.263 1.00 92.00 360 LEU A C 1
ATOM 2915 O O . LEU A 1 360 ? -22.181 1.393 29.818 1.00 92.00 360 LEU A O 1
ATOM 2919 N N . SER A 1 361 ? -22.460 -0.747 30.453 1.00 91.62 361 SER A N 1
ATOM 2920 C CA . SER A 1 361 ? -23.894 -0.832 30.163 1.00 91.62 361 SER A CA 1
ATOM 2921 C C . SER A 1 361 ? -24.536 -1.987 30.921 1.00 91.62 361 SER A C 1
ATOM 2923 O O . SER A 1 361 ? -23.879 -3.013 31.141 1.00 91.62 361 SER A O 1
ATOM 2925 N N . THR A 1 362 ? -25.818 -1.844 31.264 1.00 89.38 362 THR A N 1
ATOM 2926 C CA . THR A 1 362 ? -26.644 -2.935 31.784 1.00 89.38 362 THR A CA 1
ATOM 2927 C C . THR A 1 362 ? -27.893 -3.102 30.927 1.00 89.38 362 THR A C 1
ATOM 2929 O O . THR A 1 362 ? -28.777 -2.257 30.910 1.00 89.38 362 THR A O 1
ATOM 2932 N N . LEU A 1 363 ? -28.010 -4.240 30.252 1.00 87.62 363 LEU A N 1
ATOM 2933 C CA . LEU A 1 363 ? -29.233 -4.613 29.556 1.00 87.62 363 LEU A CA 1
ATOM 2934 C C . LEU A 1 363 ? -30.143 -5.396 30.504 1.00 87.62 363 LEU A C 1
ATOM 2936 O O . LEU A 1 363 ? -29.819 -6.515 30.908 1.00 87.62 363 LEU A O 1
ATOM 2940 N N . SER A 1 364 ? -31.275 -4.806 30.876 1.00 80.00 364 SER A N 1
ATOM 2941 C CA . SER A 1 364 ? -32.232 -5.417 31.802 1.00 80.00 364 SER A CA 1
ATOM 2942 C C . SER A 1 364 ? -33.282 -6.240 31.058 1.00 80.00 364 SER A C 1
ATOM 2944 O O . SER A 1 364 ? -33.852 -5.787 30.070 1.00 80.00 364 SER A O 1
ATOM 2946 N N . LEU A 1 365 ? -33.548 -7.447 31.559 1.00 74.62 365 LEU A N 1
ATOM 2947 C CA . LEU A 1 365 ? -34.595 -8.349 31.064 1.00 74.62 365 LEU A CA 1
ATOM 2948 C C . LEU A 1 365 ? -35.833 -8.321 31.973 1.00 74.62 365 LEU A C 1
ATOM 2950 O O . LEU A 1 365 ? -36.904 -8.779 31.587 1.00 74.62 365 LEU A O 1
ATOM 2954 N N . SER A 1 366 ? -35.691 -7.816 33.203 1.00 62.03 366 SER A N 1
ATOM 2955 C CA . SER A 1 366 ? -36.773 -7.729 34.182 1.00 62.03 366 SER A CA 1
ATOM 2956 C C . SER A 1 366 ? -37.573 -6.435 34.034 1.00 62.03 366 SER A C 1
ATOM 2958 O O . SER A 1 366 ? -37.000 -5.349 34.070 1.00 62.03 366 SER A O 1
ATOM 2960 N N . ARG A 1 367 ? -38.909 -6.538 33.979 1.00 52.28 367 ARG A N 1
ATOM 2961 C CA . ARG A 1 367 ? -39.830 -5.381 33.954 1.00 52.28 367 ARG A CA 1
ATOM 2962 C C . ARG A 1 367 ? -39.835 -4.537 35.233 1.00 52.28 367 ARG A C 1
ATOM 2964 O O . ARG A 1 367 ? -40.387 -3.446 35.233 1.00 52.28 367 ARG A O 1
ATOM 2971 N N . ILE A 1 368 ? -39.276 -5.053 36.327 1.00 53.94 368 ILE A N 1
ATOM 2972 C CA . ILE A 1 368 ? -39.324 -4.411 37.643 1.00 53.94 368 ILE A CA 1
ATOM 2973 C C . ILE A 1 368 ? -37.913 -3.913 37.979 1.00 53.94 368 ILE A C 1
ATOM 2975 O O . ILE A 1 368 ? -36.994 -4.739 37.987 1.00 53.94 368 ILE A O 1
ATOM 2979 N N . PRO A 1 369 ? -37.712 -2.612 38.266 1.00 51.06 369 PRO A N 1
ATOM 2980 C CA . PRO A 1 369 ? -36.422 -2.107 38.720 1.00 51.06 369 PRO A CA 1
ATOM 2981 C C . PRO A 1 369 ? -36.018 -2.830 40.009 1.00 51.06 369 PRO A C 1
ATOM 2983 O O . PRO A 1 369 ? -36.729 -2.794 41.013 1.00 51.06 369 PRO A O 1
ATOM 2986 N N . GLN A 1 370 ? -34.887 -3.537 39.974 1.00 51.00 370 GLN A N 1
ATOM 2987 C CA . GLN A 1 370 ? -34.364 -4.238 41.143 1.00 51.00 370 GLN A CA 1
ATOM 2988 C C . GLN A 1 370 ? -33.393 -3.331 41.900 1.00 51.00 370 GLN A C 1
ATOM 2990 O O . GLN A 1 370 ? -32.317 -2.996 41.404 1.00 51.00 370 GLN A O 1
ATOM 2995 N N . ALA A 1 371 ? -33.776 -2.954 43.119 1.00 52.16 371 ALA A N 1
ATOM 2996 C CA . ALA A 1 371 ? -32.906 -2.289 44.080 1.00 52.16 371 ALA A CA 1
ATOM 2997 C C . ALA A 1 371 ? -31.752 -3.220 44.482 1.00 52.16 371 ALA A C 1
ATOM 2999 O O . ALA A 1 371 ? -31.991 -4.354 44.901 1.00 52.16 371 ALA A O 1
ATOM 3000 N N . ARG A 1 372 ? -30.500 -2.753 44.380 1.00 55.38 372 ARG A N 1
ATOM 3001 C CA . ARG A 1 372 ? -29.340 -3.482 44.915 1.00 55.38 372 ARG A CA 1
ATOM 3002 C C . ARG A 1 372 ? -28.907 -2.856 46.232 1.00 55.38 372 ARG A C 1
ATOM 3004 O O . ARG A 1 372 ? -28.601 -1.668 46.272 1.00 55.38 372 ARG A O 1
ATOM 3011 N N . PHE A 1 373 ? -28.826 -3.670 47.277 1.00 51.53 373 PHE A N 1
ATOM 3012 C CA . PHE A 1 373 ? -28.268 -3.266 48.563 1.00 51.53 373 PHE A CA 1
ATOM 3013 C C . PHE A 1 373 ? -26.783 -3.649 48.623 1.00 51.53 373 PHE A C 1
ATOM 3015 O O . PHE A 1 373 ? -26.403 -4.756 48.233 1.00 51.53 373 PHE A O 1
ATOM 3022 N N . THR A 1 374 ? -25.924 -2.724 49.046 1.00 56.31 374 THR A N 1
ATOM 3023 C CA . THR A 1 374 ? -24.514 -2.998 49.333 1.00 56.31 374 THR A CA 1
ATOM 3024 C C . THR A 1 374 ? -24.401 -3.805 50.627 1.00 56.31 374 THR A C 1
ATOM 3026 O O . THR A 1 374 ? -25.332 -3.850 51.429 1.00 56.31 374 THR A O 1
ATOM 3029 N N . ALA A 1 375 ? -23.244 -4.433 50.859 1.00 47.81 375 ALA A N 1
ATOM 3030 C CA . ALA A 1 375 ? -22.975 -5.156 52.107 1.00 47.81 375 ALA A CA 1
ATOM 3031 C C . ALA A 1 375 ? -23.048 -4.256 53.363 1.00 47.81 375 ALA A C 1
ATOM 3033 O O . ALA A 1 375 ? -23.177 -4.761 54.471 1.00 47.81 375 ALA A O 1
ATOM 3034 N N . GLU A 1 376 ? -23.005 -2.935 53.177 1.00 58.81 376 GLU A N 1
ATOM 3035 C CA . GLU A 1 376 ? -23.117 -1.902 54.215 1.00 58.81 376 GLU A CA 1
ATOM 3036 C C . GLU A 1 376 ? -24.564 -1.394 54.392 1.00 58.81 376 GLU A C 1
ATOM 3038 O O . GLU A 1 376 ? -24.802 -0.442 55.126 1.00 58.81 376 GLU A O 1
ATOM 3043 N N . GLY A 1 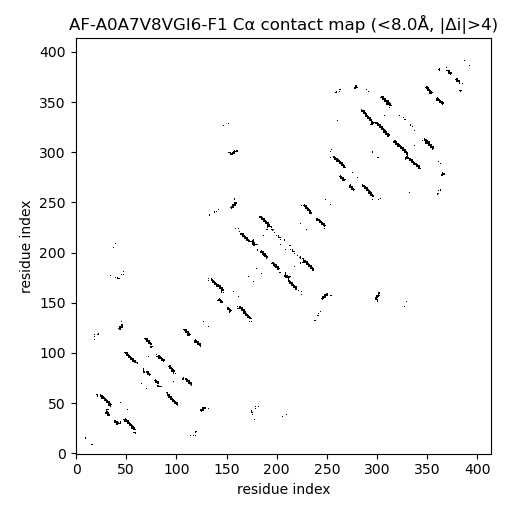377 ? -25.543 -1.994 53.702 1.00 46.12 377 GLY A N 1
ATOM 3044 C CA . GLY A 1 377 ? -26.952 -1.586 53.757 1.00 46.12 377 GLY A CA 1
ATOM 3045 C C . GLY A 1 377 ? -27.308 -0.372 52.889 1.00 46.12 377 GLY A C 1
ATOM 3046 O O . GLY A 1 377 ? -28.450 0.079 52.909 1.00 46.12 377 GLY A O 1
ATOM 3047 N N . GLY A 1 378 ? -26.365 0.147 52.098 1.00 47.69 378 GLY A N 1
ATOM 3048 C CA . GLY A 1 378 ? -26.596 1.258 51.172 1.00 47.69 378 GLY A CA 1
ATOM 3049 C C . GLY A 1 378 ? -27.303 0.822 49.887 1.00 47.69 378 GLY A C 1
ATOM 3050 O O . GLY A 1 378 ? -27.201 -0.324 49.463 1.00 47.69 378 GLY A O 1
ATOM 3051 N N . PHE A 1 379 ? -28.004 1.737 49.225 1.00 53.69 379 PHE A N 1
ATOM 3052 C CA . PHE A 1 379 ? -28.683 1.480 47.952 1.00 53.69 379 PHE A CA 1
ATOM 3053 C C . PHE A 1 379 ? -27.778 1.835 46.761 1.00 53.69 379 PHE A C 1
ATOM 3055 O O . PHE A 1 379 ? -27.189 2.914 46.719 1.00 53.69 379 PHE A O 1
ATOM 3062 N N . ARG A 1 380 ? -27.676 0.944 45.765 1.00 52.31 380 ARG A N 1
ATOM 3063 C CA . ARG A 1 380 ? -27.098 1.245 44.445 1.00 52.31 380 ARG A CA 1
ATOM 3064 C C . ARG A 1 380 ? -28.192 1.238 43.385 1.00 52.31 380 ARG A C 1
ATOM 3066 O O . ARG A 1 380 ? -28.733 0.184 43.047 1.00 52.31 380 ARG A O 1
ATOM 3073 N N . GLN A 1 381 ? -28.455 2.421 42.842 1.00 55.88 381 GLN A N 1
ATOM 3074 C CA . GLN A 1 381 ? -29.328 2.631 41.693 1.00 55.88 381 GLN A CA 1
ATOM 3075 C C . GLN A 1 381 ? -28.762 1.917 40.456 1.00 55.88 381 GLN A C 1
ATOM 3077 O O . GLN A 1 381 ? -27.545 1.885 40.245 1.00 55.88 381 GLN A O 1
ATOM 3082 N N . ALA A 1 382 ? -29.638 1.335 39.635 1.00 54.66 382 ALA A N 1
ATOM 3083 C CA . ALA A 1 382 ? -29.246 0.879 38.307 1.00 54.66 382 ALA A CA 1
ATOM 3084 C C . ALA A 1 382 ? -28.896 2.113 37.448 1.00 54.66 382 ALA A C 1
ATOM 3086 O O . ALA A 1 382 ? -29.672 3.067 37.453 1.00 54.66 382 ALA A O 1
ATOM 3087 N N . PRO A 1 383 ? -27.762 2.119 36.723 1.00 49.31 383 PRO A N 1
ATOM 3088 C CA . PRO A 1 383 ? -27.256 3.314 36.035 1.00 49.31 383 PRO A CA 1
ATOM 3089 C C . PRO A 1 383 ? -28.217 3.881 34.977 1.00 49.31 383 PRO A C 1
ATOM 3091 O O . PRO A 1 383 ? -28.130 5.061 34.657 1.00 49.31 383 PRO A O 1
ATOM 3094 N N . ASP A 1 384 ? -29.153 3.062 34.493 1.00 46.75 384 ASP A N 1
ATOM 3095 C CA . ASP A 1 384 ? -30.039 3.382 33.370 1.00 46.75 384 ASP A CA 1
ATOM 3096 C C . ASP A 1 384 ? -31.499 3.653 33.803 1.00 46.75 384 ASP A C 1
ATOM 3098 O O . ASP A 1 384 ? -32.380 3.817 32.962 1.00 46.75 384 ASP A O 1
ATOM 3102 N N . VAL A 1 385 ? -31.786 3.696 35.113 1.00 50.34 385 VAL A N 1
ATOM 3103 C CA . VAL A 1 385 ? -33.124 4.011 35.647 1.00 50.34 385 VAL A CA 1
ATOM 3104 C C . VAL A 1 385 ? -33.126 5.442 36.170 1.00 50.34 385 VAL A C 1
ATOM 3106 O O . VAL A 1 385 ? -32.528 5.720 37.209 1.00 50.34 385 VAL A O 1
ATOM 3109 N N . VAL A 1 386 ? -33.825 6.349 35.484 1.00 52.31 386 VAL A N 1
ATOM 3110 C CA . VAL A 1 386 ? -34.137 7.680 36.026 1.00 52.31 386 VAL A CA 1
ATOM 3111 C C . VAL A 1 386 ? -35.149 7.485 37.150 1.00 52.31 386 VAL A C 1
ATOM 3113 O O . VAL A 1 386 ? -36.270 7.044 36.909 1.00 52.31 386 VAL A O 1
ATOM 3116 N N . TRP A 1 387 ? -34.738 7.759 38.387 1.00 53.00 387 TRP A N 1
ATOM 3117 C CA . TRP A 1 387 ? -35.628 7.700 39.541 1.00 53.00 387 TRP A CA 1
ATOM 3118 C C . TRP A 1 387 ? -36.604 8.874 39.455 1.00 53.00 387 TRP A C 1
ATOM 3120 O O . TRP A 1 387 ? -36.221 10.025 39.645 1.00 53.00 387 TRP A O 1
ATOM 3130 N N . THR A 1 388 ? -37.842 8.591 39.067 1.00 61.25 388 THR A N 1
ATOM 3131 C CA . THR A 1 388 ? -38.918 9.580 38.982 1.00 61.25 388 THR A CA 1
ATOM 3132 C C . THR A 1 388 ? -39.674 9.646 40.307 1.00 61.25 388 THR A C 1
ATOM 3134 O O . THR A 1 388 ? -39.717 8.662 41.046 1.00 61.25 388 THR A O 1
ATOM 3137 N N . GLU A 1 389 ? -40.349 10.764 40.591 1.00 60.72 389 GLU A N 1
ATOM 3138 C CA . GLU A 1 389 ? -41.226 10.888 41.773 1.00 60.72 389 GLU A CA 1
ATOM 3139 C C . GLU A 1 389 ? -42.285 9.771 41.828 1.00 60.72 389 GLU A C 1
ATOM 3141 O O . GLU A 1 389 ? -42.649 9.288 42.898 1.00 60.72 389 GLU A O 1
ATOM 3146 N N . SER A 1 390 ? -42.730 9.286 40.663 1.00 62.72 390 SER A N 1
ATOM 3147 C CA . SER A 1 390 ? -43.639 8.142 40.557 1.00 62.72 390 SER A CA 1
ATOM 3148 C C . SER A 1 390 ? -43.012 6.818 41.007 1.00 62.72 390 SER A C 1
ATOM 3150 O O . SER A 1 390 ? -43.678 6.029 41.674 1.00 62.72 390 SER A O 1
ATOM 3152 N N . ALA A 1 391 ? -41.735 6.579 40.694 1.00 59.34 391 ALA A N 1
ATOM 3153 C CA . ALA A 1 391 ? -41.011 5.392 41.146 1.00 59.34 391 ALA A CA 1
ATOM 3154 C C . ALA A 1 391 ? -40.750 5.438 42.661 1.00 59.34 391 ALA A C 1
ATOM 3156 O O . ALA A 1 391 ? -40.790 4.407 43.334 1.00 59.34 391 ALA A O 1
ATOM 3157 N N . GLU A 1 392 ? -40.534 6.637 43.209 1.00 62.81 392 GLU A N 1
ATOM 3158 C CA . GLU A 1 392 ? -40.382 6.856 44.647 1.00 62.81 392 GLU A CA 1
ATOM 3159 C C . GLU A 1 392 ? -41.689 6.612 45.411 1.00 62.81 392 GLU A C 1
ATOM 3161 O O . GLU A 1 392 ? -41.684 5.913 46.427 1.00 62.81 392 GLU A O 1
ATOM 3166 N N . ALA A 1 393 ? -42.815 7.107 44.890 1.00 65.62 393 ALA A N 1
ATOM 3167 C CA . ALA A 1 393 ? -44.137 6.849 45.453 1.00 65.62 393 ALA A CA 1
ATOM 3168 C C . ALA A 1 393 ? -44.488 5.349 45.436 1.00 65.62 393 ALA A C 1
ATOM 3170 O O . ALA A 1 393 ? -44.952 4.813 46.444 1.00 65.62 393 ALA A O 1
ATOM 3171 N N . GLU A 1 394 ? -44.203 4.647 44.333 1.00 66.88 394 GLU A N 1
ATOM 3172 C CA . GLU A 1 394 ? -44.433 3.201 44.224 1.00 66.88 394 GLU A CA 1
ATOM 3173 C C . GLU A 1 394 ? -43.531 2.399 45.180 1.00 66.88 394 GLU A C 1
ATOM 3175 O O . GLU A 1 394 ? -43.983 1.439 45.816 1.00 66.88 394 GLU A O 1
ATOM 3180 N N . LEU A 1 395 ? -42.259 2.793 45.331 1.00 65.88 395 LEU A N 1
ATOM 3181 C CA . LEU A 1 395 ? -41.354 2.177 46.303 1.00 65.88 395 LEU A CA 1
ATOM 3182 C C . LEU A 1 395 ? -41.885 2.356 47.729 1.00 65.88 395 LEU A C 1
ATOM 3184 O O . LEU A 1 395 ? -41.931 1.384 48.488 1.00 65.88 395 LEU A O 1
ATOM 3188 N N . TRP A 1 396 ? -42.300 3.572 48.088 1.00 68.38 396 TRP A N 1
ATOM 3189 C CA . TRP A 1 396 ? -42.856 3.871 49.406 1.00 68.38 396 TRP A CA 1
ATOM 3190 C C . TRP A 1 396 ? -44.121 3.072 49.692 1.00 68.38 396 TRP A C 1
ATOM 3192 O O . TRP A 1 396 ? -44.260 2.515 50.782 1.00 68.38 396 TRP A O 1
ATOM 3202 N N . GLU A 1 397 ? -45.011 2.940 48.712 1.00 71.44 397 GLU A N 1
ATOM 3203 C CA . GLU A 1 397 ? -46.216 2.129 48.847 1.00 71.44 397 GLU A CA 1
ATOM 3204 C C . GLU A 1 397 ? -45.874 0.650 49.096 1.00 71.44 397 GLU A C 1
ATOM 3206 O O . GLU A 1 397 ? -46.426 0.012 49.999 1.00 71.44 397 GLU A O 1
ATOM 3211 N N . ARG A 1 398 ? -44.911 0.096 48.349 1.00 69.12 398 ARG A N 1
ATOM 3212 C CA . ARG A 1 398 ? -44.451 -1.290 48.531 1.00 69.12 398 ARG A CA 1
ATOM 3213 C C . ARG A 1 398 ? -43.751 -1.500 49.877 1.00 69.12 398 ARG A C 1
ATOM 3215 O O . ARG A 1 398 ? -44.001 -2.514 50.530 1.00 69.12 398 ARG A O 1
ATOM 3222 N N . LEU A 1 399 ? -42.930 -0.550 50.325 1.00 65.19 399 LEU A N 1
ATOM 3223 C CA . LEU A 1 399 ? -42.277 -0.591 51.638 1.00 65.19 399 LEU A CA 1
ATOM 3224 C C . LEU A 1 399 ? -43.292 -0.513 52.782 1.00 65.19 399 LEU A C 1
ATOM 3226 O O . LEU A 1 399 ? -43.163 -1.255 53.753 1.00 65.19 399 LEU A O 1
ATOM 3230 N N . GLN A 1 400 ? -44.336 0.309 52.652 1.00 71.88 400 GLN A N 1
ATOM 3231 C CA . GLN A 1 400 ? -45.426 0.362 53.629 1.00 71.88 400 GLN A CA 1
ATOM 3232 C C . GLN A 1 400 ? -46.238 -0.937 53.676 1.00 71.88 400 GLN A C 1
ATOM 3234 O O . GLN A 1 400 ? -46.675 -1.358 54.746 1.00 71.88 400 GLN A O 1
ATOM 3239 N N . ARG A 1 401 ? -46.438 -1.610 52.537 1.00 69.88 401 ARG A N 1
ATOM 3240 C CA . ARG A 1 401 ? -47.080 -2.936 52.516 1.00 69.88 401 ARG A CA 1
ATOM 3241 C C . ARG A 1 401 ? -46.214 -3.999 53.197 1.00 69.88 401 ARG A C 1
ATOM 3243 O O . ARG A 1 401 ? -46.753 -4.850 53.895 1.00 69.88 401 ARG A O 1
ATOM 3250 N N . LEU A 1 402 ? -44.892 -3.927 53.043 1.00 57.38 402 LEU A N 1
ATOM 3251 C CA . LEU A 1 402 ? -43.947 -4.843 53.690 1.00 57.38 402 LEU A CA 1
ATOM 3252 C C . LEU A 1 402 ? -43.807 -4.589 55.196 1.00 57.38 402 LEU A C 1
ATOM 3254 O O . LEU A 1 402 ? -43.757 -5.544 55.966 1.00 57.38 402 LEU A O 1
ATOM 3258 N N . SER A 1 403 ? -43.808 -3.330 55.642 1.00 62.59 403 SER A N 1
ATOM 3259 C CA . SER A 1 403 ? -43.768 -2.997 57.074 1.00 62.59 403 SER A CA 1
ATOM 3260 C C . SER A 1 403 ? -45.055 -3.381 57.810 1.00 62.59 403 SER A C 1
ATOM 3262 O O . SER A 1 403 ? -45.015 -3.682 59.001 1.00 62.59 403 SER A O 1
ATOM 3264 N N . ARG A 1 404 ? -46.187 -3.468 57.097 1.00 55.25 404 ARG A N 1
ATOM 3265 C CA . ARG A 1 404 ? -47.454 -4.017 57.613 1.00 55.25 404 ARG A CA 1
ATOM 3266 C C . ARG A 1 404 ? -47.469 -5.549 57.730 1.00 55.25 404 ARG A C 1
ATOM 3268 O O . ARG A 1 404 ? -48.388 -6.081 58.341 1.00 55.25 404 ARG A O 1
ATOM 3275 N N . LEU A 1 405 ? -46.470 -6.250 57.184 1.00 51.47 405 LEU A N 1
ATOM 3276 C CA . LEU A 1 405 ? -46.343 -7.716 57.212 1.00 51.47 405 LEU A CA 1
ATOM 3277 C C . LEU A 1 405 ? -45.243 -8.222 58.180 1.00 51.47 405 LEU A C 1
ATOM 3279 O O . LEU A 1 405 ? -44.775 -9.352 58.051 1.00 51.47 405 LEU A O 1
ATOM 3283 N N . GLY A 1 406 ? -44.843 -7.413 59.172 1.00 43.44 406 GLY A N 1
ATOM 3284 C CA . GLY A 1 406 ? -44.018 -7.839 60.320 1.00 43.44 406 GLY A CA 1
ATOM 3285 C C . GLY A 1 406 ? -44.813 -8.627 61.383 1.00 43.44 406 GLY A C 1
ATOM 3286 O O . GLY A 1 406 ? -46.035 -8.529 61.434 1.00 43.44 406 GLY A O 1
ATOM 3287 N N . PRO A 1 407 ? -44.154 -9.439 62.230 1.00 48.12 407 PRO A N 1
ATOM 3288 C CA . PRO A 1 407 ? -44.554 -10.805 62.558 1.00 48.12 407 PRO A CA 1
ATOM 3289 C C . PRO A 1 407 ? -45.723 -10.883 63.547 1.00 48.12 407 PRO A C 1
ATOM 3291 O O . PRO A 1 407 ? -45.560 -10.638 64.737 1.00 48.12 407 PRO A O 1
ATOM 3294 N N . ASN A 1 408 ? -46.879 -11.346 63.075 1.00 41.47 408 ASN A N 1
ATOM 3295 C CA . ASN A 1 408 ? -47.937 -11.870 63.937 1.00 41.47 408 ASN A CA 1
ATOM 3296 C C . ASN A 1 408 ? -48.482 -13.185 63.363 1.00 41.47 408 ASN A C 1
ATOM 3298 O O . ASN A 1 408 ? -49.646 -13.308 63.011 1.00 41.47 408 ASN A O 1
ATOM 3302 N N . ASN A 1 409 ? -47.605 -14.189 63.284 1.00 44.03 409 ASN A N 1
ATOM 3303 C CA . ASN A 1 409 ? -48.021 -15.587 63.366 1.00 44.03 409 ASN A CA 1
ATOM 3304 C C . ASN A 1 409 ? -47.647 -16.099 64.762 1.00 44.03 409 ASN A C 1
ATOM 3306 O O . ASN A 1 409 ? -46.598 -16.706 64.967 1.00 44.03 409 ASN A O 1
ATOM 3310 N N . LYS A 1 410 ? -48.516 -15.829 65.739 1.00 42.16 410 LYS A N 1
ATOM 3311 C CA . LYS A 1 410 ? -48.702 -16.710 66.894 1.00 42.16 410 LYS A CA 1
ATOM 3312 C C . LYS A 1 410 ? -50.125 -17.258 66.802 1.00 42.16 410 LYS A C 1
ATOM 3314 O O . LYS A 1 410 ? -51.068 -16.485 66.674 1.00 42.16 410 LYS A O 1
ATOM 3319 N N . HIS A 1 411 ? -50.221 -18.587 66.791 1.00 42.75 411 HIS A N 1
ATOM 3320 C CA . HIS A 1 411 ? -51.447 -19.390 66.741 1.00 42.75 411 HIS A CA 1
ATOM 3321 C C . HIS A 1 411 ? -52.556 -18.902 67.689 1.00 42.75 411 HIS A C 1
ATOM 3323 O O . HIS A 1 411 ? -52.264 -18.346 68.749 1.00 42.75 411 HIS A O 1
ATOM 3329 N N . PRO A 1 412 ? -53.822 -19.199 67.350 1.00 39.50 412 PRO A N 1
ATOM 3330 C CA . PRO A 1 412 ? -54.543 -20.230 68.111 1.00 39.50 412 PRO A CA 1
ATOM 3331 C C . PRO A 1 412 ? -55.405 -21.133 67.196 1.00 39.50 412 PRO A C 1
ATOM 3333 O O . PRO A 1 412 ? -55.778 -20.732 66.101 1.00 39.50 412 PRO A O 1
ATOM 3336 N N . GLY A 1 413 ? -55.753 -22.363 67.563 1.00 38.22 413 GLY A N 1
ATOM 3337 C CA . GLY A 1 413 ? -55.559 -23.067 68.824 1.00 38.22 413 GLY A CA 1
ATOM 3338 C C . GLY A 1 413 ? -56.178 -24.469 68.767 1.00 38.22 413 GLY A C 1
ATOM 3339 O O . GLY A 1 413 ? -56.733 -24.841 67.735 1.00 38.22 413 GLY A O 1
ATOM 3340 N N . THR A 1 414 ? -56.082 -25.158 69.912 1.00 38.78 414 THR A N 1
ATOM 3341 C CA . THR A 1 414 ? -56.737 -26.427 70.314 1.00 38.78 414 THR A CA 1
ATOM 3342 C C . THR A 1 414 ? -56.486 -27.669 69.475 1.00 38.78 414 THR A C 1
ATOM 3344 O O . THR A 1 414 ? -56.915 -27.704 68.304 1.00 38.78 414 THR A O 1
#

Solvent-accessible surface area (backbone atoms only — not comparable to full-atom values): 23275 Å² total; per-residue (Å²): 133,66,70,63,57,52,56,51,54,45,66,76,32,58,66,59,56,48,48,53,48,48,47,73,17,55,73,49,73,46,46,28,33,30,44,96,92,41,79,38,83,39,89,48,48,49,77,72,35,56,27,40,34,43,40,38,35,34,37,47,59,78,90,65,70,65,55,56,82,38,30,34,37,38,52,75,57,91,68,64,44,58,42,74,47,76,44,76,79,48,94,45,30,35,38,38,33,34,74,47,71,59,59,100,80,70,53,66,48,35,34,36,23,51,65,95,42,73,58,46,82,42,71,63,49,72,31,50,68,66,59,48,59,73,51,48,42,79,50,69,71,51,43,30,35,42,54,94,96,44,74,49,69,45,47,29,33,22,56,79,37,57,63,60,28,27,39,38,34,40,40,37,31,97,50,59,36,48,66,51,67,80,35,58,33,23,40,39,38,34,16,30,93,87,40,63,69,49,77,44,74,62,84,70,52,74,70,39,22,68,25,40,53,40,84,47,73,47,74,61,63,74,76,43,70,78,24,50,28,36,41,37,31,41,35,34,73,95,47,78,56,71,66,54,68,35,38,40,37,56,47,68,66,45,58,71,56,46,39,72,78,48,64,36,35,34,36,52,47,101,90,44,77,43,85,39,79,61,32,80,64,74,94,61,96,37,48,35,27,55,37,37,27,32,26,30,50,84,53,23,36,30,57,49,60,39,38,34,30,39,32,34,76,94,48,93,58,74,41,77,74,48,74,50,73,41,79,33,28,43,55,82,30,81,44,64,94,49,80,43,52,58,82,83,43,85,50,54,38,35,35,38,40,23,44,87,90,46,77,71,46,74,52,52,52,47,84,61,92,72,85,39,68,45,100,84,74,44,82,47,79,57,94,85,62,82,86,41,75,68,55,52,52,52,50,51,53,52,50,52,56,52,66,72,66,60,91,81,88,71,86,86,80,135

Radius of gyration: 39.89 Å; Cα contacts (8 Å, |Δi|>4): 832; chains: 1; bounding box: 90×42×142 Å